Protein 9FKU (pdb70)

Structure (mmCIF, N/CA/C/O backbone):
data_9FKU
#
_entry.id   9FKU
#
_cell.length_a   69.765
_cell.length_b   203.582
_cell.length_c   143.069
_cell.angle_alpha   90
_cell.angle_beta   90
_cell.angle_gamma   90
#
_symmetry.space_group_name_H-M   'C 2 2 21'
#
loop_
_entity.id
_entity.type
_entity.pdbx_description
1 polymer 'Arbitrium receptor'
2 polymer GLY-VAL-VAL-ARG-GLY-ALA
3 non-polymer (4S)-2-METHYL-2,4-PENTANEDIOL
4 non-polymer 'ACETATE ION'
5 water water
#
loop_
_atom_site.group_PDB
_atom_site.id
_atom_site.type_symbol
_atom_site.label_atom_id
_atom_site.label_alt_id
_atom_site.label_comp_id
_atom_site.label_asym_id
_atom_site.label_entity_id
_atom_site.label_seq_id
_atom_site.pdbx_PDB_ins_code
_atom_site.Cartn_x
_atom_site.Cartn_y
_atom_site.Cartn_z
_atom_site.occupancy
_atom_site.B_iso_or_equiv
_atom_site.auth_seq_id
_atom_site.auth_comp_id
_atom_site.auth_asym_id
_atom_site.auth_atom_id
_atom_site.pdbx_PDB_model_num
ATOM 1 N N . MET A 1 1 ? 28.64 53.687 42.645 1 81.32 1 MET A N 1
ATOM 2 C CA . MET A 1 1 ? 27.925 54.874 42.101 1 78.05 1 MET A CA 1
ATOM 3 C C . MET A 1 1 ? 28.215 55.018 40.605 1 70.1 1 MET A C 1
ATOM 4 O O . MET A 1 1 ? 29.362 55.203 40.211 1 67.1 1 MET A O 1
ATOM 9 N N . GLU A 1 2 ? 27.17 55.052 39.771 1 61.84 2 GLU A N 1
ATOM 10 C CA . GLU A 1 2 ? 27.404 54.986 38.339 1 61.37 2 GLU A CA 1
ATOM 11 C C . GLU A 1 2 ? 27.712 56.39 37.805 1 57.87 2 GLU A C 1
ATOM 12 O O . GLU A 1 2 ? 27.222 57.404 38.328 1 60.05 2 GLU A O 1
ATOM 18 N N . LEU A 1 3 ? 28.518 56.41 36.739 1 55.2 3 LEU A N 1
ATOM 19 C CA . LEU A 1 3 ? 29 57.623 36.114 1 58.69 3 LEU A CA 1
ATOM 20 C C . LEU A 1 3 ? 27.838 58.488 35.614 1 62.42 3 LEU A C 1
ATOM 21 O O . LEU A 1 3 ? 27.931 59.719 35.691 1 58.28 3 LEU A O 1
ATOM 26 N N . ILE A 1 4 ? 26.786 57.853 35.056 1 59.62 4 ILE A N 1
ATOM 27 C CA . ILE A 1 4 ? 25.667 58.596 34.49 1 57.74 4 ILE A CA 1
ATOM 28 C C . ILE A 1 4 ? 25.004 59.463 35.566 1 58.92 4 ILE A C 1
ATOM 29 O O . ILE A 1 4 ? 24.749 60.651 35.298 1 57.44 4 ILE A O 1
ATOM 34 N N . ARG A 1 5 ? 24.783 58.896 36.779 1 56.03 5 ARG A N 1
ATOM 35 C CA . ARG A 1 5 ? 24.182 59.618 37.877 1 59.3 5 ARG A CA 1
ATOM 36 C C . ARG A 1 5 ? 25.034 60.84 38.27 1 59.41 5 ARG A C 1
ATOM 37 O O . ARG A 1 5 ? 24.478 61.914 38.504 1 53.17 5 ARG A O 1
ATOM 45 N N . ILE A 1 6 ? 26.367 60.679 38.282 1 60.21 6 ILE A N 1
ATOM 46 C CA . ILE A 1 6 ? 27.29 61.74 38.659 1 68.92 6 ILE A CA 1
ATOM 47 C C . ILE A 1 6 ? 27.246 62.871 37.623 1 66.64 6 ILE A C 1
ATOM 48 O O . ILE A 1 6 ? 27.198 64.038 38.001 1 61.15 6 ILE A O 1
ATOM 53 N N . ALA A 1 7 ? 27.295 62.538 36.331 1 63.77 7 ALA A N 1
ATOM 54 C CA . ALA A 1 7 ? 27.325 63.542 35.262 1 64.36 7 ALA A CA 1
ATOM 55 C C . ALA A 1 7 ? 26.07 64.423 35.261 1 63.36 7 ALA A C 1
ATOM 56 O O . ALA A 1 7 ? 26.15 65.659 35.116 1 60.63 7 ALA A O 1
ATOM 58 N N . MET A 1 8 ? 24.958 63.774 35.495 1 62.19 8 MET A N 1
ATOM 59 C CA . MET A 1 8 ? 23.714 64.443 35.524 1 63.36 8 MET A CA 1
ATOM 60 C C . MET A 1 8 ? 23.759 65.506 36.623 1 63.61 8 MET A C 1
ATOM 61 O O . MET A 1 8 ? 23.566 66.669 36.361 1 60.91 8 MET A O 1
ATOM 66 N N . LYS A 1 9 ? 24.03 65.094 37.857 1 67.96 9 LYS A N 1
ATOM 67 C CA . LYS A 1 9 ? 24.111 66.041 38.974 1 62.22 9 LYS A CA 1
ATOM 68 C C . LYS A 1 9 ? 25.025 67.236 38.677 1 60.65 9 LYS A C 1
ATOM 69 O O . LYS A 1 9 ? 24.636 68.366 38.928 1 61.3 9 LYS A O 1
ATOM 75 N N . LYS A 1 10 ? 26.215 66.999 38.151 1 63.21 10 LYS A N 1
ATOM 76 C CA . LYS A 1 10 ? 27.151 68.054 37.795 1 68.18 10 LYS A CA 1
ATOM 77 C C . LYS A 1 10 ? 26.545 69.028 36.803 1 69.58 10 LYS A C 1
ATOM 78 O O . LYS A 1 10 ? 26.716 70.211 36.946 1 71.96 10 LYS A O 1
ATOM 84 N N . ASP A 1 11 ? 25.845 68.516 35.793 1 66.38 11 ASP A N 1
ATOM 85 C CA . ASP A 1 11 ? 25.168 69.348 34.803 1 65.25 11 ASP A CA 1
ATOM 86 C C . ASP A 1 11 ? 23.957 70.068 35.406 1 67.37 11 ASP A C 1
ATOM 87 O O . ASP A 1 11 ? 23.779 71.261 35.152 1 69.55 11 ASP A O 1
ATOM 92 N N . LEU A 1 12 ? 23.147 69.369 36.154 1 68.69 12 LEU A N 1
ATOM 93 C CA . LEU A 1 12 ? 22.006 69.947 36.803 1 72.49 12 LEU A CA 1
ATOM 94 C C . LEU A 1 12 ? 22.449 71.067 37.786 1 78.27 12 LEU A C 1
ATOM 95 O O . LEU A 1 12 ? 21.707 71.986 38.101 1 73.65 12 LEU A O 1
ATOM 100 N N . GLU A 1 13 ? 23.708 71.008 38.209 1 80.69 13 GLU A N 1
ATOM 101 C CA . GLU A 1 13 ? 24.307 71.996 39.108 1 82.02 13 GLU A CA 1
ATOM 102 C C . GLU A 1 13 ? 24.137 73.374 38.478 1 84.52 13 GLU A C 1
ATOM 103 O O . GLU A 1 13 ? 23.672 74.303 39.115 1 82.25 13 GLU A O 1
ATOM 109 N N . ASN A 1 14 ? 24.472 73.492 37.209 1 83.09 14 ASN A N 1
ATOM 110 C CA . ASN A 1 14 ? 24.291 74.732 36.544 1 86.36 14 ASN A CA 1
ATOM 111 C C . ASN A 1 14 ? 22.972 74.964 35.735 1 80.16 14 ASN A C 1
ATOM 112 O O . ASN A 1 14 ? 22.911 75.979 35.086 1 79.27 14 ASN A O 1
ATOM 117 N N . ASP A 1 15 ? 21.925 74.123 35.821 1 75.68 15 ASP A N 1
ATOM 118 C CA . ASP A 1 15 ? 20.727 74.307 35 1 71.21 15 ASP A CA 1
ATOM 119 C C . ASP A 1 15 ? 19.605 73.358 35.458 1 69.09 15 ASP A C 1
ATOM 120 O O . ASP A 1 15 ? 19.532 72.214 35.01 1 65.02 15 ASP A O 1
ATOM 125 N N . ASN A 1 16 ? 18.661 73.865 36.267 1 71.72 16 ASN A N 1
ATOM 126 C CA . ASN A 1 16 ? 17.557 73.072 36.814 1 73.95 16 ASN A CA 1
ATOM 127 C C . ASN A 1 16 ? 16.435 72.827 35.787 1 73.46 16 ASN A C 1
ATOM 128 O O . ASN A 1 16 ? 15.541 71.999 36.024 1 69.98 16 ASN A O 1
ATOM 133 N N . SER A 1 17 ? 16.471 73.532 34.638 1 67.83 17 SER A N 1
ATOM 134 C CA . SER A 1 17 ? 15.571 73.257 33.526 1 64.26 17 SER A CA 1
ATOM 135 C C . SER A 1 17 ? 15.845 71.863 32.935 1 60.18 17 SER A C 1
ATOM 136 O O . SER A 1 17 ? 14.929 71.271 32.373 1 59.46 17 SER A O 1
ATOM 139 N N . LEU A 1 18 ? 17.091 71.352 33.049 1 59.61 18 LEU A N 1
ATOM 140 C CA . LEU A 1 18 ? 17.483 70.033 32.533 1 59.27 18 LEU A CA 1
ATOM 141 C C . LEU A 1 18 ? 16.585 68.909 33.061 1 58.6 18 LEU A C 1
ATOM 142 O O . LEU A 1 18 ? 16.311 67.941 32.356 1 61.12 18 LEU A O 1
ATOM 147 N N . MET A 1 19 ? 16.145 69.031 34.311 1 62.29 19 MET A N 1
ATOM 148 C CA . MET A 1 19 ? 15.295 68.05 34.961 1 65.86 19 MET A CA 1
ATOM 149 C C . MET A 1 19 ? 14.017 67.741 34.153 1 65.84 19 MET A C 1
ATOM 150 O O . MET A 1 19 ? 13.743 66.573 33.817 1 58.53 19 MET A O 1
ATOM 155 N N . ASN A 1 20 ? 13.25 68.786 33.806 1 66.07 20 ASN A N 1
ATOM 156 C CA . ASN A 1 20 ? 12.034 68.632 33.002 1 66.03 20 ASN A CA 1
ATOM 157 C C . ASN A 1 20 ? 12.281 68.07 31.596 1 57.38 20 ASN A C 1
ATOM 158 O O . ASN A 1 20 ? 11.459 67.307 31.091 1 53.15 20 ASN A O 1
ATOM 163 N N . LYS A 1 21 ? 13.394 68.467 30.97 1 56.38 21 LYS A N 1
ATOM 164 C CA . LYS A 1 21 ? 13.766 68.012 29.643 1 57.57 21 LYS A CA 1
ATOM 165 C C . LYS A 1 21 ? 13.973 66.493 29.683 1 54.54 21 LYS A C 1
ATOM 166 O O . LYS A 1 21 ? 13.452 65.782 28.826 1 47.62 21 LYS A O 1
ATOM 172 N N . TRP A 1 22 ? 14.662 66.014 30.742 1 54.23 22 TRP A N 1
ATOM 173 C CA . TRP A 1 22 ? 14.997 64.598 30.907 1 53.31 22 TRP A CA 1
ATOM 174 C C . TRP A 1 22 ? 13.739 63.751 31.138 1 50.59 22 TRP A C 1
ATOM 175 O O . TRP A 1 22 ? 13.622 62.675 30.539 1 47.83 22 TRP A O 1
ATOM 186 N N . ALA A 1 23 ? 12.823 64.24 31.997 1 51.03 23 ALA A N 1
ATOM 187 C CA . ALA A 1 23 ? 11.557 63.572 32.267 1 53.01 23 ALA A CA 1
ATOM 188 C C . ALA A 1 23 ? 10.76 63.357 30.979 1 56.95 23 ALA A C 1
ATOM 189 O O . ALA A 1 23 ? 10.327 62.232 30.705 1 60.18 23 ALA A O 1
ATOM 191 N N . THR A 1 24 ? 10.657 64.39 30.127 1 57.44 24 THR A N 1
ATOM 192 C CA . THR A 1 24 ? 9.905 64.253 28.88 1 58.32 24 THR A CA 1
ATOM 193 C C . THR A 1 24 ? 10.625 63.281 27.953 1 51.19 24 THR A C 1
ATOM 194 O O . THR A 1 24 ? 9.959 62.411 27.423 1 50.41 24 THR A O 1
ATOM 198 N N . VAL A 1 25 ? 11.943 63.476 27.739 1 50.99 25 VAL A N 1
ATOM 199 C CA . VAL A 1 25 ? 12.804 62.608 26.923 1 49.54 25 VAL A CA 1
ATOM 200 C C . VAL A 1 25 ? 12.676 61.139 27.331 1 45.37 25 VAL A C 1
ATOM 201 O O . VAL A 1 25 ? 12.673 60.244 26.476 1 39.58 25 VAL A O 1
ATOM 205 N N . ALA A 1 26 ? 12.622 60.89 28.653 1 48.65 26 ALA A N 1
ATOM 206 C CA . ALA A 1 26 ? 12.543 59.533 29.186 1 47.49 26 ALA A CA 1
ATOM 207 C C . ALA A 1 26 ? 11.135 58.946 29.142 1 50.86 26 ALA A C 1
ATOM 208 O O . ALA A 1 26 ? 10.944 57.815 29.577 1 52.17 26 ALA A O 1
ATOM 210 N N . GLY A 1 27 ? 10.133 59.732 28.716 1 55.59 27 GLY A N 1
ATOM 211 C CA . GLY A 1 27 ? 8.766 59.265 28.564 1 53.9 27 GLY A CA 1
ATOM 212 C C . GLY A 1 27 ? 8.078 59.116 29.914 1 54.55 27 GLY A C 1
ATOM 213 O O . GLY A 1 27 ? 7.176 58.318 30.043 1 54.55 27 GLY A O 1
ATOM 214 N N . LEU A 1 28 ? 8.507 59.892 30.912 1 58.35 28 LEU A N 1
ATOM 215 C CA . LEU A 1 28 ? 7.954 59.817 32.249 1 60.85 28 LEU A CA 1
ATOM 216 C C . LEU A 1 28 ? 6.729 60.73 32.327 1 65.51 28 LEU A C 1
ATOM 217 O O . LEU A 1 28 ? 6.678 61.755 31.655 1 64.35 28 LEU A O 1
ATOM 222 N N . LYS A 1 29 ? 5.765 60.352 33.177 1 69.17 29 LYS A N 1
ATOM 223 C CA . LYS A 1 29 ? 4.574 61.15 33.423 1 77.12 29 LYS A CA 1
ATOM 224 C C . LYS A 1 29 ? 4.956 62.378 34.255 1 82.86 29 LYS A C 1
ATOM 225 O O . LYS A 1 29 ? 4.528 63.488 33.952 1 87.69 29 LYS A O 1
ATOM 231 N N . ASN A 1 30 ? 5.748 62.147 35.315 1 81.58 30 ASN A N 1
ATOM 232 C CA . ASN A 1 30 ? 6.211 63.168 36.241 1 83.79 30 ASN A CA 1
ATOM 233 C C . ASN A 1 30 ? 7.715 62.978 36.461 1 80.31 30 ASN A C 1
ATOM 234 O O . ASN A 1 30 ? 8.286 61.965 36.043 1 76.05 30 ASN A O 1
ATOM 239 N N . PRO A 1 31 ? 8.427 63.955 37.073 1 79.4 31 PRO A N 1
ATOM 240 C CA . PRO A 1 31 ? 9.818 63.741 37.49 1 75.82 31 PRO A CA 1
ATOM 241 C C . PRO A 1 31 ? 10.209 62.736 38.584 1 71.21 31 PRO A C 1
ATOM 242 O O . PRO A 1 31 ? 11.406 62.541 38.762 1 68.49 31 PRO A O 1
ATOM 246 N N . ASN A 1 32 ? 9.258 62.084 39.279 1 70.9 32 ASN A N 1
ATOM 247 C CA . ASN A 1 32 ? 9.564 61.324 40.499 1 72.81 32 ASN A CA 1
ATOM 248 C C . ASN A 1 32 ? 10.504 60.139 40.26 1 69.26 32 ASN A C 1
ATOM 249 O O . ASN A 1 32 ? 11.465 60.008 41.014 1 64.81 32 ASN A O 1
ATOM 254 N N . PRO A 1 33 ? 10.285 59.25 39.251 1 68.37 33 PRO A N 1
ATOM 255 C CA . PRO A 1 33 ? 11.269 58.21 38.906 1 69.49 33 PRO A CA 1
ATOM 256 C C . PRO A 1 33 ? 12.705 58.703 38.711 1 66.03 33 PRO A C 1
ATOM 257 O O . PRO A 1 33 ? 13.637 58.009 39.064 1 63.09 33 PRO A O 1
ATOM 261 N N . LEU A 1 34 ? 12.864 59.915 38.161 1 65.66 34 LEU A N 1
ATOM 262 C CA . LEU A 1 34 ? 14.157 60.516 37.874 1 63.39 34 LEU A CA 1
ATOM 263 C C . LEU A 1 34 ? 14.841 61.018 39.154 1 63.14 34 LEU A C 1
ATOM 264 O O . LEU A 1 34 ? 16.052 60.89 39.282 1 59.87 34 LEU A O 1
ATOM 269 N N . TYR A 1 35 ? 14.082 61.616 40.08 1 64.96 35 TYR A N 1
ATOM 270 C CA . TYR A 1 35 ? 14.581 61.958 41.411 1 69.84 35 TYR A CA 1
ATOM 271 C C . TYR A 1 35 ? 15.078 60.699 42.134 1 73.12 35 TYR A C 1
ATOM 272 O O . TYR A 1 35 ? 16.21 60.686 42.645 1 69.57 35 TYR A O 1
ATOM 281 N N . ASP A 1 36 ? 14.246 59.643 42.099 1 69.13 36 ASP A N 1
ATOM 282 C CA . ASP A 1 36 ? 14.558 58.351 42.692 1 69.33 36 ASP A CA 1
ATOM 283 C C . ASP A 1 36 ? 15.826 57.759 42.061 1 60.76 36 ASP A C 1
ATOM 284 O O . ASP A 1 36 ? 16.724 57.252 42.731 1 55.58 36 ASP A O 1
ATOM 289 N N . PHE A 1 37 ? 15.899 57.814 40.73 1 60.53 37 PHE A N 1
ATOM 290 C CA . PHE A 1 37 ? 17.034 57.279 39.996 1 56.02 37 PHE A CA 1
ATOM 291 C C . PHE A 1 37 ? 18.333 57.989 40.394 1 56.88 37 PHE A C 1
ATOM 292 O O . PHE A 1 37 ? 19.372 57.34 40.472 1 62.15 37 PHE A O 1
ATOM 300 N N . LEU A 1 38 ? 18.3 59.324 40.534 1 56.04 38 LEU A N 1
ATOM 301 C CA . LEU A 1 38 ? 19.504 60.106 40.79 1 57.08 38 LEU A CA 1
ATOM 302 C C . LEU A 1 38 ? 20.018 59.869 42.207 1 58.27 38 LEU A C 1
ATOM 303 O O . LEU A 1 38 ? 21.233 59.809 42.402 1 58.71 38 LEU A O 1
ATOM 308 N N . ASN A 1 39 ? 19.1 59.711 43.158 1 59.6 39 ASN A N 1
ATOM 309 C CA . ASN A 1 39 ? 19.421 59.838 44.569 1 65.52 39 ASN A CA 1
ATOM 310 C C . ASN A 1 39 ? 19.574 58.484 45.282 1 69.47 39 ASN A C 1
ATOM 311 O O . ASN A 1 39 ? 20.125 58.478 46.392 1 72.03 39 ASN A O 1
ATOM 316 N N . HIS A 1 40 ? 19.032 57.377 44.739 1 63.09 40 HIS A N 1
ATOM 317 C CA . HIS A 1 40 ? 18.964 56.109 45.46 1 68.09 40 HIS A CA 1
ATOM 318 C C . HIS A 1 40 ? 19.531 54.99 44.594 1 66.63 40 HIS A C 1
ATOM 319 O O . HIS A 1 40 ? 19.048 54.784 43.471 1 59.48 40 HIS A O 1
ATOM 326 N N . ASP A 1 41 ? 20.521 54.267 45.155 1 69.58 41 ASP A N 1
ATOM 327 C CA . ASP A 1 41 ? 21.21 53.155 44.5 1 71.83 41 ASP A CA 1
ATOM 328 C C . ASP A 1 41 ? 20.227 52.062 44.101 1 66.78 41 ASP A C 1
ATOM 329 O O . ASP A 1 41 ? 19.281 51.774 44.831 1 63.88 41 ASP A O 1
ATOM 334 N N . GLY A 1 42 ? 20.43 51.517 42.899 1 69.1 42 GLY A N 1
ATOM 335 C CA . GLY A 1 42 ? 19.652 50.389 42.422 1 70.92 42 GLY A CA 1
ATOM 336 C C . GLY A 1 42 ? 18.252 50.769 41.943 1 68.01 42 GLY A C 1
ATOM 337 O O . GLY A 1 42 ? 17.477 49.883 41.613 1 63.15 42 GLY A O 1
ATOM 338 N N . LYS A 1 43 ? 17.901 52.062 41.891 1 66.17 43 LYS A N 1
ATOM 339 C CA . LYS A 1 43 ? 16.59 52.415 41.391 1 68.25 43 LYS A CA 1
ATOM 340 C C . LYS A 1 43 ? 16.704 52.431 39.867 1 64.16 43 LYS A C 1
ATOM 341 O O . LYS A 1 43 ? 17.489 53.197 39.307 1 61.15 43 LYS A O 1
ATOM 347 N N . THR A 1 44 ? 15.987 51.515 39.213 1 59.06 44 THR A N 1
ATOM 348 C CA . THR A 1 44 ? 15.948 51.436 37.757 1 54.37 44 THR A CA 1
ATOM 349 C C . THR A 1 44 ? 14.622 52.049 37.309 1 51.82 44 THR A C 1
ATOM 350 O O . THR A 1 44 ? 13.634 51.996 38.051 1 51.43 44 THR A O 1
ATOM 354 N N . PHE A 1 45 ? 14.624 52.638 36.1 1 47.51 45 PHE A N 1
ATOM 355 C CA . PHE A 1 45 ? 13.376 52.987 35.438 1 47.78 45 PHE A CA 1
ATOM 356 C C . PHE A 1 45 ? 12.617 51.708 35.077 1 45.28 45 PHE A C 1
ATOM 357 O O . PHE A 1 45 ? 13.224 50.677 34.851 1 46.78 45 PHE A O 1
ATOM 365 N N . ASN A 1 46 ? 11.29 51.806 34.947 1 48.21 46 ASN A N 1
ATOM 366 C CA . ASN A 1 46 ? 10.413 50.709 34.552 1 52.33 46 ASN A CA 1
ATOM 367 C C . ASN A 1 46 ? 10.776 50.205 33.157 1 47.1 46 ASN A C 1
ATOM 368 O O . ASN A 1 46 ? 10.686 48.998 32.917 1 50.17 46 ASN A O 1
ATOM 373 N N . GLU A 1 47 ? 11.187 51.127 32.271 1 45.9 47 GLU A N 1
ATOM 374 C CA . GLU A 1 47 ? 11.594 50.774 30.915 1 48.08 47 GLU A CA 1
ATOM 375 C C . GLU A 1 47 ? 12.984 51.364 30.651 1 43.68 47 GLU A C 1
ATOM 376 O O . GLU A 1 47 ? 13.274 52.544 30.917 1 40.16 47 GLU A O 1
ATOM 382 N N . PHE A 1 48 ? 13.826 50.533 30.037 1 40.56 48 PHE A N 1
ATOM 383 C CA . PHE A 1 48 ? 15.217 50.851 29.805 1 38.93 48 PHE A CA 1
ATOM 384 C C . PHE A 1 48 ? 15.407 51.989 28.801 1 40.6 48 PHE A C 1
ATOM 385 O O . PHE A 1 48 ? 16.438 52.661 28.853 1 42.68 48 PHE A O 1
ATOM 393 N N . SER A 1 49 ? 14.403 52.199 27.93 1 37.31 49 SER A N 1
ATOM 394 C CA . SER A 1 49 ? 14.284 53.349 27.03 1 40.09 49 SER A CA 1
ATOM 395 C C . SER A 1 49 ? 14.548 54.685 27.757 1 40.68 49 SER A C 1
ATOM 396 O O . SER A 1 49 ? 15.121 55.602 27.169 1 43.65 49 SER A O 1
ATOM 399 N N . SER A 1 50 ? 14.159 54.776 29.023 1 39.86 50 SER A N 1
ATOM 400 C CA . SER A 1 50 ? 14.316 55.999 29.822 1 44.63 50 SER A CA 1
ATOM 401 C C . SER A 1 50 ? 15.782 56.425 29.928 1 45.44 50 SER A C 1
ATOM 402 O O . SER A 1 50 ? 16.111 57.571 29.631 1 46.27 50 SER A O 1
ATOM 405 N N . ILE A 1 51 ? 16.666 55.508 30.344 1 44.22 51 ILE A N 1
ATOM 406 C CA . ILE A 1 51 ? 18.072 55.841 30.494 1 42.71 51 ILE A CA 1
ATOM 407 C C . ILE A 1 51 ? 18.73 55.995 29.123 1 41.83 51 ILE A C 1
ATOM 408 O O . ILE A 1 51 ? 19.549 56.891 28.966 1 39.9 51 ILE A O 1
ATOM 413 N N . VAL A 1 52 ? 18.372 55.163 28.131 1 38.36 52 VAL A N 1
ATOM 414 C CA . VAL A 1 52 ? 18.971 55.275 26.803 1 38.62 52 VAL A CA 1
ATOM 415 C C . VAL A 1 52 ? 18.651 56.641 26.189 1 38.28 52 VAL A C 1
ATOM 416 O O . VAL A 1 52 ? 19.533 57.273 25.614 1 41.21 52 VAL A O 1
ATOM 420 N N . ASN A 1 53 ? 17.386 57.074 26.302 1 39.88 53 ASN A N 1
ATOM 421 C CA . ASN A 1 53 ? 16.951 58.324 25.691 1 38.87 53 ASN A CA 1
ATOM 422 C C . ASN A 1 53 ? 17.648 59.503 26.345 1 39.19 53 ASN A C 1
ATOM 423 O O . ASN A 1 53 ? 17.985 60.46 25.642 1 41.27 53 ASN A O 1
ATOM 428 N N . ILE A 1 54 ? 17.872 59.432 27.67 1 35.08 54 ILE A N 1
ATOM 429 C CA . ILE A 1 54 ? 18.589 60.5 28.361 1 39.14 54 ILE A CA 1
ATOM 430 C C . ILE A 1 54 ? 20.028 60.599 27.858 1 38.4 54 ILE A C 1
ATOM 431 O O . ILE A 1 54 ? 20.527 61.728 27.675 1 40.43 54 ILE A O 1
ATOM 436 N N . VAL A 1 55 ? 20.708 59.431 27.759 1 37.98 55 VAL A N 1
ATOM 437 C CA . VAL A 1 55 ? 22.121 59.39 27.476 1 39.08 55 VAL A CA 1
ATOM 438 C C . VAL A 1 55 ? 22.311 59.922 26.057 1 42.22 55 VAL A C 1
ATOM 439 O O . VAL A 1 55 ? 23.193 60.75 25.833 1 42.85 55 VAL A O 1
ATOM 443 N N . LYS A 1 56 ? 21.452 59.472 25.131 1 39.71 56 LYS A N 1
ATOM 444 C CA . LYS A 1 56 ? 21.525 59.895 23.733 1 43.27 56 LYS A CA 1
ATOM 445 C C . LYS A 1 56 ? 21.227 61.382 23.55 1 43.11 56 LYS A C 1
ATOM 446 O O . LYS A 1 56 ? 21.823 61.992 22.672 1 47.12 56 LYS A O 1
ATOM 452 N N . SER A 1 57 ? 20.31 61.935 24.348 1 41.04 57 SER A N 1
ATOM 453 C CA . SER A 1 57 ? 19.902 63.321 24.25 1 45.17 57 SER A CA 1
ATOM 454 C C . SER A 1 57 ? 20.974 64.23 24.862 1 50.13 57 SER A C 1
ATOM 455 O O . SER A 1 57 ? 21.368 65.244 24.27 1 47.86 57 SER A O 1
ATOM 458 N N . GLN A 1 58 ? 21.346 63.923 26.116 1 50.85 58 GLN A N 1
ATOM 459 C CA . GLN A 1 58 ? 22.233 64.776 26.89 1 48.92 58 GLN A CA 1
ATOM 460 C C . GLN A 1 58 ? 23.72 64.504 26.609 1 48.78 58 GLN A C 1
ATOM 461 O O . GLN A 1 58 ? 24.537 65.434 26.717 1 47.96 58 GLN A O 1
ATOM 467 N N . TYR A 1 59 ? 24.091 63.237 26.355 1 47.78 59 TYR A N 1
ATOM 468 C CA . TYR A 1 59 ? 25.493 62.841 26.341 1 48.71 59 TYR A CA 1
ATOM 469 C C . TYR A 1 59 ? 25.803 62.017 25.105 1 47.69 59 TYR A C 1
ATOM 470 O O . TYR A 1 59 ? 26.459 61 25.223 1 47.42 59 TYR A O 1
ATOM 479 N N . PRO A 1 60 ? 25.423 62.443 23.88 1 49.62 60 PRO A N 1
ATOM 480 C CA . PRO A 1 60 ? 25.572 61.565 22.713 1 52.04 60 PRO A CA 1
ATOM 481 C C . PRO A 1 60 ? 27.022 61.106 22.498 1 54.57 60 PRO A C 1
ATOM 482 O O . PRO A 1 60 ? 27.277 59.971 22.134 1 48.5 60 PRO A O 1
ATOM 486 N N . ASP A 1 61 ? 27.978 61.991 22.799 1 56.42 61 ASP A N 1
ATOM 487 C CA . ASP A 1 61 ? 29.4 61.714 22.678 1 56.37 61 ASP A CA 1
ATOM 488 C C . ASP A 1 61 ? 29.92 60.736 23.754 1 49.05 61 ASP A C 1
ATOM 489 O O . ASP A 1 61 ? 30.953 60.154 23.509 1 52.39 61 ASP A O 1
ATOM 494 N N . ARG A 1 62 ? 29.26 60.546 24.909 1 47.07 62 ARG A N 1
ATOM 495 C CA . ARG A 1 62 ? 29.727 59.68 25.996 1 51.69 62 ARG A CA 1
ATOM 496 C C . ARG A 1 62 ? 28.907 58.364 26.097 1 50.05 62 ARG A C 1
ATOM 497 O O . ARG A 1 62 ? 28.954 57.694 27.131 1 51.63 62 ARG A O 1
ATOM 505 N N . GLU A 1 63 ? 28.167 57.947 25.042 1 44.52 63 GLU A N 1
ATOM 506 C CA . GLU A 1 63 ? 27.167 56.88 25.191 1 44.63 63 GLU A CA 1
ATOM 507 C C . GLU A 1 63 ? 27.811 55.583 25.719 1 39.79 63 GLU A C 1
ATOM 508 O O . GLU A 1 63 ? 27.416 55.082 26.769 1 40.57 63 GLU A O 1
ATOM 514 N N . TYR A 1 64 ? 28.84 55.098 25.021 1 45.9 64 TYR A N 1
ATOM 515 C CA . TYR A 1 64 ? 29.463 53.815 25.354 1 46.33 64 TYR A CA 1
ATOM 516 C C . TYR A 1 64 ? 29.972 53.81 26.785 1 50.87 64 TYR A C 1
ATOM 517 O O . TYR A 1 64 ? 29.576 52.935 27.574 1 45.96 64 TYR A O 1
ATOM 526 N N . GLU A 1 65 ? 30.789 54.837 27.135 1 53.05 65 GLU A N 1
ATOM 527 C CA . GLU A 1 65 ? 31.389 54.974 28.443 1 48.88 65 GLU A CA 1
ATOM 528 C C . GLU A 1 65 ? 30.315 54.868 29.512 1 50.84 65 GLU A C 1
ATOM 529 O O . GLU A 1 65 ? 30.467 54.121 30.48 1 47.61 65 GLU A O 1
ATOM 535 N N . LEU A 1 66 ? 29.252 55.685 29.377 1 47.58 66 LEU A N 1
ATOM 536 C CA . LEU A 1 66 ? 28.279 55.778 30.444 1 47.45 66 LEU A CA 1
ATOM 537 C C . LEU A 1 66 ? 27.48 54.485 30.542 1 42.89 66 LEU A C 1
ATOM 538 O O . LEU A 1 66 ? 27.199 54.046 31.657 1 44.74 66 LEU A O 1
ATOM 543 N N . MET A 1 67 ? 27.084 53.93 29.381 1 45.1 67 MET A N 1
ATOM 544 C CA . MET A 1 67 ? 26.249 52.736 29.359 1 43.87 67 MET A CA 1
ATOM 545 C C . MET A 1 67 ? 27.026 51.494 29.812 1 44.77 67 MET A C 1
ATOM 546 O O . MET A 1 67 ? 26.467 50.66 30.523 1 41.44 67 MET A O 1
ATOM 551 N N . LYS A 1 68 ? 28.306 51.37 29.427 1 48.3 68 LYS A N 1
ATOM 552 C CA . LYS A 1 68 ? 29.207 50.341 29.964 1 45.12 68 LYS A CA 1
ATOM 553 C C . LYS A 1 68 ? 29.199 50.312 31.48 1 46.66 68 LYS A C 1
ATOM 554 O O . LYS A 1 68 ? 28.942 49.276 32.092 1 44.44 68 LYS A O 1
ATOM 560 N N . ASP A 1 69 ? 29.473 51.472 32.09 1 46.25 69 ASP A N 1
ATOM 561 C CA . ASP A 1 69 ? 29.509 51.563 33.528 1 47.86 69 ASP A CA 1
ATOM 562 C C . ASP A 1 69 ? 28.124 51.295 34.114 1 48.55 69 ASP A C 1
ATOM 563 O O . ASP A 1 69 ? 28.013 50.63 35.135 1 47.79 69 ASP A O 1
ATOM 568 N N . TYR A 1 70 ? 27.067 51.848 33.495 1 47.41 70 TYR A N 1
ATOM 569 C CA . TYR A 1 70 ? 25.717 51.66 34.006 1 47.95 70 TYR A CA 1
ATOM 570 C C . TYR A 1 70 ? 25.345 50.177 33.96 1 44.46 70 TYR A C 1
ATOM 571 O O . TYR A 1 70 ? 24.897 49.638 34.955 1 44.8 70 TYR A O 1
ATOM 580 N N . CYS A 1 71 ? 25.525 49.543 32.792 1 48.23 71 CYS A N 1
ATOM 581 C CA .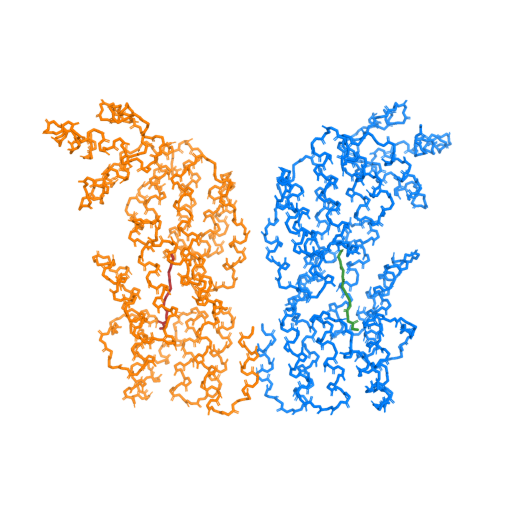 CYS A 1 71 ? 25.073 48.167 32.553 1 50.21 71 CYS A CA 1
ATOM 582 C C . CYS A 1 71 ? 25.816 47.168 33.436 1 49.91 71 CYS A C 1
ATOM 583 O O . CYS A 1 71 ? 25.171 46.288 33.996 1 53.04 71 CYS A O 1
ATOM 586 N N . LEU A 1 72 ? 27.138 47.362 33.615 1 55.22 72 LEU A N 1
ATOM 587 C CA . LEU A 1 72 ? 27.991 46.501 34.434 1 59.7 72 LEU A CA 1
ATOM 588 C C . LEU A 1 72 ? 27.681 46.626 35.927 1 58.85 72 LEU A C 1
ATOM 589 O O . LEU A 1 72 ? 28.067 45.738 36.682 1 58.54 72 LEU A O 1
ATOM 594 N N . ASN A 1 73 ? 27.018 47.716 36.351 1 54.53 73 ASN A N 1
ATOM 595 C CA . ASN A 1 73 ? 26.562 47.88 37.727 1 53.8 73 ASN A CA 1
ATOM 596 C C . ASN A 1 73 ? 25.121 47.429 37.975 1 53.25 73 ASN A C 1
ATOM 597 O O . ASN A 1 73 ? 24.683 47.461 39.125 1 48.76 73 ASN A O 1
ATOM 602 N N . LEU A 1 74 ? 24.42 46.93 36.941 1 49.18 74 LEU A N 1
ATOM 603 C CA . LEU A 1 74 ? 23.058 46.447 37.134 1 50.95 74 LEU A CA 1
ATOM 604 C C . LEU A 1 74 ? 23.088 45.127 37.9 1 51.62 74 LEU A C 1
ATOM 605 O O . LEU A 1 74 ? 24.012 44.339 37.721 1 52.12 74 LEU A O 1
ATOM 610 N N . ASP A 1 75 ? 22.088 44.932 38.779 1 54.51 75 ASP A N 1
ATOM 611 C CA . ASP A 1 75 ? 21.742 43.633 39.329 1 56.03 75 ASP A CA 1
ATOM 612 C C . ASP A 1 75 ? 21.257 42.762 38.17 1 56.71 75 ASP A C 1
ATOM 613 O O . ASP A 1 75 ? 20.236 43.068 37.555 1 50.56 75 ASP A O 1
ATOM 618 N N . VAL A 1 76 ? 21.973 41.658 37.902 1 56.44 76 VAL A N 1
ATOM 619 C CA . VAL A 1 76 ? 21.784 40.898 36.667 1 55.98 76 VAL A CA 1
ATOM 620 C C . VAL A 1 76 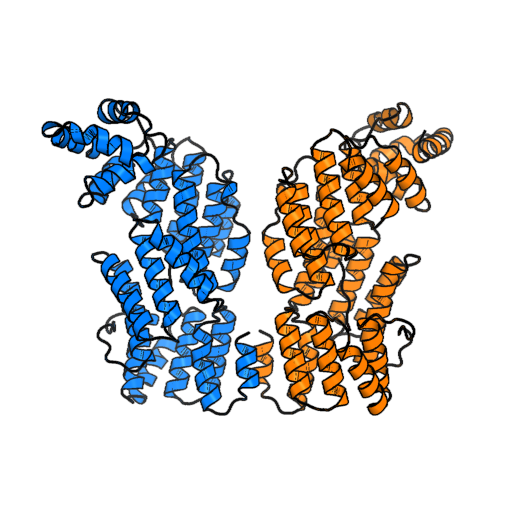? 20.488 40.084 36.702 1 55.99 76 VAL A C 1
ATOM 621 O O . VAL A 1 76 ? 20.059 39.591 35.67 1 59.95 76 VAL A O 1
ATOM 625 N N . LYS A 1 77 ? 19.819 40.022 37.861 1 57.19 77 LYS A N 1
ATOM 626 C CA . LYS A 1 77 ? 18.544 39.339 38.017 1 57.68 77 LYS A CA 1
ATOM 627 C C . LYS A 1 77 ? 17.373 40.214 37.589 1 51.5 77 LYS A C 1
ATOM 628 O O . LYS A 1 77 ? 16.265 39.698 37.567 1 54.98 77 LYS A O 1
ATOM 634 N N . THR A 1 78 ? 17.599 41.491 37.218 1 49.18 78 THR A N 1
ATOM 635 C CA . THR A 1 78 ? 16.527 42.442 36.957 1 47.25 78 THR A CA 1
ATOM 636 C C . THR A 1 78 ? 16.15 42.513 35.465 1 44.96 78 THR A C 1
ATOM 637 O O . THR A 1 78 ? 16.938 42.219 34.56 1 43.98 78 THR A O 1
ATOM 641 N N . LYS A 1 79 ? 14.932 43.006 35.239 1 43.29 79 LYS A N 1
ATOM 642 C CA . LYS A 1 79 ? 14.447 43.444 33.943 1 44.66 79 LYS A CA 1
ATOM 643 C C . LYS A 1 79 ? 15.41 44.441 33.292 1 44.24 79 LYS A C 1
ATOM 644 O O . LYS A 1 79 ? 15.644 44.402 32.061 1 41.14 79 LYS A O 1
ATOM 650 N N . ALA A 1 80 ? 15.956 45.354 34.11 1 41.08 80 ALA A N 1
ATOM 651 C CA . ALA A 1 80 ? 16.909 46.323 33.601 1 40.7 80 ALA A CA 1
ATOM 652 C C . ALA A 1 80 ? 18.097 45.625 32.931 1 40.73 80 ALA A C 1
ATOM 653 O O . ALA A 1 80 ? 18.49 46.049 31.847 1 38.63 80 ALA A O 1
ATOM 655 N N . ALA A 1 81 ? 18.645 44.575 33.57 1 43.63 81 ALA A N 1
ATOM 656 C CA . ALA A 1 81 ? 19.806 43.85 33.062 1 41.53 81 ALA A CA 1
ATOM 657 C C . ALA A 1 81 ? 19.479 43.077 31.793 1 39.78 81 ALA A C 1
ATOM 658 O O . ALA A 1 81 ? 20.286 43.047 30.859 1 38.15 81 ALA A O 1
ATOM 660 N N . ARG A 1 82 ? 18.297 42.447 31.768 1 41.08 82 ARG A N 1
ATOM 661 C CA . ARG A 1 82 ? 17.817 41.79 30.545 1 39.11 82 ARG A CA 1
ATOM 662 C C . ARG A 1 82 ? 17.675 42.76 29.373 1 36.6 82 ARG A C 1
ATOM 663 O O . ARG A 1 82 ? 18.1 42.435 28.246 1 35.34 82 ARG A O 1
ATOM 671 N N . SER A 1 83 ? 17.129 43.953 29.642 1 37.33 83 SER A N 1
ATOM 672 C CA . SER A 1 83 ? 17.026 45.01 28.64 1 38.18 83 SER A CA 1
ATOM 673 C C . SER A 1 83 ? 18.41 45.486 28.178 1 35.18 83 SER A C 1
ATOM 674 O O . SER A 1 83 ? 18.613 45.734 26.994 1 33.77 83 SER A O 1
ATOM 677 N N . ALA A 1 84 ? 19.35 45.615 29.126 1 35.56 84 ALA A N 1
ATOM 678 C CA . ALA A 1 84 ? 20.729 46.012 28.87 1 34.91 84 ALA A CA 1
ATOM 679 C C . ALA A 1 84 ? 21.449 45.02 27.955 1 34.24 84 ALA A C 1
ATOM 680 O O . ALA A 1 84 ? 22.215 45.424 27.08 1 32.91 84 ALA A O 1
ATOM 682 N N . LEU A 1 85 ? 21.15 43.722 28.096 1 33.19 85 LEU A N 1
ATOM 683 C CA . LEU A 1 85 ? 21.737 42.711 27.231 1 33.96 85 LEU A CA 1
ATOM 684 C C . LEU A 1 85 ? 21.253 42.883 25.792 1 32.39 85 LEU A C 1
ATOM 685 O O . LEU A 1 85 ? 22.075 42.862 24.867 1 31.34 85 LEU A O 1
ATOM 690 N N . GLU A 1 86 ? 19.937 43.13 25.615 1 32.64 86 GLU A N 1
ATOM 691 C CA . GLU A 1 86 ? 19.409 43.44 24.301 1 30.97 86 GLU A CA 1
ATOM 692 C C . GLU A 1 86 ? 20.059 44.704 23.725 1 31.94 86 GLU A C 1
ATOM 693 O O . GLU A 1 86 ? 20.422 44.731 22.557 1 33.02 86 GLU A O 1
ATOM 699 N N . TYR A 1 87 ? 20.157 45.765 24.538 1 32.96 87 TYR A N 1
ATOM 700 C CA . TYR A 1 87 ? 20.816 46.998 24.129 1 32.33 87 TYR A CA 1
ATOM 701 C C . TYR A 1 87 ? 22.219 46.681 23.61 1 31.05 87 TYR A C 1
ATOM 702 O O . TYR A 1 87 ? 22.575 47.113 22.5 1 30.21 87 TYR A O 1
ATOM 711 N N . ALA A 1 88 ? 23.003 45.965 24.431 1 33.69 88 ALA A N 1
ATOM 712 C CA . ALA A 1 88 ? 24.39 45.682 24.119 1 33.31 88 ALA A CA 1
ATOM 713 C C . ALA A 1 88 ? 24.454 44.845 22.836 1 31.67 88 ALA A C 1
ATOM 714 O O . ALA A 1 88 ? 25.225 45.156 21.947 1 32.87 88 ALA A O 1
ATOM 716 N N . ASP A 1 89 ? 23.599 43.816 22.696 1 30.98 89 ASP A N 1
ATOM 717 C CA . ASP A 1 89 ? 23.653 42.992 21.484 1 30.63 89 ASP A CA 1
ATOM 718 C C . ASP A 1 89 ? 23.218 43.744 20.233 1 29.99 89 ASP A C 1
ATOM 719 O O . ASP A 1 89 ? 23.846 43.608 19.192 1 30.8 89 ASP A O 1
ATOM 724 N N . ALA A 1 90 ? 22.14 44.544 20.328 1 29.12 90 ALA A N 1
ATOM 725 C CA . ALA A 1 90 ? 21.628 45.316 19.21 1 27.48 90 ALA A CA 1
ATOM 726 C C . ALA A 1 90 ? 22.708 46.28 18.703 1 29.17 90 ALA A C 1
ATOM 727 O O . ALA A 1 90 ? 22.86 46.47 17.502 1 28.46 90 ALA A O 1
ATOM 729 N N . ASN A 1 91 ? 23.45 46.891 19.645 1 28.65 91 ASN A N 1
ATOM 730 C CA . ASN A 1 91 ? 24.502 47.842 19.289 1 32.91 91 ASN A CA 1
ATOM 731 C C . ASN A 1 91 ? 25.831 47.158 18.935 1 34.22 91 ASN A C 1
ATOM 732 O O . ASN A 1 91 ? 26.775 47.861 18.574 1 38.68 91 ASN A O 1
ATOM 737 N N . MET A 1 92 ? 25.938 45.833 19.104 1 33.73 92 MET A N 1
ATOM 738 C CA . MET A 1 92 ? 27.172 45.075 18.957 1 34.4 92 MET A CA 1
ATOM 739 C C . MET A 1 92 ? 28.258 45.616 19.878 1 37.97 92 MET A C 1
ATOM 740 O O . MET A 1 92 ? 29.416 45.68 19.493 1 39.89 92 MET A O 1
ATOM 745 N N . PHE A 1 93 ? 27.881 45.945 21.129 1 35.49 93 PHE A N 1
ATOM 746 C CA . PHE A 1 93 ? 28.821 46.26 22.183 1 38.57 93 PHE A CA 1
ATOM 747 C C . PHE A 1 93 ? 29.2 44.952 22.861 1 36.52 93 PHE A C 1
ATOM 748 O O . PHE A 1 93 ? 28.73 44.654 23.958 1 40.94 93 PHE A O 1
ATOM 756 N N . PHE A 1 94 ? 30.061 44.18 22.191 1 39 94 PHE A N 1
ATOM 757 C CA . PHE A 1 94 ? 30.389 42.814 22.583 1 39.56 94 PHE A CA 1
ATOM 758 C C . PHE A 1 94 ? 31.012 42.709 23.975 1 41.96 94 PHE A C 1
ATOM 759 O O . PHE A 1 94 ? 30.709 41.754 24.693 1 42.73 94 PHE A O 1
ATOM 767 N N . GLU A 1 95 ? 31.838 43.682 24.399 1 45.52 95 GLU A N 1
ATOM 768 C CA . GLU A 1 95 ? 32.411 43.638 25.743 1 49.87 95 GLU A CA 1
ATOM 769 C C . GLU A 1 95 ? 31.333 43.775 26.816 1 46.99 95 GLU A C 1
ATOM 770 O O . GLU A 1 95 ? 31.403 43.096 27.819 1 44.32 95 GLU A O 1
ATOM 776 N N . ILE A 1 96 ? 30.331 44.643 26.6 1 44.29 96 ILE A N 1
ATOM 777 C CA . ILE A 1 96 ? 29.244 44.782 27.557 1 42.08 96 ILE A CA 1
ATOM 778 C C . ILE A 1 96 ? 28.432 43.49 27.56 1 39.89 96 ILE A C 1
ATOM 779 O O . ILE A 1 96 ? 28.109 42.955 28.633 1 42.32 96 ILE A O 1
ATOM 784 N N . GLU A 1 97 ? 28.048 43.045 26.361 1 37.8 97 GLU A N 1
ATOM 785 C CA . GLU A 1 97 ? 27.206 41.872 26.204 1 37.4 97 GLU A CA 1
ATOM 786 C C . GLU A 1 97 ? 27.806 40.623 26.838 1 36.36 97 GLU A C 1
ATOM 787 O O . GLU A 1 97 ? 27.14 39.926 27.593 1 38.74 97 GLU A O 1
ATOM 793 N N . ASP A 1 98 ? 29.056 40.32 26.515 1 40.26 98 ASP A N 1
ATOM 794 C CA . ASP A 1 98 ? 29.718 39.121 27.01 1 42.2 98 ASP A CA 1
ATOM 795 C C . ASP A 1 98 ? 29.878 39.13 28.531 1 44.61 98 ASP A C 1
ATOM 796 O O . ASP A 1 98 ? 29.754 38.069 29.149 1 44.78 98 ASP A O 1
ATOM 801 N N . ALA A 1 99 ? 30.086 40.312 29.144 1 48.12 99 ALA A N 1
ATOM 802 C CA . ALA A 1 99 ? 30.173 40.422 30.605 1 49.34 99 ALA A CA 1
ATOM 803 C C . ALA A 1 99 ? 28.807 40.167 31.242 1 48.29 99 ALA A C 1
ATOM 804 O O . ALA A 1 99 ? 28.703 39.474 32.243 1 46.38 99 ALA A O 1
ATOM 806 N N . LEU A 1 100 ? 27.744 40.724 30.65 1 46.68 100 LEU A N 1
ATOM 807 C CA . LEU A 1 100 ? 26.381 40.5 31.113 1 44.83 100 LEU A CA 1
ATOM 808 C C . LEU A 1 100 ? 26.023 39.025 30.936 1 43.04 100 LEU A C 1
ATOM 809 O O . LEU A 1 100 ? 25.497 38.422 31.861 1 47.59 100 LEU A O 1
ATOM 814 N N . ILE A 1 101 ? 26.302 38.449 29.755 1 43.52 101 ILE A N 1
ATOM 815 C CA . ILE A 1 101 ? 26.054 37.025 29.523 1 41.92 101 ILE A CA 1
ATOM 816 C C . ILE A 1 101 ? 26.698 36.161 30.615 1 44.73 101 ILE A C 1
ATOM 817 O O . ILE A 1 101 ? 26.046 35.322 31.23 1 46.72 101 ILE A O 1
ATOM 822 N N . ASP A 1 102 ? 27.992 36.374 30.848 1 50.42 102 ASP A N 1
ATOM 823 C CA . ASP A 1 102 ? 28.768 35.55 31.773 1 53.84 102 ASP A CA 1
ATOM 824 C C . ASP A 1 102 ? 28.202 35.654 33.194 1 52.51 102 ASP A C 1
ATOM 825 O O . ASP A 1 102 ? 28.068 34.646 33.881 1 54.36 102 ASP A O 1
ATOM 830 N N . SER A 1 103 ? 27.78 36.846 33.642 1 54.07 103 SER A N 1
ATOM 831 C CA . SER A 1 103 ? 27.202 36.946 34.984 1 56.45 103 SER A CA 1
ATOM 832 C C . SER A 1 103 ? 25.717 36.535 35.023 1 54.94 103 SER A C 1
ATOM 833 O O . SER A 1 103 ? 25.222 36.134 36.074 1 49.2 103 SER A O 1
ATOM 836 N N . MET A 1 104 ? 25.004 36.595 33.885 1 50.61 104 MET A N 1
ATOM 837 C CA . MET A 1 104 ? 23.603 36.183 33.85 1 52.95 104 MET A CA 1
ATOM 838 C C . MET A 1 104 ? 23.479 34.658 33.863 1 52.26 104 MET A C 1
ATOM 839 O O . MET A 1 104 ? 22.595 34.118 34.528 1 52.34 104 MET A O 1
ATOM 844 N N . ILE A 1 105 ? 24.378 33.965 33.154 1 54.8 105 ILE A N 1
ATOM 845 C CA . ILE A 1 105 ? 24.401 32.508 33.151 1 56.77 105 ILE A CA 1
ATOM 846 C C . ILE A 1 105 ? 24.558 31.953 34.572 1 64.72 105 ILE A C 1
ATOM 847 O O . ILE A 1 105 ? 23.928 30.947 34.877 1 71.63 105 ILE A O 1
ATOM 852 N N . SER A 1 106 ? 25.354 32.617 35.432 1 66.58 106 SER A N 1
ATOM 853 C CA . SER A 1 106 ? 25.635 32.167 36.794 1 70.71 106 SER A CA 1
ATOM 854 C C . SER A 1 106 ? 24.575 32.566 37.824 1 70.37 106 SER A C 1
ATOM 855 O O . SER A 1 106 ? 24.656 32.079 38.933 1 69.63 106 SER A O 1
ATOM 858 N N . CYS A 1 107 ? 23.642 33.486 37.53 1 67.55 107 CYS A N 1
ATOM 859 C CA . CYS A 1 107 ? 22.721 33.967 38.555 1 67.38 107 CYS A CA 1
ATOM 860 C C . CYS A 1 107 ? 21.57 32.976 38.736 1 70.75 107 CYS A C 1
ATOM 861 O O . CYS A 1 107 ? 21.372 32.084 37.907 1 64.95 107 CYS A O 1
ATOM 864 N N . SER A 1 108 ? 20.786 33.192 39.804 1 68.24 108 SER A N 1
ATOM 865 C CA . SER A 1 108 ? 19.694 32.316 40.199 1 71.49 108 SER A CA 1
ATOM 866 C C . SER A 1 108 ? 18.336 32.785 39.66 1 71.35 108 SER A C 1
ATOM 867 O O . SER A 1 108 ? 17.316 32.19 40.007 1 75.01 108 SER A O 1
ATOM 870 N N . ASN A 1 109 ? 18.286 33.823 38.807 1 65.03 109 ASN A N 1
ATOM 871 C CA . ASN A 1 109 ? 17.036 34.246 38.188 1 59.43 109 ASN A CA 1
ATOM 872 C C . ASN A 1 109 ? 16.886 33.485 36.876 1 58.85 109 ASN A C 1
ATOM 873 O O . ASN A 1 109 ? 17.762 33.607 36.015 1 54.87 109 ASN A O 1
ATOM 878 N N . MET A 1 110 ? 15.779 32.737 36.712 1 59.69 110 MET A N 1
ATOM 879 C CA . MET A 1 110 ? 15.632 31.812 35.587 1 61.77 110 MET A CA 1
ATOM 880 C C . MET A 1 110 ? 15.486 32.55 34.255 1 55.01 110 MET A C 1
ATOM 881 O O . MET A 1 110 ? 16.017 32.057 33.272 1 52.12 110 MET A O 1
ATOM 886 N N . LYS A 1 111 ? 14.807 33.709 34.244 1 53.77 111 LYS A N 1
ATOM 887 C CA . LYS A 1 111 ? 14.673 34.516 33.034 1 53.99 111 LYS A CA 1
ATOM 888 C C . LYS A 1 111 ? 16.012 35.098 32.603 1 50.93 111 LYS A C 1
ATOM 889 O O . LYS A 1 111 ? 16.371 34.999 31.425 1 47.13 111 LYS A O 1
ATOM 895 N N . SER A 1 112 ? 16.742 35.714 33.542 1 48.44 112 SER A N 1
ATOM 896 C CA . SER A 1 112 ? 18.064 36.243 33.247 1 47.17 112 SER A CA 1
ATOM 897 C C . SER A 1 112 ? 19.006 35.129 32.77 1 45.18 112 SER A C 1
ATOM 898 O O . SER A 1 112 ? 19.777 35.329 31.84 1 44 112 SER A O 1
ATOM 901 N N . LYS A 1 113 ? 18.927 33.955 33.392 1 46.6 113 LYS A N 1
ATOM 902 C CA . LYS A 1 113 ? 19.742 32.834 32.959 1 51.74 113 LYS A CA 1
ATOM 903 C C . LYS A 1 113 ? 19.402 32.448 31.516 1 47.86 113 LYS A C 1
ATOM 904 O O . LYS A 1 113 ? 20.313 32.237 30.699 1 46.8 113 LYS A O 1
ATOM 910 N N . GLU A 1 114 ? 18.097 32.334 31.215 1 47.83 114 GLU A N 1
ATOM 911 C CA . GLU A 1 114 ? 17.655 31.968 29.864 1 45.97 114 GLU A CA 1
ATOM 912 C C . GLU A 1 114 ? 18.178 32.976 28.844 1 41.09 114 GLU A C 1
ATOM 913 O O . GLU A 1 114 ? 18.692 32.589 27.789 1 41.2 114 GLU A O 1
ATOM 919 N N . TYR A 1 115 ? 18.014 34.285 29.135 1 40.45 115 TYR A N 1
ATOM 920 C CA . TYR A 1 115 ? 18.496 35.316 28.236 1 38.26 115 TYR A CA 1
ATOM 921 C C . TYR A 1 115 ? 20.001 35.148 28.018 1 37.61 115 TYR A C 1
ATOM 922 O O . TYR A 1 115 ? 20.481 35.198 26.902 1 33.88 115 TYR A O 1
ATOM 931 N N . GLY A 1 116 ? 20.761 34.949 29.098 1 40.37 116 GLY A N 1
ATOM 932 C CA . GLY A 1 116 ? 22.206 34.83 28.969 1 41.4 116 GLY A CA 1
ATOM 933 C C . GLY A 1 116 ? 22.625 33.657 28.081 1 39.97 116 GLY A C 1
ATOM 934 O O . GLY A 1 116 ? 23.477 33.825 27.24 1 40.58 116 GLY A O 1
ATOM 935 N N . LYS A 1 117 ? 21.986 32.507 28.246 1 42.14 117 LYS A N 1
ATOM 936 C CA . LYS A 1 117 ? 22.305 31.303 27.502 1 42.16 117 LYS A CA 1
ATOM 937 C C . LYS A 1 117 ? 21.969 31.445 26.014 1 38.67 117 LYS A C 1
ATOM 938 O O . LYS A 1 117 ? 22.748 31.044 25.156 1 36.98 117 LYS A O 1
ATOM 944 N N . VAL A 1 118 ? 20.83 32.074 25.704 1 40.01 118 VAL A N 1
ATOM 945 C CA . VAL A 1 118 ? 20.372 32.182 24.326 1 36.66 118 VAL A CA 1
ATOM 946 C C . VAL A 1 118 ? 21.203 33.217 23.57 1 35.24 118 VAL A C 1
ATOM 947 O O . VAL A 1 118 ? 21.561 32.962 22.434 1 33.94 118 VAL A O 1
ATOM 951 N N . TYR A 1 119 ? 21.5 34.374 24.174 1 33.89 119 TYR A N 1
ATOM 952 C CA . TYR A 1 119 ? 22.394 35.347 23.558 1 31.67 119 TYR A CA 1
ATOM 953 C C . TYR A 1 119 ? 23.793 34.743 23.374 1 33.2 119 TYR A C 1
ATOM 954 O O . TYR A 1 119 ? 24.436 35.016 22.356 1 32.58 119 TYR A O 1
ATOM 963 N N . LYS A 1 120 ? 24.21 33.868 24.297 1 35.33 120 LYS A N 1
ATOM 964 C CA . LYS A 1 120 ? 25.492 33.174 24.182 1 38.35 120 LYS A CA 1
ATOM 965 C C . LYS A 1 120 ? 25.53 32.257 22.959 1 35.63 120 LYS A C 1
ATOM 966 O O . LYS A 1 120 ? 26.556 32.213 22.28 1 38.25 120 LYS A O 1
ATOM 972 N N . ILE A 1 121 ? 24.425 31.572 22.66 1 37.05 121 ILE A N 1
ATOM 973 C CA . ILE A 1 121 ? 24.345 30.741 21.457 1 37.92 121 ILE A CA 1
ATOM 974 C C . ILE A 1 121 ? 24.576 31.623 20.242 1 34.34 121 ILE A C 1
ATOM 975 O O . ILE A 1 121 ? 25.392 31.294 19.371 1 35.23 121 ILE A O 1
ATOM 980 N N . HIS A 1 122 ? 23.9 32.784 20.224 1 35.47 122 HIS A N 1
ATOM 981 C CA . HIS A 1 122 ? 24.054 33.738 19.143 1 32.69 122 HIS A CA 1
ATOM 982 C C . HIS A 1 122 ? 25.516 34.176 18.995 1 33.22 122 HIS A C 1
ATOM 983 O O . HIS A 1 122 ? 26.017 34.316 17.867 1 33.09 122 HIS A O 1
ATOM 990 N N . ARG A 1 123 ? 26.148 34.532 20.118 1 31.69 123 ARG A N 1
ATOM 991 C CA . ARG A 1 123 ? 27.527 35.011 20.108 1 32.66 123 ARG A CA 1
ATOM 992 C C . ARG A 1 123 ? 28.484 33.917 19.616 1 32.28 123 ARG A C 1
ATOM 993 O O . ARG A 1 123 ? 29.327 34.196 18.756 1 33.18 123 ARG A O 1
ATOM 1001 N N . GLU A 1 124 ? 28.303 32.691 20.117 1 32.48 124 GLU A N 1
ATOM 1002 C CA . GLU A 1 124 ? 29.12 31.557 19.692 1 35.94 124 GLU A CA 1
ATOM 1003 C C . GLU A 1 124 ? 28.954 31.269 18.197 1 36.33 124 GLU A C 1
ATOM 1004 O O . GLU A 1 124 ? 29.965 31.076 17.513 1 36.2 124 GLU A O 1
ATOM 1010 N N . LEU A 1 125 ? 27.697 31.297 17.697 1 35.4 125 LEU A N 1
ATOM 1011 C CA . LEU A 1 125 ? 27.445 31.019 16.284 1 34.51 125 LEU A CA 1
ATOM 1012 C C . LEU A 1 125 ? 28.074 32.113 15.423 1 34.14 125 LEU A C 1
ATOM 1013 O O . LEU A 1 125 ? 28.725 31.832 14.427 1 36.38 125 LEU A O 1
ATOM 1018 N N . SER A 1 126 ? 27.867 33.372 15.783 1 33.85 126 SER A N 1
ATOM 1019 C CA . SER A 1 126 ? 28.358 34.459 14.973 1 35.62 126 SER A CA 1
ATOM 1020 C C . SER A 1 126 ? 29.891 34.486 14.938 1 35.48 126 SER A C 1
ATOM 1021 O O . SER A 1 126 ? 30.457 34.845 13.917 1 37.91 126 SER A O 1
ATOM 1024 N N . LYS A 1 127 ? 30.575 34.107 16.022 1 37.54 127 LYS A N 1
ATOM 1025 C CA . LYS A 1 127 ? 32.033 34.026 16.043 1 39.74 127 LYS A CA 1
ATOM 1026 C C . LYS A 1 127 ? 32.584 32.756 15.392 1 44.37 127 LYS A C 1
ATOM 1027 O O . LYS A 1 127 ? 33.789 32.656 15.242 1 47.48 127 LYS A O 1
ATOM 1033 N N . GLY A 1 128 ? 31.745 31.764 15.068 1 45.68 128 GLY A N 1
ATOM 1034 C CA . GLY A 1 128 ? 32.204 30.524 14.474 1 44.38 128 GLY A CA 1
ATOM 1035 C C . GLY A 1 128 ? 32.817 29.582 15.501 1 47.93 128 GLY A C 1
ATOM 1036 O O . GLY A 1 128 ? 33.527 28.68 15.106 1 52.43 128 GLY A O 1
ATOM 1037 N N . GLU A 1 129 ? 32.498 29.736 16.794 1 44.83 129 GLU A N 1
ATOM 1038 C CA . GLU A 1 129 ? 32.854 28.76 17.815 1 48.38 129 GLU A CA 1
ATOM 1039 C C . GLU A 1 129 ? 31.968 27.518 17.744 1 47.68 129 GLU A C 1
ATOM 1040 O O . GLU A 1 129 ? 32.38 26.453 18.21 1 48.87 129 GLU A O 1
ATOM 1046 N N . ILE A 1 130 ? 30.75 27.656 17.213 1 43.38 130 ILE A N 1
ATOM 1047 C CA . ILE A 1 130 ? 29.883 26.527 16.918 1 41.48 130 ILE A CA 1
ATOM 1048 C C . ILE A 1 130 ? 29.358 26.712 15.504 1 41 130 ILE A C 1
ATOM 1049 O O . ILE A 1 130 ? 29.412 27.823 14.972 1 40.17 130 ILE A O 1
ATOM 1054 N N . ASP A 1 131 ? 28.824 25.623 14.936 1 40.82 131 ASP A N 1
ATOM 1055 C CA . ASP A 1 131 ? 28.129 25.677 13.655 1 42.17 131 ASP A CA 1
ATOM 1056 C C . ASP A 1 131 ? 26.633 25.731 13.948 1 37.08 131 ASP A C 1
ATOM 1057 O O . ASP A 1 131 ? 26.195 25.589 15.089 1 37.78 131 ASP A O 1
ATOM 1062 N N . VAL A 1 132 ? 25.863 25.859 12.868 1 41.78 132 VAL A N 1
ATOM 1063 C CA . VAL A 1 132 ? 24.432 26.073 12.927 1 44.94 132 VAL A CA 1
ATOM 1064 C C . VAL A 1 132 ? 23.717 24.837 13.464 1 46 132 VAL A C 1
ATOM 1065 O O . VAL A 1 132 ? 22.746 24.983 14.203 1 44.03 132 VAL A O 1
ATOM 1069 N N . PHE A 1 133 ? 24.239 23.63 13.193 1 48.31 133 PHE A N 1
ATOM 1070 C CA . PHE A 1 133 ? 23.635 22.407 13.72 1 51.53 133 PHE A CA 1
ATOM 1071 C C . PHE A 1 133 ? 23.79 22.337 15.244 1 47.98 133 PHE A C 1
ATOM 1072 O O . PHE A 1 133 ? 22.858 21.958 15.945 1 49.33 133 PHE A O 1
ATOM 1080 N N . GLU A 1 134 ? 24.965 22.688 15.777 1 47.31 134 GLU A N 1
ATOM 1081 C CA . GLU A 1 134 ? 25.149 22.756 17.224 1 50.53 134 GLU A CA 1
ATOM 1082 C C . GLU A 1 134 ? 24.294 23.875 17.829 1 44.04 134 GLU A C 1
ATOM 1083 O O . GLU A 1 134 ? 23.74 23.679 18.904 1 46.11 134 GLU A O 1
ATOM 1089 N N . ALA A 1 135 ? 24.224 25.042 17.167 1 42.44 135 ALA A N 1
ATOM 1090 C CA . ALA A 1 135 ? 23.364 26.121 17.652 1 39.47 135 ALA A CA 1
ATOM 1091 C C . ALA A 1 135 ? 21.915 25.642 17.766 1 40.14 135 ALA A C 1
ATOM 1092 O O . ALA A 1 135 ? 21.299 25.822 18.808 1 37.44 135 ALA A O 1
ATOM 1094 N N . SER A 1 136 ? 21.393 24.975 16.721 1 45.78 136 SER A N 1
ATOM 1095 C CA . SER A 1 136 ? 20.047 24.405 16.764 1 47.89 136 SER A CA 1
ATOM 1096 C C . SER A 1 136 ? 19.868 23.413 17.9 1 44.38 136 SER A C 1
ATOM 1097 O O . SER A 1 136 ? 18.868 23.498 18.61 1 42.55 136 SER A O 1
ATOM 1100 N N . ALA A 1 137 ? 20.802 22.457 18.034 1 50.41 137 ALA A N 1
ATOM 1101 C CA . ALA A 1 137 ? 20.753 21.496 19.134 1 53.07 137 ALA A CA 1
ATOM 1102 C C . ALA A 1 137 ? 20.794 22.196 20.493 1 51.16 137 ALA A C 1
ATOM 1103 O O . ALA A 1 137 ? 20.077 21.809 21.414 1 51.1 137 ALA A O 1
ATOM 1105 N N . ASN A 1 138 ? 21.632 23.234 20.612 1 47.63 138 ASN A N 1
ATOM 1106 C CA . ASN A 1 138 ? 21.725 23.976 21.86 1 48.38 138 ASN A CA 1
ATOM 1107 C C . ASN A 1 138 ? 20.413 24.691 22.179 1 46.12 138 ASN A C 1
ATOM 1108 O O . ASN A 1 138 ? 20.052 24.769 23.348 1 46.71 138 ASN A O 1
ATOM 1113 N N . ILE A 1 139 ? 19.723 25.241 21.166 1 42.75 139 ILE A N 1
ATOM 1114 C CA . ILE A 1 139 ? 18.428 25.864 21.374 1 41.52 139 ILE A CA 1
ATOM 1115 C C . ILE A 1 139 ? 17.453 24.823 21.919 1 44.47 139 ILE A C 1
ATOM 1116 O O . ILE A 1 139 ? 16.825 25.089 22.939 1 45.52 139 ILE A O 1
ATOM 1121 N N . GLY A 1 140 ? 17.364 23.646 21.264 1 51.2 140 GLY A N 1
ATOM 1122 C CA . GLY A 1 140 ? 16.481 22.568 21.712 1 53.01 140 GLY A CA 1
ATOM 1123 C C . GLY A 1 140 ? 16.741 22.145 23.158 1 55.28 140 GLY A C 1
ATOM 1124 O O . GLY A 1 140 ? 15.815 22.038 23.97 1 58.32 140 GLY A O 1
ATOM 1125 N N . LYS A 1 141 ? 18.028 21.945 23.477 1 59.69 141 LYS A N 1
ATOM 1126 C CA . LYS A 1 141 ? 18.439 21.574 24.823 1 61.5 141 LYS A CA 1
ATOM 1127 C C . LYS A 1 141 ? 18.089 22.629 25.87 1 59.83 141 LYS A C 1
ATOM 1128 O O . LYS A 1 141 ? 17.932 22.277 27.023 1 59.88 141 LYS A O 1
ATOM 1134 N N . GLN A 1 142 ? 18.027 23.915 25.502 1 56.54 142 GLN A N 1
ATOM 1135 C CA . GLN A 1 142 ? 17.81 24.99 26.459 1 57.3 142 GLN A CA 1
ATOM 1136 C C . GLN A 1 142 ? 16.386 24.983 27.029 1 60.23 142 GLN A C 1
ATOM 1137 O O . GLN A 1 142 ? 16.202 25.478 28.154 1 55.45 142 GLN A O 1
ATOM 1143 N N . ARG A 1 143 ? 15.392 24.465 26.273 1 59.83 143 ARG A N 1
ATOM 1144 C CA . ARG A 1 143 ? 14.019 24.389 26.776 1 66.07 143 ARG A CA 1
ATOM 1145 C C . ARG A 1 143 ? 13.566 25.795 27.195 1 63.21 143 ARG A C 1
ATOM 1146 O O . ARG A 1 143 ? 13.329 26.104 28.358 1 57.72 143 ARG A O 1
ATOM 1154 N N . ILE A 1 144 ? 13.509 26.674 26.198 1 56.41 144 ILE A N 1
ATOM 1155 C CA . ILE A 1 144 ? 13.228 28.098 26.371 1 52.87 144 ILE A CA 1
ATOM 1156 C C . ILE A 1 144 ? 11.791 28.274 26.859 1 52.54 144 ILE A C 1
ATOM 1157 O O . ILE A 1 144 ? 10.905 27.652 26.291 1 55.69 144 ILE A O 1
ATOM 1162 N N . LYS A 1 145 ? 11.546 29.139 27.849 1 53.21 145 LYS A N 1
ATOM 1163 C CA . LYS A 1 145 ? 10.204 29.37 28.386 1 57.42 145 LYS A CA 1
ATOM 1164 C C . LYS A 1 145 ? 9.629 30.737 28.001 1 52.83 145 LYS A C 1
ATOM 1165 O O . LYS A 1 145 ? 8.409 30.874 28.058 1 52.28 145 LYS A O 1
ATOM 1171 N N . THR A 1 146 ? 10.458 31.755 27.705 1 46.95 146 THR A N 1
ATOM 1172 C CA . THR A 1 146 ? 9.944 33.082 27.395 1 47.81 146 THR A CA 1
ATOM 1173 C C . THR A 1 146 ? 9.626 33.212 25.904 1 43.69 146 THR A C 1
ATOM 1174 O O . THR A 1 146 ? 10.353 32.718 25.037 1 41.6 146 THR A O 1
ATOM 1178 N N . ALA A 1 147 ? 8.587 33.994 25.608 1 44.26 147 ALA A N 1
ATOM 1179 C CA . ALA A 1 147 ? 8.265 34.32 24.229 1 45.57 147 ALA A CA 1
ATOM 1180 C C . ALA A 1 147 ? 9.436 35.049 23.56 1 44.02 147 ALA A C 1
ATOM 1181 O O . ALA A 1 147 ? 9.71 34.808 22.402 1 42.54 147 ALA A O 1
ATOM 1183 N N . GLU A 1 148 ? 10.133 35.889 24.305 1 41.48 148 GLU A N 1
ATOM 1184 C CA . GLU A 1 148 ? 11.263 36.651 23.818 1 40.57 148 GLU A CA 1
ATOM 1185 C C . GLU A 1 148 ? 12.404 35.828 23.295 1 36.16 148 GLU A C 1
ATOM 1186 O O . GLU A 1 148 ? 12.892 36.065 22.229 1 31.58 148 GLU A O 1
ATOM 1192 N N . MET A 1 149 ? 12.856 34.892 24.099 1 34.89 149 MET A N 1
ATOM 1193 C CA . MET A 1 149 ? 14.001 34.081 23.718 1 35.16 149 MET A CA 1
ATOM 1194 C C . MET A 1 149 ? 13.609 33.019 22.682 1 34.45 149 MET A C 1
ATOM 1195 O O . MET A 1 149 ? 14.443 32.641 21.836 1 33.33 149 MET A O 1
ATOM 1200 N N . ASN A 1 150 ? 12.34 32.597 22.673 1 36.55 150 ASN A N 1
ATOM 1201 C CA . ASN A 1 150 ? 11.829 31.749 21.595 1 36.5 150 ASN A CA 1
ATOM 1202 C C . ASN A 1 150 ? 11.998 32.501 20.266 1 33.83 150 ASN A C 1
ATOM 1203 O O . ASN A 1 150 ? 12.535 31.945 19.301 1 34.3 150 ASN A O 1
ATOM 1208 N N . ILE A 1 151 ? 11.589 33.781 20.235 1 32.44 151 ILE A N 1
ATOM 1209 C CA . ILE A 1 151 ? 11.757 34.617 19.044 1 31 151 ILE A CA 1
ATOM 1210 C C . ILE A 1 151 ? 13.239 34.877 18.733 1 30.07 151 ILE A C 1
ATOM 1211 O O . ILE A 1 151 ? 13.644 34.779 17.573 1 26.98 151 ILE A O 1
ATOM 1216 N N . PHE A 1 152 ? 14.042 35.244 19.754 1 29.89 152 PHE A N 1
ATOM 1217 C CA . PHE A 1 152 ? 15.462 35.514 19.59 1 29.28 152 PHE A CA 1
ATOM 1218 C C . PHE A 1 152 ? 16.179 34.28 19.033 1 27.92 152 PHE A C 1
ATOM 1219 O O . PHE A 1 152 ? 17.071 34.413 18.201 1 29.48 152 PHE A O 1
ATOM 1227 N N . SER A 1 153 ? 15.76 33.081 19.45 1 30.35 153 SER A N 1
ATOM 1228 C CA . SER A 1 153 ? 16.363 31.857 18.951 1 30.65 153 SER A CA 1
ATOM 1229 C C . SER A 1 153 ? 16.126 31.701 17.434 1 32.29 153 SER A C 1
ATOM 1230 O O . SER A 1 153 ? 16.994 31.184 16.729 1 32.46 153 SER A O 1
ATOM 1233 N N . LYS A 1 154 ? 14.994 32.204 16.93 1 30.88 154 LYS A N 1
ATOM 1234 C CA . LYS A 1 154 ? 14.721 32.201 15.497 1 29.26 154 LYS A CA 1
ATOM 1235 C C . LYS A 1 154 ? 15.551 33.272 14.811 1 28.52 154 LYS A C 1
ATOM 1236 O O . LYS A 1 154 ? 16.162 33.018 13.766 1 26.39 154 LYS A O 1
ATOM 1242 N N . MET A 1 155 ? 15.647 34.443 15.44 1 26.22 155 MET A N 1
ATOM 1243 C CA . MET A 1 155 ? 16.427 35.518 14.863 1 27.99 155 MET A CA 1
ATOM 1244 C C . MET A 1 155 ? 17.903 35.125 14.72 1 26.03 155 MET A C 1
ATOM 1245 O O . MET A 1 155 ? 18.491 35.491 13.709 1 24.25 155 MET A O 1
ATOM 1250 N N . LEU A 1 156 ? 18.505 34.457 15.719 1 27.85 156 LEU A N 1
ATOM 1251 C CA . LEU A 1 156 ? 19.938 34.182 15.624 1 27.06 156 LEU A CA 1
ATOM 1252 C C . LEU A 1 156 ? 20.233 33.234 14.448 1 27.01 156 LEU A C 1
ATOM 1253 O O . LEU A 1 156 ? 21.28 33.357 13.804 1 26.27 156 LEU A O 1
ATOM 1258 N N . LEU A 1 157 ? 19.3 32.316 14.151 1 27.77 157 LEU A N 1
ATOM 1259 C CA . LEU A 1 157 ? 19.404 31.435 12.991 1 28.16 157 LEU A CA 1
ATOM 1260 C C . LEU A 1 157 ? 19.275 32.224 11.692 1 24.54 157 LEU A C 1
ATOM 1261 O O . LEU A 1 157 ? 20.001 31.955 10.73 1 27.15 157 LEU A O 1
ATOM 1266 N N . MET A 1 158 ? 18.378 33.211 11.674 1 27.36 158 MET A N 1
ATOM 1267 C CA . MET A 1 158 ? 18.166 34.073 10.516 1 26.76 158 MET A CA 1
ATOM 1268 C C . MET A 1 158 ? 19.409 34.914 10.231 1 23.51 158 MET A C 1
ATOM 1269 O O . MET A 1 158 ? 19.789 34.998 9.056 1 22.95 158 MET A O 1
ATOM 1274 N N . TYR A 1 159 ? 20.074 35.461 11.278 1 24.21 159 TYR A N 1
ATOM 1275 C CA . TYR A 1 159 ? 21.292 36.245 11.085 1 23.95 159 TYR A CA 1
ATOM 1276 C C . TYR A 1 159 ? 22.389 35.376 10.445 1 24.56 159 TYR A C 1
ATOM 1277 O O . TYR A 1 159 ? 23.067 35.827 9.531 1 24.85 159 TYR A O 1
ATOM 1286 N N . ASP A 1 160 ? 22.547 34.154 10.94 1 26.08 160 ASP A N 1
ATOM 1287 C CA . ASP A 1 160 ? 23.532 33.208 10.445 1 28.32 160 ASP A CA 1
ATOM 1288 C C . ASP A 1 160 ? 23.261 32.824 8.99 1 26.07 160 ASP A C 1
ATOM 1289 O O . ASP A 1 160 ? 24.2 32.844 8.179 1 26.01 160 ASP A O 1
ATOM 1294 N N . CYS A 1 161 ? 22.003 32.489 8.674 1 27.54 161 CYS A N 1
ATOM 1295 C CA . CYS A 1 161 ? 21.625 32.199 7.284 1 27.16 161 CYS A CA 1
ATOM 1296 C C . CYS A 1 161 ? 22.004 33.338 6.345 1 27.03 161 CYS A C 1
ATOM 1297 O O . CYS A 1 161 ? 22.582 33.102 5.289 1 24 161 CYS A O 1
ATOM 1300 N N . LEU A 1 162 ? 21.718 34.584 6.754 1 24.97 162 LEU A N 1
ATOM 1301 C CA . LEU A 1 162 ? 22.044 35.73 5.926 1 25 162 LEU A CA 1
ATOM 1302 C C . LEU A 1 162 ? 23.557 35.848 5.732 1 26.37 162 LEU A C 1
ATOM 1303 O O . LEU A 1 162 ? 24.02 36.079 4.617 1 24.9 162 LEU A O 1
ATOM 1308 N N . ASN A 1 163 ? 24.327 35.716 6.815 1 24.25 163 ASN A N 1
ATOM 1309 C CA . ASN A 1 163 ? 25.774 35.769 6.747 1 28.75 163 ASN A CA 1
ATOM 1310 C C . ASN A 1 163 ? 26.369 34.631 5.909 1 28.84 163 ASN A C 1
ATOM 1311 O O . ASN A 1 163 ? 27.412 34.845 5.347 1 27.61 163 ASN A O 1
ATOM 1316 N N . LYS A 1 164 ? 25.778 33.433 5.878 1 26.82 164 LYS A N 1
ATOM 1317 C CA . LYS A 1 164 ? 26.364 32.313 5.154 1 27.18 164 LYS A CA 1
ATOM 1318 C C . LYS A 1 164 ? 25.784 32.132 3.747 1 27.47 164 LYS A C 1
ATOM 1319 O O . LYS A 1 164 ? 26.032 31.109 3.094 1 27.06 164 LYS A O 1
ATOM 1325 N N . GLY A 1 165 ? 24.966 33.069 3.273 1 26.8 165 GLY A N 1
ATOM 1326 C CA . GLY A 1 165 ? 24.456 33.001 1.911 1 29.16 165 GLY A CA 1
ATOM 1327 C C . GLY A 1 165 ? 23.425 31.897 1.725 1 29.72 165 GLY A C 1
ATOM 1328 O O . GLY A 1 165 ? 23.366 31.302 0.654 1 32.06 165 GLY A O 1
ATOM 1329 N N . ASN A 1 166 ? 22.744 31.494 2.802 1 26.86 166 ASN A N 1
ATOM 1330 C CA . ASN A 1 166 ? 21.74 30.448 2.75 1 24.44 166 ASN A CA 1
ATOM 1331 C C . ASN A 1 166 ? 20.378 31.094 3.024 1 25.14 166 ASN A C 1
ATOM 1332 O O . ASN A 1 166 ? 19.897 31.081 4.171 1 25.13 166 ASN A O 1
ATOM 1337 N N . PHE A 1 167 ? 19.75 31.668 1.98 1 25.52 167 PHE A N 1
ATOM 1338 C CA . PHE A 1 167 ? 18.61 32.559 2.179 1 25.87 167 PHE A CA 1
ATOM 1339 C C . PHE A 1 167 ? 17.268 31.832 2.365 1 28.26 167 PHE A C 1
ATOM 1340 O O . PHE A 1 167 ? 16.378 32.371 3.023 1 27.32 167 PHE A O 1
ATOM 1348 N N . ALA A 1 168 ? 17.125 30.597 1.875 1 26.63 168 ALA A N 1
ATOM 1349 C CA . ALA A 1 168 ? 15.821 29.945 1.811 1 31.51 168 ALA A CA 1
ATOM 1350 C C . ALA A 1 168 ? 15.15 29.802 3.166 1 30.01 168 ALA A C 1
ATOM 1351 O O . ALA A 1 168 ? 13.965 30.053 3.261 1 29.04 168 ALA A O 1
ATOM 1353 N N . PRO A 1 169 ? 15.84 29.413 4.265 1 27.8 169 PRO A N 1
ATOM 1354 C CA . PRO A 1 169 ? 15.148 29.225 5.541 1 26.69 169 PRO A CA 1
ATOM 1355 C C . PRO A 1 169 ? 14.604 30.528 6.158 1 25.65 169 PRO A C 1
ATOM 1356 O O . PRO A 1 169 ? 13.764 30.46 7.056 1 25.49 169 PRO A O 1
ATOM 1360 N N . MET A 1 170 ? 15.117 31.695 5.721 1 25.87 170 MET A N 1
ATOM 1361 C CA . MET A 1 170 ? 14.892 32.928 6.466 1 25.27 170 MET A CA 1
ATOM 1362 C C . MET A 1 170 ? 13.41 33.278 6.539 1 24.1 170 MET A C 1
ATOM 1363 O O . MET A 1 170 ? 12.947 33.642 7.582 1 25.44 170 MET A O 1
ATOM 1368 N N . MET A 1 171 ? 12.684 33.243 5.416 1 23.79 171 MET A N 1
ATOM 1369 C CA . MET A 1 171 ? 11.26 33.564 5.372 1 25.39 171 MET A CA 1
ATOM 1370 C C . MET A 1 171 ? 10.438 32.583 6.215 1 25.9 171 MET A C 1
ATOM 1371 O O . MET A 1 171 ? 9.479 32.971 6.892 1 25.63 171 MET A O 1
ATOM 1376 N N . LEU A 1 172 ? 10.86 31.331 6.263 1 25.45 172 LEU A N 1
ATOM 1377 C CA . LEU A 1 172 ? 10.194 30.313 7.044 1 28.85 172 LEU A CA 1
ATOM 1378 C C . LEU A 1 172 ? 10.317 30.625 8.532 1 28.52 172 LEU A C 1
ATOM 1379 O O . LEU A 1 172 ? 9.305 30.595 9.245 1 28.54 172 LEU A O 1
ATOM 1384 N N . LEU A 1 173 ? 11.544 30.937 8.961 1 28.31 173 LEU A N 1
ATOM 1385 C CA . LEU A 1 173 ? 11.769 31.359 10.337 1 28.44 173 LEU A CA 1
ATOM 1386 C C . LEU A 1 173 ? 10.985 32.63 10.683 1 26.75 173 LEU A C 1
ATOM 1387 O O . LEU A 1 173 ? 10.417 32.71 11.769 1 25.81 173 LEU A O 1
ATOM 1392 N N . PHE A 1 174 ? 10.974 33.614 9.785 1 26.35 174 PHE A N 1
ATOM 1393 C CA . PHE A 1 174 ? 10.199 34.832 10.012 1 26.25 174 PHE A CA 1
ATOM 1394 C C . PHE A 1 174 ? 8.742 34.506 10.331 1 26.73 174 PHE A C 1
ATOM 1395 O O . PHE A 1 174 ? 8.147 35.114 11.216 1 25.36 174 PHE A O 1
ATOM 1403 N N . GLN A 1 175 ? 8.116 33.586 9.56 1 26.7 175 GLN A N 1
ATOM 1404 C CA . GLN A 1 175 ? 6.724 33.241 9.747 1 27.79 175 GLN A CA 1
ATOM 1405 C C . GLN A 1 175 ? 6.458 32.656 11.129 1 28.52 175 GLN A C 1
ATOM 1406 O O . GLN A 1 175 ? 5.343 32.667 11.55 1 29.72 175 GLN A O 1
ATOM 1412 N N . GLN A 1 176 ? 7.458 32.105 11.805 1 30.82 176 GLN A N 1
ATOM 1413 C CA . GLN A 1 176 ? 7.287 31.552 13.139 1 33.42 176 GLN A CA 1
ATOM 1414 C C . GLN A 1 176 ? 7.302 32.618 14.234 1 35.64 176 GLN A C 1
ATOM 1415 O O . GLN A 1 176 ? 7.013 32.29 15.375 1 37.56 176 GLN A O 1
ATOM 1421 N N . ILE A 1 177 ? 7.62 33.874 13.914 1 33.28 177 ILE A N 1
ATOM 1422 C CA . ILE A 1 177 ? 7.734 34.911 14.931 1 33.07 177 ILE A CA 1
ATOM 1423 C C . ILE A 1 177 ? 6.408 35.65 15.069 1 37.19 177 ILE A C 1
ATOM 1424 O O . ILE A 1 177 ? 5.882 36.125 14.07 1 34.63 177 ILE A O 1
ATOM 1429 N N . ASP A 1 178 ? 5.977 35.873 16.324 1 38.41 178 ASP A N 1
ATOM 1430 C CA . ASP A 1 178 ? 4.845 36.727 16.64 1 40.31 178 ASP A CA 1
ATOM 1431 C C . ASP A 1 178 ? 5.239 37.652 17.8 1 41.12 178 ASP A C 1
ATOM 1432 O O . ASP A 1 178 ? 5.162 37.265 18.984 1 36.61 178 ASP A O 1
ATOM 1437 N N . LEU A 1 179 ? 5.604 38.901 17.447 1 39.33 179 LEU A N 1
ATOM 1438 C CA . LEU A 1 179 ? 6.081 39.891 18.415 1 41.93 179 LEU A CA 1
ATOM 1439 C C . LEU A 1 179 ? 5.013 40.253 19.445 1 44.02 179 LEU A C 1
ATOM 1440 O O . LEU A 1 179 ? 5.358 40.607 20.581 1 43.95 179 LEU A O 1
ATOM 1445 N N . SER A 1 180 ? 3.733 40.07 19.095 1 41.31 180 SER A N 1
ATOM 1446 C CA . SER A 1 180 ? 2.64 40.332 20.019 1 44.08 180 SER A CA 1
ATOM 1447 C C . SER A 1 180 ? 2.689 39.428 21.245 1 46.27 180 SER A C 1
ATOM 1448 O O . SER A 1 180 ? 1.998 39.719 22.212 1 49.17 180 SER A O 1
ATOM 1451 N N . GLU A 1 181 ? 3.443 38.321 21.202 1 45.48 181 GLU A N 1
ATOM 1452 C CA . GLU A 1 181 ? 3.597 37.445 22.343 1 46.66 181 GLU A CA 1
ATOM 1453 C C . GLU A 1 181 ? 4.52 38.027 23.417 1 46.59 181 GLU A C 1
ATOM 1454 O O . GLU A 1 181 ? 4.509 37.499 24.514 1 44.6 181 GLU A O 1
ATOM 1460 N N . ILE A 1 182 ? 5.325 39.053 23.102 1 43.7 182 ILE A N 1
ATOM 1461 C CA . ILE A 1 182 ? 6.207 39.695 24.071 1 45.73 182 ILE A CA 1
ATOM 1462 C C . ILE A 1 182 ? 5.375 40.678 24.916 1 47.34 182 ILE A C 1
ATOM 1463 O O . ILE A 1 182 ? 4.943 41.695 24.401 1 49.57 182 ILE A O 1
ATOM 1468 N N . LYS A 1 183 ? 5.191 40.401 26.206 1 55.02 183 LYS A N 1
ATOM 1469 C CA . LYS A 1 183 ? 4.311 41.202 27.058 1 59.56 183 LYS A CA 1
ATOM 1470 C C . LYS A 1 183 ? 5.044 42.01 28.128 1 61.89 183 LYS A C 1
ATOM 1471 O O . LYS A 1 183 ? 4.526 43.031 28.576 1 60.85 183 LYS A O 1
ATOM 1477 N N . GLU A 1 184 ? 6.165 41.517 28.652 1 64.25 184 GLU A N 1
ATOM 1478 C CA . GLU A 1 184 ? 6.752 42.099 29.86 1 71.35 184 GLU A CA 1
ATOM 1479 C C . GLU A 1 184 ? 7.436 43.433 29.513 1 60.96 184 GLU A C 1
ATOM 1480 O O . GLU A 1 184 ? 7.274 44.429 30.217 1 63.96 184 GLU A O 1
ATOM 1486 N N . ASN A 1 185 ? 8.151 43.464 28.385 1 51.5 185 ASN A N 1
ATOM 1487 C CA . ASN A 1 185 ? 9.289 44.347 28.197 1 47.66 185 ASN A CA 1
ATOM 1488 C C . ASN A 1 185 ? 9.113 45.14 26.898 1 47.4 185 ASN A C 1
ATOM 1489 O O . ASN A 1 185 ? 9.526 44.698 25.827 1 45.73 185 ASN A O 1
ATOM 1494 N N . ARG A 1 186 ? 8.581 46.35 27.005 1 41.56 186 ARG A N 1
ATOM 1495 C CA . ARG A 1 186 ? 8.318 47.195 25.852 1 44.94 186 ARG A CA 1
ATOM 1496 C C . ARG A 1 186 ? 9.605 47.617 25.143 1 43.68 186 ARG A C 1
ATOM 1497 O O . ARG A 1 186 ? 9.594 47.729 23.903 1 36.46 186 ARG A O 1
ATOM 1505 N N . TYR A 1 187 ? 10.675 47.892 25.935 1 40.52 187 TYR A N 1
ATOM 1506 C CA . TYR A 1 187 ? 11.98 48.246 25.386 1 39.5 187 TYR A CA 1
ATOM 1507 C C . TYR A 1 187 ? 12.452 47.14 24.441 1 36.75 187 TYR A C 1
ATOM 1508 O O . TYR A 1 187 ? 12.869 47.409 23.31 1 32.67 187 TYR A O 1
ATOM 1517 N N . LEU A 1 188 ? 12.406 45.901 24.937 1 35.47 188 LEU A N 1
ATOM 1518 C CA . LEU A 1 188 ? 12.874 44.78 24.134 1 36.27 188 LEU A CA 1
ATOM 1519 C C . LEU A 1 188 ? 11.947 44.535 22.936 1 33.69 188 LEU A C 1
ATOM 1520 O O . LEU A 1 188 ? 12.431 44.31 21.823 1 33.63 188 LEU A O 1
ATOM 1525 N N . LYS A 1 189 ? 10.629 44.617 23.131 1 34.29 189 LYS A N 1
ATOM 1526 C CA . LYS A 1 189 ? 9.7 44.41 22.022 1 36 189 LYS A CA 1
ATOM 1527 C C . LYS A 1 189 ? 9.999 45.381 20.898 1 34.24 189 LYS A C 1
ATOM 1528 O O . LYS A 1 189 ? 10.051 45.003 19.726 1 34.28 189 LYS A O 1
ATOM 1534 N N . ASN A 1 190 ? 10.213 46.633 21.278 1 32.08 190 ASN A N 1
ATOM 1535 C CA . ASN A 1 190 ? 10.543 47.698 20.35 1 35.7 190 ASN A CA 1
ATOM 1536 C C . ASN A 1 190 ? 11.84 47.453 19.574 1 32.48 190 ASN A C 1
ATOM 1537 O O . ASN A 1 190 ? 11.913 47.7 18.365 1 29.11 190 ASN A O 1
ATOM 1542 N N . SER A 1 191 ? 12.888 47.057 20.302 1 30.77 191 SER A N 1
ATOM 1543 C CA . SER A 1 191 ? 14.166 46.72 19.696 1 27.93 191 SER A CA 1
ATOM 1544 C C . SER A 1 191 ? 14.017 45.565 18.705 1 28.68 191 SER A C 1
ATOM 1545 O O . SER A 1 191 ? 14.597 45.618 17.617 1 26.85 191 SER A O 1
ATOM 1548 N N . PHE A 1 192 ? 13.283 44.508 19.108 1 27.75 192 PHE A N 1
ATOM 1549 C CA . PHE A 1 192 ? 12.973 43.404 18.197 1 28.5 192 PHE A CA 1
ATOM 1550 C C . PHE A 1 192 ? 12.182 43.84 16.965 1 27.36 192 PHE A C 1
ATOM 1551 O O . PHE A 1 192 ? 12.416 43.279 15.876 1 28.58 192 PHE A O 1
ATOM 1559 N N . GLU A 1 193 ? 11.266 44.805 17.104 1 27.42 193 GLU A N 1
ATOM 1560 C CA . GLU A 1 193 ? 10.525 45.297 15.933 1 28.99 193 GLU A CA 1
ATOM 1561 C C . GLU A 1 193 ? 11.518 45.883 14.93 1 26.43 193 GLU A C 1
ATOM 1562 O O . GLU A 1 193 ? 11.431 45.605 13.721 1 25.2 193 GLU A O 1
ATOM 1568 N N . THR A 1 194 ? 12.495 46.691 15.416 1 25.52 194 THR A N 1
ATOM 1569 C CA . THR A 1 194 ? 13.517 47.21 14.503 1 24.29 194 THR A CA 1
ATOM 1570 C C . THR A 1 194 ? 14.338 46.064 13.89 1 26.2 194 THR A C 1
ATOM 1571 O O . THR A 1 194 ? 14.619 46.07 12.708 1 24.34 194 THR A O 1
ATOM 1575 N N . ARG A 1 195 ? 14.801 45.117 14.721 1 27.35 195 ARG A N 1
ATOM 1576 C CA . ARG A 1 195 ? 15.545 43.976 14.205 1 26.56 195 ARG A CA 1
ATOM 1577 C C . ARG A 1 195 ? 14.806 43.294 13.043 1 23.25 195 ARG A C 1
ATOM 1578 O O . ARG A 1 195 ? 15.417 42.921 12.014 1 23.59 195 ARG A O 1
ATOM 1586 N N . ILE A 1 196 ? 13.507 43.097 13.232 1 24.89 196 ILE A N 1
ATOM 1587 C CA . ILE A 1 196 ? 12.688 42.367 12.271 1 26.25 196 ILE A CA 1
ATOM 1588 C C . ILE A 1 196 ? 12.479 43.187 11.014 1 24.65 196 ILE A C 1
ATOM 1589 O O . ILE A 1 196 ? 12.507 42.615 9.922 1 23.16 196 ILE A O 1
ATOM 1594 N N . ASN A 1 197 ? 12.348 44.509 11.132 1 24.45 197 ASN A N 1
ATOM 1595 C CA . ASN A 1 197 ? 12.283 45.334 9.937 1 25.51 197 ASN A CA 1
ATOM 1596 C C . ASN A 1 197 ? 13.516 45.141 9.045 1 26.45 197 ASN A C 1
ATOM 1597 O O . ASN A 1 197 ? 13.384 45.015 7.817 1 24.5 197 ASN A O 1
ATOM 1602 N N . VAL A 1 198 ? 14.717 45.141 9.656 1 25.65 198 VAL A N 1
ATOM 1603 C CA . VAL A 1 198 ? 15.953 45.049 8.916 1 24.69 198 VAL A CA 1
ATOM 1604 C C . VAL A 1 198 ? 16.104 43.617 8.36 1 23.26 198 VAL A C 1
ATOM 1605 O O . VAL A 1 198 ? 16.482 43.442 7.175 1 21.36 198 VAL A O 1
ATOM 1609 N N . LEU A 1 199 ? 15.779 42.607 9.173 1 21.81 199 LEU A N 1
ATOM 1610 C CA . LEU A 1 199 ? 15.769 41.224 8.655 1 23.25 199 LEU A CA 1
ATOM 1611 C C . LEU A 1 199 ? 14.787 41.05 7.496 1 22.91 199 LEU A C 1
ATOM 1612 O O . LEU A 1 199 ? 15.126 40.449 6.467 1 24.17 199 LEU A O 1
ATOM 1617 N N . LEU A 1 200 ? 13.567 41.574 7.646 1 23.29 200 LEU A N 1
ATOM 1618 C CA . LEU A 1 200 ? 12.554 41.438 6.614 1 25.05 200 LEU A CA 1
ATOM 1619 C C . LEU A 1 200 ? 13.001 42.159 5.365 1 23.28 200 LEU A C 1
ATOM 1620 O O . LEU A 1 200 ? 12.75 41.7 4.252 1 23.29 200 LEU A O 1
ATOM 1625 N N . SER A 1 201 ? 13.641 43.328 5.523 1 22.95 201 SER A N 1
ATOM 1626 C CA . SER A 1 201 ? 14.177 44.034 4.36 1 22.13 201 SER A CA 1
ATOM 1627 C C . SER A 1 201 ? 15.123 43.142 3.548 1 21.87 201 SER A C 1
ATOM 1628 O O . SER A 1 201 ? 15.03 43.125 2.321 1 23.58 201 SER A O 1
ATOM 1631 N N . ASN A 1 202 ? 16.026 42.432 4.229 1 20.28 202 ASN A N 1
ATOM 1632 C CA . ASN A 1 202 ? 16.919 41.484 3.582 1 19.93 202 ASN A CA 1
ATOM 1633 C C . ASN A 1 202 ? 16.156 40.324 2.946 1 20.31 202 ASN A C 1
ATOM 1634 O O . ASN A 1 202 ? 16.548 39.891 1.852 1 20.81 202 ASN A O 1
ATOM 1639 N N . ILE A 1 203 ? 15.11 39.813 3.635 1 21.06 203 ILE A N 1
ATOM 1640 C CA . ILE A 1 203 ? 14.323 38.71 3.088 1 22.74 203 ILE A CA 1
ATOM 1641 C C . ILE A 1 203 ? 13.729 39.111 1.744 1 24.28 203 ILE A C 1
ATOM 1642 O O . ILE A 1 203 ? 13.833 38.359 0.764 1 21.58 203 ILE A O 1
ATOM 1647 N N . TYR A 1 204 ? 13.153 40.332 1.702 1 21.73 204 TYR A N 1
ATOM 1648 C CA . TYR A 1 204 ? 12.548 40.805 0.478 1 22.64 204 TYR A CA 1
ATOM 1649 C C . TYR A 1 204 ? 13.59 41.1 -0.586 1 22.02 204 TYR A C 1
ATOM 1650 O O . TYR A 1 204 ? 13.268 40.879 -1.752 1 22.76 204 TYR A O 1
ATOM 1659 N N . LEU A 1 205 ? 14.777 41.616 -0.191 1 21.67 205 LEU A N 1
ATOM 1660 C CA . LEU A 1 205 ? 15.867 41.885 -1.127 1 24.76 205 LEU A CA 1
ATOM 1661 C C . LEU A 1 205 ? 16.218 40.601 -1.876 1 21.91 205 LEU A C 1
ATOM 1662 O O . LEU A 1 205 ? 16.268 40.594 -3.101 1 22.82 205 LEU A O 1
ATOM 1667 N N . ASN A 1 206 ? 16.386 39.513 -1.121 1 20.98 206 ASN A N 1
ATOM 1668 C CA . ASN A 1 206 ? 16.819 38.251 -1.687 1 22.64 206 ASN A CA 1
ATOM 1669 C C . ASN A 1 206 ? 15.698 37.569 -2.469 1 24.87 206 ASN A C 1
ATOM 1670 O O . ASN A 1 206 ? 16.005 36.749 -3.361 1 25.55 206 ASN A O 1
ATOM 1675 N N . GLU A 1 207 ? 14.419 37.903 -2.186 1 24.8 207 GLU A N 1
ATOM 1676 C CA A GLU A 1 207 ? 13.278 37.448 -2.975 0.5 24.2 207 GLU A CA 1
ATOM 1677 C CA B GLU A 1 207 ? 13.279 37.45 -2.976 0.5 24.63 207 GLU A CA 1
ATOM 1678 C C . GLU A 1 207 ? 13.052 38.364 -4.177 1 23.39 207 GLU A C 1
ATOM 1679 O O . GLU A 1 207 ? 12.131 38.132 -4.917 1 24.79 207 GLU A O 1
ATOM 1690 N N . ASN A 1 208 ? 13.894 39.38 -4.403 1 23.95 208 ASN A N 1
ATOM 1691 C CA . ASN A 1 208 ? 13.681 40.293 -5.524 1 26.05 208 ASN A CA 1
ATOM 1692 C C . ASN A 1 208 ? 12.347 41.055 -5.432 1 27.3 208 ASN A C 1
ATOM 1693 O O . ASN A 1 208 ? 11.712 41.352 -6.456 1 24.6 208 ASN A O 1
ATOM 1698 N N . ASN A 1 209 ? 11.882 41.335 -4.196 1 25.18 209 ASN A N 1
ATOM 1699 C CA A ASN A 1 209 ? 10.743 42.224 -3.975 0.5 24.89 209 ASN A CA 1
ATOM 1700 C CA B ASN A 1 209 ? 10.734 42.178 -3.903 0.5 25.5 209 ASN A CA 1
ATOM 1701 C C . ASN A 1 209 ? 11.305 43.535 -3.462 1 25.36 209 ASN A C 1
ATOM 1702 O O . ASN A 1 209 ? 11.423 43.79 -2.252 1 24.94 209 ASN A O 1
ATOM 1711 N N . LEU A 1 210 ? 11.902 44.228 -4.387 1 24.01 210 LEU A N 1
ATOM 1712 C CA . LEU A 1 210 ? 12.569 45.473 -4.128 1 27.13 210 LEU A CA 1
ATOM 1713 C C . LEU A 1 210 ? 11.808 46.581 -3.411 1 28.07 210 LEU A C 1
ATOM 1714 O O . LEU A 1 210 ? 12.355 47.233 -2.584 1 26.54 210 LEU A O 1
ATOM 1719 N N . GLU A 1 211 ? 10.547 46.752 -3.73 1 28.36 211 GLU A N 1
ATOM 1720 C CA . GLU A 1 211 ? 9.734 47.753 -3.105 1 30.41 211 GLU A CA 1
ATOM 1721 C C . GLU A 1 211 ? 9.526 47.48 -1.631 1 28.91 211 GLU A C 1
ATOM 1722 O O . GLU A 1 211 ? 9.622 48.357 -0.855 1 25.51 211 GLU A O 1
ATOM 1728 N N . LEU A 1 212 ? 9.271 46.237 -1.278 1 25.67 212 LEU A N 1
ATOM 1729 C CA . LEU A 1 212 ? 9.079 45.869 0.098 1 27.57 212 LEU A CA 1
ATOM 1730 C C . LEU A 1 212 ? 10.402 45.879 0.846 1 23.62 212 LEU A C 1
ATOM 1731 O O . LEU A 1 212 ? 10.446 46.163 1.992 1 23.19 212 LEU A O 1
ATOM 1736 N N . CYS A 1 213 ? 11.472 45.532 0.159 1 23.93 213 CYS A N 1
ATOM 1737 C CA . CYS A 1 213 ? 12.803 45.602 0.743 1 26.16 213 CYS A CA 1
ATOM 1738 C C . CYS A 1 213 ? 13.034 47.041 1.223 1 26.27 213 CYS A C 1
ATOM 1739 O O . CYS A 1 213 ? 13.35 47.272 2.34 1 24.59 213 CYS A O 1
ATOM 1742 N N . ARG A 1 214 ? 12.837 47.982 0.331 1 23.4 214 ARG A N 1
ATOM 1743 C CA . ARG A 1 214 ? 13.017 49.376 0.634 1 25.71 214 ARG A CA 1
ATOM 1744 C C . ARG A 1 214 ? 12.069 49.839 1.723 1 25.38 214 ARG A C 1
ATOM 1745 O O . ARG A 1 214 ? 12.449 50.561 2.591 1 25.86 214 ARG A O 1
ATOM 1753 N N . GLU A 1 215 ? 10.833 49.4 1.66 1 25.19 215 GLU A N 1
ATOM 1754 C CA . GLU A 1 215 ? 9.849 49.764 2.639 1 23.49 215 GLU A CA 1
ATOM 1755 C C . GLU A 1 215 ? 10.272 49.492 4.066 1 24.5 215 GLU A C 1
ATOM 1756 O O . GLU A 1 215 ? 10.119 50.312 4.886 1 24.26 215 GLU A O 1
ATOM 1762 N N . TYR A 1 216 ? 10.806 48.319 4.321 1 23.41 216 TYR A N 1
ATOM 1763 C CA . TYR A 1 216 ? 11.137 47.9 5.67 1 24.05 216 TYR A CA 1
ATOM 1764 C C . TYR A 1 216 ? 12.454 48.517 6.151 1 22.83 216 TYR A C 1
ATOM 1765 O O . TYR A 1 216 ? 12.549 48.877 7.32 1 22.66 216 TYR A O 1
ATOM 1774 N N . ALA A 1 217 ? 13.413 48.741 5.261 1 21.42 217 ALA A N 1
ATOM 1775 C CA . ALA A 1 217 ? 14.649 49.434 5.632 1 23.15 217 ALA A CA 1
ATOM 1776 C C . ALA A 1 217 ? 14.369 50.902 5.955 1 25.04 217 ALA A C 1
ATOM 1777 O O . ALA A 1 217 ? 14.86 51.438 6.964 1 22.59 217 ALA A O 1
ATOM 1779 N N . GLN A 1 218 ? 13.573 51.55 5.1 1 21.88 218 GLN A N 1
ATOM 1780 C CA . GLN A 1 218 ? 13.193 52.947 5.321 1 23.54 218 GLN A CA 1
ATOM 1781 C C . GLN A 1 218 ? 12.373 53.105 6.591 1 25.74 218 GLN A C 1
ATOM 1782 O O . GLN A 1 218 ? 12.522 54.099 7.303 1 27.74 218 GLN A O 1
ATOM 1788 N N . LYS A 1 219 ? 11.52 52.133 6.899 1 23.51 219 LYS A N 1
ATOM 1789 C CA . LYS A 1 219 ? 10.785 52.101 8.141 1 24.19 219 LYS A CA 1
ATOM 1790 C C . LYS A 1 219 ? 11.722 52.067 9.352 1 26.71 219 LYS A C 1
ATOM 1791 O O . LYS A 1 219 ? 11.487 52.818 10.306 1 29.12 219 LYS A O 1
ATOM 1797 N N . ALA A 1 220 ? 12.721 51.178 9.348 1 25.37 220 ALA A N 1
ATOM 1798 C CA . ALA A 1 220 ? 13.704 51.089 10.426 1 25.92 220 ALA A CA 1
ATOM 1799 C C . ALA A 1 220 ? 14.438 52.415 10.584 1 26.71 220 ALA A C 1
ATOM 1800 O O . ALA A 1 220 ? 14.496 52.96 11.681 1 28.15 220 ALA A O 1
ATOM 1802 N N . ILE A 1 221 ? 14.837 53.024 9.453 1 26.63 221 ILE A N 1
ATOM 1803 C CA . ILE A 1 221 ? 15.605 54.262 9.466 1 27.37 221 ILE A CA 1
ATOM 1804 C C . ILE A 1 221 ? 14.746 55.388 10.059 1 33.76 221 ILE A C 1
ATOM 1805 O O . ILE A 1 221 ? 15.267 56.191 10.821 1 30.93 221 ILE A O 1
ATOM 1810 N N . SER A 1 222 ? 13.453 55.473 9.678 1 29.15 222 SER A N 1
ATOM 1811 C CA . SER A 1 222 ? 12.557 56.54 10.081 1 28.49 222 SER A CA 1
ATOM 1812 C C . SER A 1 222 ? 12.553 56.707 11.607 1 32.33 222 SER A C 1
ATOM 1813 O O . SER A 1 222 ? 12.52 57.854 12.064 1 35.11 222 SER A O 1
ATOM 1816 N N . SER A 1 223 ? 12.52 55.617 12.383 1 30.73 223 SER A N 1
ATOM 1817 C CA . SER A 1 223 ? 12.336 55.765 13.82 1 35.03 223 SER A CA 1
ATOM 1818 C C . SER A 1 223 ? 13.508 55.297 14.7 1 38.65 223 SER A C 1
ATOM 1819 O O . SER A 1 223 ? 13.323 55.357 15.911 1 40.18 223 SER A O 1
ATOM 1822 N N . THR A 1 224 ? 14.638 54.822 14.162 1 29.88 224 THR A N 1
ATOM 1823 C CA . THR A 1 224 ? 15.731 54.353 15.017 1 30.88 224 THR A CA 1
ATOM 1824 C C . THR A 1 224 ? 16.757 55.476 15.179 1 35.12 224 THR A C 1
ATOM 1825 O O . THR A 1 224 ? 16.95 56.336 14.294 1 33.35 224 THR A O 1
ATOM 1829 N N . ASP A 1 225 ? 17.489 55.403 16.291 1 39.22 225 ASP A N 1
ATOM 1830 C CA . ASP A 1 225 ? 18.702 56.192 16.504 1 42.47 225 ASP A CA 1
ATOM 1831 C C . ASP A 1 225 ? 19.909 55.284 16.752 1 39.7 225 ASP A C 1
ATOM 1832 O O . ASP A 1 225 ? 20.887 55.759 17.318 1 39.18 225 ASP A O 1
ATOM 1837 N N . THR A 1 226 ? 19.802 53.982 16.434 1 30.91 226 THR A N 1
ATOM 1838 C CA . THR A 1 226 ? 20.846 53.015 16.751 1 33.94 226 THR A CA 1
ATOM 1839 C C . THR A 1 226 ? 21.7 52.875 15.497 1 31.31 226 THR A C 1
ATOM 1840 O O . THR A 1 226 ? 21.168 52.456 14.473 1 28.59 226 THR A O 1
ATOM 1844 N N . GLN A 1 227 ? 23.004 53.146 15.612 1 29.8 227 GLN A N 1
ATOM 1845 C CA . GLN A 1 227 ? 23.93 53.079 14.481 1 30.1 227 GLN A CA 1
ATOM 1846 C C . GLN A 1 227 ? 23.777 51.758 13.716 1 26.82 227 GLN A C 1
ATOM 1847 O O . GLN A 1 227 ? 23.755 51.765 12.487 1 25.51 227 GLN A O 1
ATOM 1853 N N . ARG A 1 228 ? 23.794 50.635 14.433 1 24.11 228 ARG A N 1
ATOM 1854 C CA . ARG A 1 228 ? 23.75 49.319 13.788 1 25.3 228 ARG A CA 1
ATOM 1855 C C . ARG A 1 228 ? 22.568 49.2 12.807 1 24.71 228 ARG A C 1
ATOM 1856 O O . ARG A 1 228 ? 22.727 48.663 11.714 1 23.71 228 ARG A O 1
ATOM 1864 N N . PHE A 1 229 ? 21.369 49.652 13.197 1 27.21 229 PHE A N 1
ATOM 1865 C CA . PHE A 1 229 ? 20.165 49.515 12.393 1 26.59 229 PHE A CA 1
ATOM 1866 C C . PHE A 1 229 ? 20.191 50.521 11.257 1 26.03 229 PHE A C 1
ATOM 1867 O O . PHE A 1 229 ? 19.766 50.191 10.171 1 24.76 229 PHE A O 1
ATOM 1875 N N . LEU A 1 230 ? 20.699 51.731 11.499 1 26.15 230 LEU A N 1
ATOM 1876 C CA . LEU A 1 230 ? 20.908 52.708 10.418 1 27.48 230 LEU A CA 1
ATOM 1877 C C . LEU A 1 230 ? 21.85 52.123 9.371 1 25.22 230 LEU A C 1
ATOM 1878 O O . LEU A 1 230 ? 21.521 52.162 8.186 1 25.32 230 LEU A O 1
ATOM 1883 N N . VAL A 1 231 ? 22.967 51.561 9.818 1 23.41 231 VAL A N 1
ATOM 1884 C CA . VAL A 1 231 ? 23.985 51.021 8.9 1 26.75 231 VAL A CA 1
ATOM 1885 C C . VAL A 1 231 ? 23.361 49.937 8.022 1 24.88 231 VAL A C 1
ATOM 1886 O O . VAL A 1 231 ? 23.485 49.991 6.803 1 22.34 231 VAL A O 1
ATOM 1890 N N . PHE A 1 232 ? 22.75 48.925 8.627 1 22.89 232 PHE A N 1
ATOM 1891 C CA . PHE A 1 232 ? 22.297 47.809 7.793 1 22.92 232 PHE A CA 1
ATOM 1892 C C . PHE A 1 232 ? 21.077 48.175 6.952 1 22.68 232 PHE A C 1
ATOM 1893 O O . PHE A 1 232 ? 20.902 47.581 5.897 1 23.78 232 PHE A O 1
ATOM 1901 N N . SER A 1 233 ? 20.25 49.142 7.393 1 21.09 233 SER A N 1
ATOM 1902 C CA . SER A 1 233 ? 19.151 49.589 6.57 1 23.05 233 SER A CA 1
ATOM 1903 C C . SER A 1 233 ? 19.679 50.318 5.325 1 23.27 233 SER A C 1
ATOM 1904 O O . SER A 1 233 ? 19.251 50.017 4.225 1 24.63 233 SER A O 1
ATOM 1907 N N . TYR A 1 234 ? 20.604 51.266 5.462 1 23.3 234 TYR A N 1
ATOM 1908 C CA . TYR A 1 234 ? 21.141 51.935 4.275 1 22.07 234 TYR A CA 1
ATOM 1909 C C . TYR A 1 234 ? 21.903 50.97 3.361 1 23.76 234 TYR A C 1
ATOM 1910 O O . TYR A 1 234 ? 21.849 51.095 2.124 1 22.65 234 TYR A O 1
ATOM 1919 N N . LEU A 1 235 ? 22.611 50.009 3.957 1 23.26 235 LEU A N 1
ATOM 1920 C CA . LEU A 1 235 ? 23.321 49.012 3.157 1 22.31 235 LEU A CA 1
ATOM 1921 C C . LEU A 1 235 ? 22.324 48.244 2.285 1 21.54 235 LEU A C 1
ATOM 1922 O O . LEU A 1 235 ? 22.593 48.007 1.091 1 21.06 235 LEU A O 1
ATOM 1927 N N . THR A 1 236 ? 21.212 47.79 2.883 1 21.35 236 THR A N 1
ATOM 1928 C CA . THR A 1 236 ? 20.26 46.933 2.187 1 21.37 236 THR A CA 1
ATOM 1929 C C . THR A 1 236 ? 19.542 47.74 1.098 1 22.79 236 THR A C 1
ATOM 1930 O O . THR A 1 236 ? 19.314 47.262 -0.022 1 21.97 236 THR A O 1
ATOM 1934 N N . ILE A 1 237 ? 19.265 49.021 1.373 1 23.55 237 ILE A N 1
ATOM 1935 C CA . ILE A 1 237 ? 18.67 49.864 0.364 1 21.3 237 ILE A CA 1
ATOM 1936 C C . ILE A 1 237 ? 19.631 50.025 -0.839 1 20.54 237 ILE A C 1
ATOM 1937 O O . ILE A 1 237 ? 19.241 49.998 -2.008 1 24.62 237 ILE A O 1
ATOM 1942 N N . GLY A 1 238 ? 20.906 50.252 -0.564 1 23 238 GLY A N 1
ATOM 1943 C CA . GLY A 1 238 ? 21.89 50.459 -1.61 1 24.01 238 GLY A CA 1
ATOM 1944 C C . GLY A 1 238 ? 22.015 49.182 -2.446 1 22.51 238 GLY A C 1
ATOM 1945 O O . GLY A 1 238 ? 22.075 49.265 -3.661 1 23.53 238 GLY A O 1
ATOM 1946 N N . THR A 1 239 ? 21.97 48.013 -1.803 1 21.62 239 THR A N 1
ATOM 1947 C CA . THR A 1 239 ? 21.998 46.758 -2.558 1 23.66 239 THR A CA 1
ATOM 1948 C C . THR A 1 239 ? 20.777 46.595 -3.452 1 24.46 239 THR A C 1
ATOM 1949 O O . THR A 1 239 ? 20.932 46.071 -4.563 1 23.79 239 THR A O 1
ATOM 1953 N N . SER A 1 240 ? 19.606 47.052 -2.975 1 24.26 240 SER A N 1
ATOM 1954 C CA . SER A 1 240 ? 18.357 46.987 -3.722 1 23.24 240 SER A CA 1
ATOM 1955 C C . SER A 1 240 ? 18.439 47.738 -5.052 1 24.08 240 SER A C 1
ATOM 1956 O O . SER A 1 240 ? 17.684 47.414 -5.946 1 24.5 240 SER A O 1
ATOM 1959 N N . TYR A 1 241 ? 19.378 48.657 -5.204 1 24.08 241 TYR A N 1
ATOM 1960 C CA . TYR A 1 241 ? 19.556 49.438 -6.419 1 23.42 241 TYR A CA 1
ATOM 1961 C C . TYR A 1 241 ? 20.766 49.032 -7.248 1 23.82 241 TYR A C 1
ATOM 1962 O O . TYR A 1 241 ? 20.984 49.614 -8.309 1 25.5 241 TYR A O 1
ATOM 1971 N N . ILE A 1 242 ? 21.528 48.049 -6.796 1 22.57 242 ILE A N 1
ATOM 1972 C CA . ILE A 1 242 ? 22.863 47.791 -7.328 1 27.92 242 ILE A CA 1
ATOM 1973 C C . ILE A 1 242 ? 22.795 47.401 -8.812 1 34.15 242 ILE A C 1
ATOM 1974 O O . ILE A 1 242 ? 23.694 47.78 -9.573 1 37.5 242 ILE A O 1
ATOM 1979 N N . PHE A 1 243 ? 21.698 46.748 -9.256 1 28.91 243 PHE A N 1
ATOM 1980 C CA . PHE A 1 243 ? 21.575 46.257 -10.63 1 37.46 243 PHE A CA 1
ATOM 1981 C C . PHE A 1 243 ? 20.688 47.177 -11.444 1 38.21 243 PHE A C 1
ATOM 1982 O O . PHE A 1 243 ? 20.644 47.004 -12.648 1 54.06 243 PHE A O 1
ATOM 1990 N N . SER A 1 244 ? 20.018 48.161 -10.828 1 34.89 244 SER A N 1
ATOM 1991 C CA . SER A 1 244 ? 19.02 48.966 -11.495 1 33.68 244 SER A CA 1
ATOM 1992 C C . SER A 1 244 ? 19.352 50.463 -11.537 1 37.34 244 SER A C 1
ATOM 1993 O O . SER A 1 244 ? 18.901 51.144 -12.45 1 37.82 244 SER A O 1
ATOM 1996 N N . ASP A 1 245 ? 20.094 51.003 -10.559 1 31.22 245 ASP A N 1
ATOM 1997 C CA . ASP A 1 245 ? 20.286 52.452 -10.507 1 31.37 245 ASP A CA 1
ATOM 1998 C C . ASP A 1 245 ? 21.575 52.772 -9.762 1 29.95 245 ASP A C 1
ATOM 1999 O O . ASP A 1 245 ? 21.587 52.831 -8.536 1 27.52 245 ASP A O 1
ATOM 2004 N N . PHE A 1 246 ? 22.631 52.974 -10.536 1 28.92 246 PHE A N 1
ATOM 2005 C CA . PHE A 1 246 ? 23.951 53.247 -10.027 1 25.74 246 PHE A CA 1
ATOM 2006 C C . PHE A 1 246 ? 23.928 54.393 -9.035 1 25 246 PHE A C 1
ATOM 2007 O O . PHE A 1 246 ? 24.496 54.261 -7.964 1 25.84 246 PHE A O 1
ATOM 2015 N N . ASN A 1 247 ? 23.339 55.527 -9.424 1 25 247 ASN A N 1
ATOM 2016 C CA . ASN A 1 247 ? 23.399 56.739 -8.613 1 26.38 247 ASN A CA 1
ATOM 2017 C C . ASN A 1 247 ? 22.662 56.565 -7.275 1 26.4 247 ASN A C 1
ATOM 2018 O O . ASN A 1 247 ? 23.17 56.999 -6.228 1 24.26 247 ASN A O 1
ATOM 2023 N N . LEU A 1 248 ? 21.507 55.891 -7.265 1 27.5 248 LEU A N 1
ATOM 2024 C CA . LEU A 1 248 ? 20.763 55.68 -6.021 1 25.36 248 LEU A CA 1
ATOM 2025 C C . LEU A 1 248 ? 21.446 54.636 -5.14 1 24.02 248 LEU A C 1
ATOM 2026 O O . LEU A 1 248 ? 21.405 54.747 -3.936 1 24.63 248 LEU A O 1
ATOM 2031 N N . SER A 1 249 ? 22.067 53.621 -5.748 1 25.21 249 SER A N 1
ATOM 2032 C CA . SER A 1 249 ? 22.84 52.636 -5.008 1 23.2 249 SER A CA 1
ATOM 2033 C C . SER A 1 249 ? 23.977 53.326 -4.267 1 24.01 249 SER A C 1
ATOM 2034 O O . SER A 1 249 ? 24.125 53.216 -3.036 1 22.24 249 SER A O 1
ATOM 2037 N N . LYS A 1 250 ? 24.749 54.116 -5.001 1 22.38 250 LYS A N 1
ATOM 2038 C CA . LYS A 1 250 ? 25.894 54.797 -4.429 1 23.92 250 LYS A CA 1
ATOM 2039 C C . LYS A 1 250 ? 25.436 55.771 -3.357 1 22.48 250 LYS A C 1
ATOM 2040 O O . LYS A 1 250 ? 26.061 55.85 -2.319 1 24.41 250 LYS A O 1
ATOM 2046 N N . GLN A 1 251 ? 24.378 56.53 -3.63 1 24.44 251 GLN A N 1
ATOM 2047 C CA . GLN A 1 251 ? 23.844 57.472 -2.651 1 26.72 251 GLN A CA 1
ATOM 2048 C C . GLN A 1 251 ? 23.603 56.822 -1.287 1 25.32 251 GLN A C 1
ATOM 2049 O O . GLN A 1 251 ? 24.035 57.354 -0.252 1 26.69 251 GLN A O 1
ATOM 2055 N N . ASN A 1 252 ? 22.858 55.72 -1.303 1 22.74 252 ASN A N 1
ATOM 2056 C CA . ASN A 1 252 ? 22.496 54.999 -0.087 1 23.76 252 ASN A CA 1
ATOM 2057 C C . ASN A 1 252 ? 23.704 54.379 0.594 1 22.95 252 ASN A C 1
ATOM 2058 O O . ASN A 1 252 ? 23.807 54.434 1.806 1 23.4 252 ASN A O 1
ATOM 2063 N N . TYR A 1 253 ? 24.685 53.848 -0.183 1 22.72 253 TYR A N 1
ATOM 2064 C CA . TYR A 1 253 ? 25.891 53.33 0.439 1 23.64 253 TYR A CA 1
ATOM 2065 C C . TYR A 1 253 ? 26.702 54.474 1.079 1 24.78 253 TYR A C 1
ATOM 2066 O O . TYR A 1 253 ? 27.283 54.285 2.136 1 22.75 253 TYR A O 1
ATOM 2075 N N . LEU A 1 254 ? 26.727 55.678 0.474 1 25.7 254 LEU A N 1
ATOM 2076 C CA . LEU A 1 254 ? 27.547 56.76 0.982 1 24.2 254 LEU A CA 1
ATOM 2077 C C . LEU A 1 254 ? 26.928 57.357 2.234 1 27.82 254 LEU A C 1
ATOM 2078 O O . LEU A 1 254 ? 27.685 57.751 3.138 1 27.15 254 LEU A O 1
ATOM 2083 N N . ILE A 1 255 ? 25.59 57.478 2.26 1 26.27 255 ILE A N 1
ATOM 2084 C CA . ILE A 1 255 ? 24.885 57.862 3.479 1 29.1 255 ILE A CA 1
ATOM 2085 C C . ILE A 1 255 ? 25.198 56.852 4.583 1 26.99 255 ILE A C 1
ATOM 2086 O O . ILE A 1 255 ? 25.562 57.235 5.702 1 24.82 255 ILE A O 1
ATOM 2091 N N . GLY A 1 256 ? 25.015 55.581 4.299 1 29.05 256 GLY A N 1
ATOM 2092 C CA . GLY A 1 256 ? 25.316 54.537 5.278 1 26.32 256 GLY A CA 1
ATOM 2093 C C . GLY A 1 256 ? 26.749 54.582 5.83 1 26.52 256 GLY A C 1
ATOM 2094 O O . GLY A 1 256 ? 26.96 54.424 7.049 1 27.24 256 GLY A O 1
ATOM 2095 N N . LEU A 1 257 ? 27.738 54.756 4.926 1 25.96 257 LEU A N 1
ATOM 2096 C CA . LEU A 1 257 ? 29.145 54.847 5.278 1 27.46 257 LEU A CA 1
ATOM 2097 C C . LEU A 1 257 ? 29.363 56.012 6.236 1 29.04 257 LEU A C 1
ATOM 2098 O O . LEU A 1 257 ? 30.117 55.883 7.206 1 29.62 257 LEU A O 1
ATOM 2103 N N . LYS A 1 258 ? 28.676 57.133 5.986 1 28.9 258 LYS A N 1
ATOM 2104 C CA . LYS A 1 258 ? 28.727 58.273 6.885 1 31.87 258 LYS A CA 1
ATOM 2105 C C . LYS A 1 258 ? 28.175 57.892 8.264 1 30.2 258 LYS A C 1
ATOM 2106 O O . LYS A 1 258 ? 28.795 58.232 9.245 1 29.59 258 LYS A O 1
ATOM 2112 N N . PHE A 1 259 ? 27.059 57.156 8.354 1 27.32 259 PHE A N 1
ATOM 2113 C CA . PHE A 1 259 ? 26.577 56.661 9.648 1 26.97 259 PHE A CA 1
ATOM 2114 C C . PHE A 1 259 ? 27.502 55.604 10.26 1 28.22 259 PHE A C 1
ATOM 2115 O O . PHE A 1 259 ? 27.551 55.443 11.494 1 28.3 259 PHE A O 1
ATOM 2123 N N . ALA A 1 260 ? 28.238 54.847 9.433 1 25.43 260 ALA A N 1
ATOM 2124 C CA . ALA A 1 260 ? 29.194 53.871 9.953 1 28.02 260 ALA A CA 1
ATOM 2125 C C . ALA A 1 260 ? 30.478 54.462 10.564 1 30.25 260 ALA A C 1
ATOM 2126 O O . ALA A 1 260 ? 31.289 53.71 11.108 1 30.11 260 ALA A O 1
ATOM 2128 N N . LYS A 1 261 ? 30.759 55.732 10.324 1 33.86 261 LYS A N 1
ATOM 2129 C CA . LYS A 1 261 ? 32.026 56.392 10.643 1 41.87 261 LYS A CA 1
ATOM 2130 C C . LYS A 1 261 ? 32.579 56.003 11.999 1 38.46 261 LYS A C 1
ATOM 2131 O O . LYS A 1 261 ? 31.852 56.085 12.973 1 38.51 261 LYS A O 1
ATOM 2137 N N . GLY A 1 262 ? 33.838 55.545 12.03 1 42.87 262 GLY A N 1
ATOM 2138 C CA . GLY A 1 262 ? 34.494 55.201 13.289 1 48.89 262 GLY A CA 1
ATOM 2139 C C . GLY A 1 262 ? 34.307 53.742 13.724 1 48.15 262 GLY A C 1
ATOM 2140 O O . GLY A 1 262 ? 34.883 53.319 14.728 1 42.89 262 GLY A O 1
ATOM 2141 N N . ASN A 1 263 ? 33.552 52.936 12.963 1 37.11 263 ASN A N 1
ATOM 2142 C CA . ASN A 1 263 ? 33.372 51.532 13.268 1 34.59 263 ASN A CA 1
ATOM 2143 C C . ASN A 1 263 ? 33.867 50.772 12.035 1 35.9 263 ASN A C 1
ATOM 2144 O O . ASN A 1 263 ? 33.127 50.694 11.043 1 29.63 263 ASN A O 1
ATOM 2149 N N . PRO A 1 264 ? 35.103 50.227 12.06 1 37.1 264 PRO A N 1
ATOM 2150 C CA . PRO A 1 264 ? 35.662 49.592 10.87 1 35.04 264 PRO A CA 1
ATOM 2151 C C . PRO A 1 264 ? 34.85 48.441 10.313 1 34.36 264 PRO A C 1
ATOM 2152 O O . PRO A 1 264 ? 34.836 48.279 9.092 1 29.55 264 PRO A O 1
ATOM 2156 N N . GLY A 1 265 ? 34.224 47.64 11.198 1 32.49 265 GLY A N 1
ATOM 2157 C CA . GLY A 1 265 ? 33.388 46.529 10.774 1 31.92 265 GLY A CA 1
ATOM 2158 C C . GLY A 1 265 ? 32.201 46.99 9.932 1 29.6 265 GLY A C 1
ATOM 2159 O O . GLY A 1 265 ? 31.888 46.403 8.895 1 30.88 265 GLY A O 1
ATOM 2160 N N . PHE A 1 266 ? 31.525 48.048 10.381 1 25.58 266 PHE A N 1
ATOM 2161 C CA . PHE A 1 266 ? 30.408 48.582 9.655 1 26.44 266 PHE A CA 1
ATOM 2162 C C . PHE A 1 266 ? 30.884 49.249 8.382 1 25.04 266 PHE A C 1
ATOM 2163 O O . PHE A 1 266 ? 30.247 49.074 7.348 1 26.91 266 PHE A O 1
ATOM 2171 N N . GLU A 1 267 ? 31.979 50.002 8.449 1 25.22 267 GLU A N 1
ATOM 2172 C CA . GLU A 1 267 ? 32.485 50.649 7.241 1 27.69 267 GLU A CA 1
ATOM 2173 C C . GLU A 1 267 ? 32.808 49.624 6.158 1 26.1 267 GLU A C 1
ATOM 2174 O O . GLU A 1 267 ? 32.563 49.898 4.993 1 26.19 267 GLU A O 1
ATOM 2180 N N . GLU A 1 268 ? 33.331 48.457 6.557 1 24.99 268 GLU A N 1
ATOM 2181 C CA . GLU A 1 268 ? 33.746 47.44 5.61 1 26.94 268 GLU A CA 1
ATOM 2182 C C . GLU A 1 268 ? 32.593 46.912 4.737 1 26.91 268 GLU A C 1
ATOM 2183 O O . GLU A 1 268 ? 32.841 46.561 3.586 1 25.94 268 GLU A O 1
ATOM 2189 N N . PHE A 1 269 ? 31.366 46.756 5.278 1 25.24 269 PHE A N 1
ATOM 2190 C CA . PHE A 1 269 ? 30.202 46.405 4.487 1 23.7 269 PHE A CA 1
ATOM 2191 C C . PHE A 1 269 ? 30.046 47.356 3.306 1 25.49 269 PHE A C 1
ATOM 2192 O O . PHE A 1 269 ? 29.808 46.907 2.21 1 21.46 269 PHE A O 1
ATOM 2200 N N . PHE A 1 270 ? 30.16 48.66 3.55 1 23.26 270 PHE A N 1
ATOM 2201 C CA . PHE A 1 270 ? 29.928 49.658 2.512 1 23.86 270 PHE A CA 1
ATOM 2202 C C . PHE A 1 270 ? 31.078 49.648 1.504 1 22.87 270 PHE A C 1
ATOM 2203 O O . PHE A 1 270 ? 30.805 49.685 0.307 1 23.4 270 PHE A O 1
ATOM 2211 N N . LYS A 1 271 ? 32.316 49.545 1.968 1 24.43 271 LYS A N 1
ATOM 2212 C CA . LYS A 1 271 ? 33.49 49.437 1.082 1 27.06 271 LYS A CA 1
ATOM 2213 C C . LYS A 1 271 ? 33.364 48.257 0.131 1 25.34 271 LYS A C 1
ATOM 2214 O O . LYS A 1 271 ? 33.667 48.362 -1.059 1 22.35 271 LYS A O 1
ATOM 2220 N N . ARG A 1 272 ? 32.931 47.122 0.682 1 23.59 272 ARG A N 1
ATOM 2221 C CA . ARG A 1 272 ? 32.753 45.914 -0.101 1 23.02 272 ARG A CA 1
ATOM 2222 C C . ARG A 1 272 ? 31.667 46.102 -1.17 1 22.17 272 ARG A C 1
ATOM 2223 O O . ARG A 1 272 ? 31.888 45.759 -2.32 1 23.07 272 ARG A O 1
ATOM 2231 N N . ASN A 1 273 ? 30.513 46.671 -0.791 1 22.22 273 ASN A N 1
ATOM 2232 C CA . ASN A 1 273 ? 29.43 46.822 -1.752 1 23.25 273 ASN A CA 1
ATOM 2233 C C . ASN A 1 273 ? 29.704 47.959 -2.744 1 24.35 273 ASN A C 1
ATOM 2234 O O . ASN A 1 273 ? 29.315 47.821 -3.91 1 21.79 273 ASN A O 1
ATOM 2239 N N . LEU A 1 274 ? 30.38 49.03 -2.296 1 21.04 274 LEU A N 1
ATOM 2240 C CA . LEU A 1 274 ? 30.83 50.075 -3.202 1 24.49 274 LEU A CA 1
ATOM 2241 C C . LEU A 1 274 ? 31.843 49.53 -4.219 1 23.75 274 LEU A C 1
ATOM 2242 O O . LEU A 1 274 ? 31.78 49.931 -5.37 1 25.63 274 LEU A O 1
ATOM 2247 N N . SER A 1 275 ? 32.737 48.617 -3.814 1 21.61 275 SER A N 1
ATOM 2248 C CA . SER A 1 275 ? 33.641 47.961 -4.738 1 23.3 275 SER A CA 1
ATOM 2249 C C . SER A 1 275 ? 32.853 47.204 -5.797 1 22.27 275 SER A C 1
ATOM 2250 O O . SER A 1 275 ? 33.181 47.301 -6.993 1 24.19 275 SER A O 1
ATOM 2253 N N . PHE A 1 276 ? 31.9 46.398 -5.339 1 21.57 276 PHE A N 1
ATOM 2254 C CA . PHE A 1 276 ? 31.085 45.614 -6.261 1 22.27 276 PHE A CA 1
ATOM 2255 C C . PHE A 1 276 ? 30.31 46.53 -7.207 1 23.99 276 PHE A C 1
ATOM 2256 O O . PHE A 1 276 ? 30.346 46.327 -8.411 1 22.51 276 PHE A O 1
ATOM 2264 N N . LEU A 1 277 ? 29.648 47.542 -6.66 1 23.54 277 LEU A N 1
ATOM 2265 C CA . LEU A 1 277 ? 28.867 48.458 -7.474 1 24.72 277 LEU A CA 1
ATOM 2266 C C . LEU A 1 277 ? 29.705 49.079 -8.595 1 23.46 277 LEU A C 1
ATOM 2267 O O . LEU A 1 277 ? 29.309 49.055 -9.778 1 24.46 277 LEU A O 1
ATOM 2272 N N . ASN A 1 278 ? 30.853 49.655 -8.235 1 23.81 278 ASN A N 1
ATOM 2273 C CA . ASN A 1 278 ? 31.725 50.333 -9.188 1 24.21 278 ASN A CA 1
ATOM 2274 C C . ASN A 1 278 ? 32.296 49.343 -10.209 1 26.56 278 ASN A C 1
ATOM 2275 O O . ASN A 1 278 ? 32.352 49.657 -11.41 1 27.75 278 ASN A O 1
ATOM 2280 N N . ASN A 1 279 ? 32.603 48.109 -9.801 1 25.16 279 ASN A N 1
ATOM 2281 C CA . ASN A 1 279 ? 33.038 47.105 -10.749 1 26.5 279 ASN A CA 1
ATOM 2282 C C . ASN A 1 279 ? 31.912 46.754 -11.719 1 27.93 279 ASN A C 1
ATOM 2283 O O . ASN A 1 279 ? 32.139 46.698 -12.93 1 26.73 279 ASN A O 1
ATOM 2288 N N . PHE A 1 280 ? 30.72 46.492 -11.191 1 26.78 280 PHE A N 1
ATOM 2289 C CA . PHE A 1 280 ? 29.595 46.05 -11.993 1 25.89 280 PHE A CA 1
ATOM 2290 C C . PHE A 1 280 ? 29.227 47.118 -13.043 1 28.54 280 PHE A C 1
ATOM 2291 O O . PHE A 1 280 ? 28.911 46.748 -14.162 1 28.07 280 PHE A O 1
ATOM 2299 N N . TRP A 1 281 ? 29.361 48.401 -12.722 1 25.42 281 TRP A N 1
ATOM 2300 C CA . TRP A 1 281 ? 29.007 49.462 -13.653 1 29.77 281 TRP A CA 1
ATOM 2301 C C . TRP A 1 281 ? 30.214 49.994 -14.429 1 29.18 281 TRP A C 1
ATOM 2302 O O . TRP A 1 281 ? 30.079 50.967 -15.168 1 31.96 281 TRP A O 1
ATOM 2313 N N . ASN A 1 282 ? 31.394 49.391 -14.249 1 29.27 282 ASN A N 1
ATOM 2314 C CA . ASN A 1 282 ? 32.636 49.744 -14.92 1 31.61 282 ASN A CA 1
ATOM 2315 C C . ASN A 1 282 ? 33.015 51.201 -14.67 1 35.84 282 ASN A C 1
ATOM 2316 O O . ASN A 1 282 ? 33.248 51.952 -15.596 1 32.38 282 ASN A O 1
ATOM 2321 N N . LYS A 1 283 ? 33.083 51.583 -13.405 1 33.74 283 LYS A N 1
ATOM 2322 C CA . LYS A 1 283 ? 33.447 52.921 -13.004 1 36.66 283 LYS A CA 1
ATOM 2323 C C . LYS A 1 283 ? 34.739 52.839 -12.21 1 40.95 283 LYS A C 1
ATOM 2324 O O . LYS A 1 283 ? 35.11 51.77 -11.721 1 36.42 283 LYS A O 1
ATOM 2330 N N . GLU A 1 284 ? 35.344 54.008 -12.009 1 41.91 284 GLU A N 1
ATOM 2331 C CA . GLU A 1 284 ? 36.551 54.142 -11.212 1 48.1 284 GLU A CA 1
ATOM 2332 C C . GLU A 1 284 ? 36.2 53.755 -9.771 1 39.42 284 GLU A C 1
ATOM 2333 O O . GLU A 1 284 ? 35.133 54.094 -9.226 1 34.85 284 GLU A O 1
ATOM 2339 N N . ASN A 1 285 ? 37.098 52.943 -9.19 1 34.45 285 ASN A N 1
ATOM 2340 C CA . ASN A 1 285 ? 36.788 52.179 -7.985 1 30.6 285 ASN A CA 1
ATOM 2341 C C . ASN A 1 285 ? 37.88 52.392 -6.935 1 30.3 285 ASN A C 1
ATOM 2342 O O . ASN A 1 285 ? 38.847 51.644 -6.919 1 29.48 285 ASN A O 1
ATOM 2347 N N . GLU A 1 286 ? 37.644 53.292 -5.973 1 28.35 286 GLU A N 1
ATOM 2348 C CA . GLU A 1 286 ? 38.615 53.557 -4.931 1 31.48 286 GLU A CA 1
ATOM 2349 C C . GLU A 1 286 ? 38.448 52.6 -3.738 1 26.31 286 GLU A C 1
ATOM 2350 O O . GLU A 1 286 ? 39.151 52.798 -2.754 1 26.97 286 GLU A O 1
ATOM 2356 N N . TRP A 1 287 ? 37.611 51.552 -3.834 1 26.11 287 TRP A N 1
ATOM 2357 C CA . TRP A 1 287 ? 37.161 50.854 -2.635 1 26.86 287 TRP A CA 1
ATOM 2358 C C . TRP A 1 287 ? 37.808 49.485 -2.414 1 26.43 287 TRP A C 1
ATOM 2359 O O . TRP A 1 287 ? 37.484 48.777 -1.453 1 27.45 287 TRP A O 1
ATOM 2370 N N . ILE A 1 288 ? 38.617 49.055 -3.359 1 24.24 288 ILE A N 1
ATOM 2371 C CA . ILE A 1 288 ? 39.064 47.664 -3.452 1 24.54 288 ILE A CA 1
ATOM 2372 C C . ILE A 1 288 ? 40.03 47.371 -2.303 1 25.06 288 ILE A C 1
ATOM 2373 O O . ILE A 1 288 ? 40.892 48.18 -2.019 1 24.38 288 ILE A O 1
ATOM 2378 N N . ASN A 1 289 ? 39.933 46.173 -1.72 1 24.18 289 ASN A N 1
ATOM 2379 C CA . ASN A 1 289 ? 40.88 45.721 -0.699 1 25.62 289 ASN A CA 1
ATOM 2380 C C . ASN A 1 289 ? 41.825 44.689 -1.305 1 25.97 289 ASN A C 1
ATOM 2381 O O . ASN A 1 289 ? 41.469 43.499 -1.383 1 27.39 289 ASN A O 1
ATOM 2386 N N . TYR A 1 290 ? 43.031 45.155 -1.718 1 24.62 290 TYR A N 1
ATOM 2387 C CA . TYR A 1 290 ? 44.017 44.323 -2.402 1 27.34 290 TYR A CA 1
ATOM 2388 C C . TYR A 1 290 ? 44.777 43.426 -1.429 1 30.76 290 TYR A C 1
ATOM 2389 O O . TYR A 1 290 ? 45.356 42.449 -1.87 1 33.42 290 TYR A O 1
ATOM 2398 N N . ASP A 1 291 ? 44.794 43.762 -0.129 1 33.91 291 ASP A N 1
ATOM 2399 C CA . ASP A 1 291 ? 45.519 42.984 0.871 1 38.56 291 ASP A CA 1
ATOM 2400 C C . ASP A 1 291 ? 44.738 41.794 1.444 1 36.68 291 ASP A C 1
ATOM 2401 O O . ASP A 1 291 ? 45.374 40.844 1.903 1 40.13 291 ASP A O 1
ATOM 2406 N N . SER A 1 292 ? 43.42 41.885 1.468 1 33.7 292 SER A N 1
ATOM 2407 C CA . SER A 1 292 ? 42.54 40.938 2.146 1 34.36 292 SER A CA 1
ATOM 2408 C C . SER A 1 292 ? 42.63 39.543 1.526 1 35.95 292 SER A C 1
ATOM 2409 O O . SER A 1 292 ? 42.692 39.413 0.309 1 30.87 292 SER A O 1
ATOM 2412 N N . ASP A 1 293 ? 42.559 38.512 2.369 1 32.85 293 ASP A N 1
ATOM 2413 C CA . ASP A 1 293 ? 42.407 37.148 1.89 1 35.11 293 ASP A CA 1
ATOM 2414 C C . ASP A 1 293 ? 40.973 36.657 2.038 1 30.19 293 ASP A C 1
ATOM 2415 O O . ASP A 1 293 ? 40.748 35.45 1.969 1 34.33 293 ASP A O 1
ATOM 2420 N N . ALA A 1 294 ? 39.997 37.548 2.256 1 27.98 294 ALA A N 1
ATOM 2421 C CA . ALA A 1 294 ? 38.601 37.163 2.199 1 28.72 294 ALA A CA 1
ATOM 2422 C C . ALA A 1 294 ? 38.202 36.955 0.721 1 28.86 294 ALA A C 1
ATOM 2423 O O . ALA A 1 294 ? 38.57 37.742 -0.155 1 24.49 294 ALA A O 1
ATOM 2425 N N . VAL A 1 295 ? 37.509 35.853 0.431 1 27.18 295 VAL A N 1
ATOM 2426 C CA . VAL A 1 295 ? 37.064 35.572 -0.943 1 27.26 295 VAL A CA 1
ATOM 2427 C C . VAL A 1 295 ? 36.31 36.742 -1.576 1 25.08 295 VAL A C 1
ATOM 2428 O O . VAL A 1 295 ? 36.603 37.084 -2.73 1 22.8 295 VAL A O 1
ATOM 2432 N N . THR A 1 296 ? 35.409 37.389 -0.831 1 22.86 296 THR A N 1
ATOM 2433 C CA . THR A 1 296 ? 34.633 38.477 -1.433 1 23.52 296 THR A CA 1
ATOM 2434 C C . THR A 1 296 ? 35.531 39.639 -1.884 1 25.4 296 THR A C 1
ATOM 2435 O O . THR A 1 296 ? 35.248 40.27 -2.891 1 23.98 296 THR A O 1
ATOM 2439 N N . ASP A 1 297 ? 36.603 39.925 -1.13 1 23.32 297 ASP A N 1
ATOM 2440 C CA . ASP A 1 297 ? 37.519 40.987 -1.457 1 24.76 297 ASP A CA 1
ATOM 2441 C C . ASP A 1 297 ? 38.364 40.621 -2.672 1 23.45 297 ASP A C 1
ATOM 2442 O O . ASP A 1 297 ? 38.64 41.462 -3.534 1 23.77 297 ASP A O 1
ATOM 2447 N N . MET A 1 298 ? 38.791 39.374 -2.721 1 24.1 298 MET A N 1
ATOM 2448 C CA . MET A 1 298 ? 39.651 38.884 -3.801 1 24.19 298 MET A CA 1
ATOM 2449 C C . MET A 1 298 ? 38.873 38.887 -5.128 1 23.79 298 MET A C 1
ATOM 2450 O O . MET A 1 298 ? 39.467 39.176 -6.188 1 26.45 298 MET A O 1
ATOM 2455 N N . GLN A 1 299 ? 37.577 38.613 -5.039 1 25.87 299 GLN A N 1
ATOM 2456 C CA . GLN A 1 299 ? 36.638 38.723 -6.153 1 25.8 299 GLN A CA 1
ATOM 2457 C C . GLN A 1 299 ? 36.628 40.114 -6.776 1 27.52 299 GLN A C 1
ATOM 2458 O O . GLN A 1 299 ? 36.638 40.214 -7.996 1 23.43 299 GLN A O 1
ATOM 2464 N N . GLU A 1 300 ? 36.698 41.177 -5.965 1 25.2 300 GLU A N 1
ATOM 2465 C CA . GLU A 1 300 ? 36.67 42.524 -6.509 1 25.56 300 GLU A CA 1
ATOM 2466 C C . GLU A 1 300 ? 37.955 42.92 -7.207 1 26.87 300 GLU A C 1
ATOM 2467 O O . GLU A 1 300 ? 37.878 43.676 -8.198 1 26.11 300 GLU A O 1
ATOM 2473 N N . VAL A 1 301 ? 39.12 42.414 -6.749 1 25.27 301 VAL A N 1
ATOM 2474 C CA . VAL A 1 301 ? 40.385 42.592 -7.431 1 26.26 301 VAL A CA 1
ATOM 2475 C C . VAL A 1 301 ? 40.261 41.996 -8.838 1 25.92 301 VAL A C 1
ATOM 2476 O O . VAL A 1 301 ? 40.692 42.617 -9.813 1 25.68 301 VAL A O 1
ATOM 2480 N N . ILE A 1 302 ? 39.691 40.789 -8.908 1 24.83 302 ILE A N 1
ATOM 2481 C CA . ILE A 1 302 ? 39.504 40.078 -10.177 1 25.82 302 ILE A CA 1
ATOM 2482 C C . ILE A 1 302 ? 38.565 40.871 -11.102 1 22.89 302 ILE A C 1
ATOM 2483 O O . ILE A 1 302 ? 38.881 41.075 -12.28 1 25.52 302 ILE A O 1
ATOM 2488 N N . PHE A 1 303 ? 37.463 41.354 -10.58 1 23.44 303 PHE A N 1
ATOM 2489 C CA . PHE A 1 303 ? 36.478 42.063 -11.384 1 25.2 303 PHE A CA 1
ATOM 2490 C C . PHE A 1 303 ? 37.083 43.341 -11.948 1 27.71 303 PHE A C 1
ATOM 2491 O O . PHE A 1 303 ? 36.877 43.645 -13.133 1 25.91 303 PHE A O 1
ATOM 2499 N N . GLU A 1 304 ? 37.889 44.06 -11.138 1 27.63 304 GLU A N 1
ATOM 2500 C CA . GLU A 1 304 ? 38.625 45.204 -11.674 1 27.37 304 GLU A CA 1
ATOM 2501 C C . GLU A 1 304 ? 39.519 44.832 -12.855 1 28.32 304 GLU A C 1
ATOM 2502 O O . GLU A 1 304 ? 39.573 45.558 -13.848 1 27.87 304 GLU A O 1
ATOM 2508 N N . LEU A 1 305 ? 40.275 43.741 -12.739 1 26.38 305 LEU A N 1
ATOM 2509 C CA . LEU A 1 305 ? 41.133 43.283 -13.815 1 30.08 305 LEU A CA 1
ATOM 2510 C C . LEU A 1 305 ? 40.323 42.973 -15.1 1 29.79 305 LEU A C 1
ATOM 2511 O O . LEU A 1 305 ? 40.767 43.281 -16.219 1 29.99 305 LEU A O 1
ATOM 2516 N N . ILE A 1 306 ? 39.151 42.378 -14.927 1 28.96 306 ILE A N 1
ATOM 2517 C CA . ILE A 1 306 ? 38.253 42.082 -16.035 1 31.29 306 ILE A CA 1
ATOM 2518 C C . ILE A 1 306 ? 37.854 43.371 -16.743 1 33.59 306 ILE A C 1
ATOM 2519 O O . ILE A 1 306 ? 38.008 43.423 -17.952 1 33.86 306 ILE A O 1
ATOM 2524 N N . ASN A 1 307 ? 37.497 44.417 -16 1 31.15 307 ASN A N 1
ATOM 2525 C CA . ASN A 1 307 ? 37.206 45.707 -16.596 1 34.17 307 ASN A CA 1
ATOM 2526 C C . ASN A 1 307 ? 38.424 46.333 -17.285 1 35.82 307 ASN A C 1
ATOM 2527 O O . ASN A 1 307 ? 38.233 47.076 -18.239 1 35.36 307 ASN A O 1
ATOM 2532 N N . HIS A 1 308 ? 39.655 46.026 -16.852 1 33.27 308 HIS A N 1
ATOM 2533 C CA . HIS A 1 308 ? 40.866 46.508 -17.492 1 38.71 308 HIS A CA 1
ATOM 2534 C C . HIS A 1 308 ? 41.3 45.612 -18.666 1 39.25 308 HIS A C 1
ATOM 2535 O O . HIS A 1 308 ? 42.341 45.844 -19.222 1 38.45 308 HIS A O 1
ATOM 2542 N N . LYS A 1 309 ? 40.539 44.564 -18.996 1 38.29 309 LYS A N 1
ATOM 2543 C CA . LYS A 1 309 ? 40.804 43.62 -20.073 1 45.23 309 LYS A CA 1
ATOM 2544 C C . LYS A 1 309 ? 42.072 42.811 -19.811 1 44.89 309 LYS A C 1
ATOM 2545 O O . LYS A 1 309 ? 42.714 42.353 -20.758 1 44.78 309 LYS A O 1
ATOM 2551 N N . GLU A 1 310 ? 42.379 42.58 -18.526 1 37.89 310 GLU A N 1
ATOM 2552 C CA . GLU A 1 310 ? 43.565 41.837 -18.102 1 37.19 310 GLU A CA 1
ATOM 2553 C C . GLU A 1 310 ? 43.093 40.42 -17.75 1 37.29 310 GLU A C 1
ATOM 2554 O O . GLU A 1 310 ? 43.092 39.992 -16.576 1 33.85 310 GLU A O 1
ATOM 2560 N N . LEU A 1 311 ? 42.617 39.711 -18.776 1 35.16 311 LEU A N 1
ATOM 2561 C CA . LEU A 1 311 ? 41.901 38.461 -18.571 1 35.61 311 LEU A CA 1
ATOM 2562 C C . LEU A 1 311 ? 42.835 37.358 -18.06 1 36.68 311 LEU A C 1
ATOM 2563 O O . LEU A 1 311 ? 42.424 36.533 -17.24 1 37.17 311 LEU A O 1
ATOM 2568 N N . SER A 1 312 ? 44.072 37.34 -18.546 1 38.6 312 SER A N 1
ATOM 2569 C CA . SER A 1 312 ? 45.051 36.343 -18.152 1 42.02 312 SER A CA 1
ATOM 2570 C C . SER A 1 312 ? 45.392 36.477 -16.656 1 40.35 312 SER A C 1
ATOM 2571 O O . SER A 1 312 ? 45.336 35.507 -15.914 1 38.48 312 SER A O 1
ATOM 2574 N N . LYS A 1 313 ? 45.681 37.692 -16.19 1 39.02 313 LYS A N 1
ATOM 2575 C CA . LYS A 1 313 ? 45.85 37.956 -14.763 1 40.99 313 LYS A CA 1
ATOM 2576 C C . LYS A 1 313 ? 44.603 37.615 -13.934 1 34.87 313 LYS A C 1
ATOM 2577 O O . LYS A 1 313 ? 44.74 37.076 -12.838 1 36.61 313 LYS A O 1
ATOM 2583 N N . ALA A 1 314 ? 43.405 38.003 -14.409 1 32.79 314 ALA A N 1
ATOM 2584 C CA . ALA A 1 314 ? 42.163 37.694 -13.727 1 32.75 314 ALA A CA 1
ATOM 2585 C C . ALA A 1 314 ? 42.008 36.193 -13.551 1 33.28 314 ALA A C 1
ATOM 2586 O O . ALA A 1 314 ? 41.656 35.741 -12.473 1 29.94 314 ALA A O 1
ATOM 2588 N N . LEU A 1 315 ? 42.304 35.435 -14.604 1 33.49 315 LEU A N 1
ATOM 2589 C CA . LEU A 1 315 ? 42.179 33.979 -14.564 1 36.17 315 LEU A CA 1
ATOM 2590 C C . LEU A 1 315 ? 43.136 33.383 -13.531 1 36.45 315 LEU A C 1
ATOM 2591 O O . LEU A 1 315 ? 42.724 32.51 -12.778 1 37.77 315 LEU A O 1
ATOM 2596 N N . GLN A 1 316 ? 44.383 33.854 -13.479 1 38.77 316 GLN A N 1
ATOM 2597 C CA . GLN A 1 316 ? 45.341 33.332 -12.504 1 43.35 316 GLN A CA 1
ATOM 2598 C C . GLN A 1 316 ? 44.836 33.55 -11.073 1 37.05 316 GLN A C 1
ATOM 2599 O O . GLN A 1 316 ? 44.884 32.623 -10.263 1 35.75 316 GLN A O 1
ATOM 2605 N N . LEU A 1 317 ? 44.269 34.729 -10.771 1 33.87 317 LEU A N 1
ATOM 2606 C CA . LEU A 1 317 ? 43.733 34.979 -9.432 1 34.01 317 LEU A CA 1
ATOM 2607 C C . LEU A 1 317 ? 42.466 34.17 -9.158 1 32.78 317 LEU A C 1
ATOM 2608 O O . LEU A 1 317 ? 42.244 33.759 -8.014 1 34.88 317 LEU A O 1
ATOM 2613 N N . LEU A 1 318 ? 41.604 33.995 -10.178 1 33.46 318 LEU A N 1
ATOM 2614 C CA . LEU A 1 318 ? 40.366 33.254 -10.026 1 33.35 318 LEU A CA 1
ATOM 2615 C C . LEU A 1 318 ? 40.686 31.804 -9.667 1 32.87 318 LEU A C 1
ATOM 2616 O O . LEU A 1 318 ? 40.006 31.224 -8.809 1 31.08 318 LEU A O 1
ATOM 2621 N N . ASN A 1 319 ? 41.69 31.219 -10.338 1 35.81 319 ASN A N 1
ATOM 2622 C CA . ASN A 1 319 ? 42.129 29.86 -10.06 1 38.22 319 ASN A CA 1
ATOM 2623 C C . ASN A 1 319 ? 42.575 29.66 -8.619 1 39.38 319 ASN A C 1
ATOM 2624 O O . ASN A 1 319 ? 42.287 28.623 -8.06 1 38.85 319 ASN A O 1
ATOM 2629 N N . LYS A 1 320 ? 43.26 30.631 -8.019 1 39.01 320 LYS A N 1
ATOM 2630 C CA . LYS A 1 320 ? 43.565 30.574 -6.605 1 41.31 320 LYS A CA 1
ATOM 2631 C C . LYS A 1 320 ? 42.315 30.465 -5.726 1 38.76 320 LYS A C 1
ATOM 2632 O O . LYS A 1 320 ? 42.393 29.854 -4.656 1 41.45 320 LYS A O 1
ATOM 2638 N N . LEU A 1 321 ? 41.195 31.111 -6.116 1 34.73 321 LEU A N 1
ATOM 2639 C CA . LEU A 1 321 ? 39.944 31.038 -5.351 1 35.51 321 LEU A CA 1
ATOM 2640 C C . LEU A 1 321 ? 39.264 29.672 -5.443 1 35.82 321 LEU A C 1
ATOM 2641 O O . LEU A 1 321 ? 38.498 29.33 -4.558 1 32.28 321 LEU A O 1
ATOM 2646 N N . GLU A 1 322 ? 39.567 28.871 -6.463 1 36.77 322 GLU A N 1
ATOM 2647 C CA . GLU A 1 322 ? 39.008 27.525 -6.552 1 42.74 322 GLU A CA 1
ATOM 2648 C C . GLU A 1 322 ? 39.515 26.608 -5.437 1 45.55 322 GLU A C 1
ATOM 2649 O O . GLU A 1 322 ? 38.915 25.579 -5.221 1 49.28 322 GLU A O 1
ATOM 2655 N N . GLU A 1 323 ? 40.645 26.926 -4.802 1 45.65 323 GLU A N 1
ATOM 2656 C CA . GLU A 1 323 ? 41.104 26.181 -3.641 1 51.29 323 GLU A CA 1
ATOM 2657 C C . GLU A 1 323 ? 40.437 26.64 -2.338 1 44.83 323 GLU A C 1
ATOM 2658 O O . GLU A 1 323 ? 40.701 26.03 -1.315 1 45.28 323 GLU A O 1
ATOM 2664 N N . ARG A 1 324 ? 39.637 27.715 -2.341 1 37.39 324 ARG A N 1
ATOM 2665 C CA . ARG A 1 324 ? 39.16 28.316 -1.101 1 36.49 324 ARG A CA 1
ATOM 2666 C C . ARG A 1 324 ? 37.738 27.86 -0.792 1 36.59 324 ARG A C 1
ATOM 2667 O O . ARG A 1 324 ? 36.942 27.7 -1.701 1 32.4 324 ARG A O 1
ATOM 2675 N N . ASP A 1 325 ? 37.421 27.769 0.514 1 36.09 325 ASP A N 1
ATOM 2676 C CA . ASP A 1 325 ? 36.093 27.446 0.978 1 35.34 325 ASP A CA 1
ATOM 2677 C C . ASP A 1 325 ? 35.226 28.667 0.718 1 31.99 325 ASP A C 1
ATOM 2678 O O . ASP A 1 325 ? 35.638 29.782 1.015 1 29.94 325 ASP A O 1
ATOM 2683 N N . GLN A 1 326 ? 34.067 28.422 0.108 1 30.22 326 GLN A N 1
ATOM 2684 C CA . GLN A 1 326 ? 33.148 29.468 -0.286 1 28.26 326 GLN A CA 1
ATOM 2685 C C . GLN A 1 326 ? 31.734 28.995 -0.03 1 27.04 326 GLN A C 1
ATOM 2686 O O . GLN A 1 326 ? 31.477 27.826 -0.272 1 29.14 326 GLN A O 1
ATOM 2692 N N . ASN A 1 327 ? 30.852 29.925 0.381 1 24.07 327 ASN A N 1
ATOM 2693 C CA . ASN A 1 327 ? 29.435 29.613 0.49 1 28.6 327 ASN A CA 1
ATOM 2694 C C . ASN A 1 327 ? 28.786 29.648 -0.909 1 28.24 327 ASN A C 1
ATOM 2695 O O . ASN A 1 327 ? 29.411 30.033 -1.907 1 26.58 327 ASN A O 1
ATOM 2700 N N . GLU A 1 328 ? 27.529 29.168 -0.988 1 28.95 328 GLU A N 1
ATOM 2701 C CA . GLU A 1 328 ? 26.895 28.972 -2.28 1 29.12 328 GLU A CA 1
ATOM 2702 C C . GLU A 1 328 ? 26.664 30.324 -2.964 1 26.61 328 GLU A C 1
ATOM 2703 O O . GLU A 1 328 ? 26.711 30.383 -4.191 1 26.76 328 GLU A O 1
ATOM 2709 N N . ASN A 1 329 ? 26.31 31.371 -2.199 1 24.78 329 ASN A N 1
ATOM 2710 C CA . ASN A 1 329 ? 26.138 32.689 -2.788 1 23.98 329 ASN A CA 1
ATOM 2711 C C . ASN A 1 329 ? 27.472 33.225 -3.342 1 25.14 329 ASN A C 1
ATOM 2712 O O . ASN A 1 329 ? 27.571 33.72 -4.48 1 22.18 329 ASN A O 1
ATOM 2717 N N . GLU A 1 330 ? 28.565 33.002 -2.594 1 23.83 330 GLU A N 1
ATOM 2718 C CA . GLU A 1 330 ? 29.886 33.431 -3.066 1 26.46 330 GLU A CA 1
ATOM 2719 C C . GLU A 1 330 ? 30.248 32.686 -4.365 1 24.76 330 GLU A C 1
ATOM 2720 O O . GLU A 1 330 ? 30.876 33.238 -5.23 1 22.39 330 GLU A O 1
ATOM 2726 N N . LEU A 1 331 ? 29.902 31.411 -4.45 1 22.88 331 LEU A N 1
ATOM 2727 C CA . LEU A 1 331 ? 30.1 30.614 -5.657 1 24.89 331 LEU A CA 1
ATOM 2728 C C . LEU A 1 331 ? 29.325 31.138 -6.864 1 25.01 331 LEU A C 1
ATOM 2729 O O . LEU A 1 331 ? 29.852 31.075 -7.987 1 24.99 331 LEU A O 1
ATOM 2734 N N . GLY A 1 332 ? 28.108 31.663 -6.643 1 23.99 332 GLY A N 1
ATOM 2735 C CA . GLY A 1 332 ? 27.421 32.351 -7.721 1 27.12 332 GLY A CA 1
ATOM 2736 C C . GLY A 1 332 ? 28.268 33.484 -8.33 1 26.34 332 GLY A C 1
ATOM 2737 O O . GLY A 1 332 ? 28.314 33.659 -9.547 1 23.97 332 GLY A O 1
ATOM 2738 N N . PHE A 1 333 ? 28.875 34.315 -7.458 1 24.56 333 PHE A N 1
ATOM 2739 C CA . PHE A 1 333 ? 29.763 35.371 -7.908 1 22.81 333 PHE A CA 1
ATOM 2740 C C . PHE A 1 333 ? 30.996 34.773 -8.575 1 22.16 333 PHE A C 1
ATOM 2741 O O . PHE A 1 333 ? 31.417 35.302 -9.597 1 25.5 333 PHE A O 1
ATOM 2749 N N . HIS A 1 334 ? 31.594 33.708 -7.999 1 22.34 334 HIS A N 1
ATOM 2750 C CA . HIS A 1 334 ? 32.791 33.08 -8.538 1 24.28 334 HIS A CA 1
ATOM 2751 C C . HIS A 1 334 ? 32.601 32.712 -10.024 1 26.41 334 HIS A C 1
ATOM 2752 O O . HIS A 1 334 ? 33.426 33.042 -10.887 1 24.52 334 HIS A O 1
ATOM 2759 N N . TYR A 1 335 ? 31.538 31.964 -10.286 1 24.82 335 TYR A N 1
ATOM 2760 C CA . TYR A 1 335 ? 31.249 31.457 -11.618 1 25.48 335 TYR A CA 1
ATOM 2761 C C . TYR A 1 335 ? 30.785 32.57 -12.566 1 25.46 335 TYR A C 1
ATOM 2762 O O . TYR A 1 335 ? 31.063 32.49 -13.752 1 26.69 335 TYR A O 1
ATOM 2771 N N . TYR A 1 336 ? 30.178 33.625 -12.054 1 24.65 336 TYR A N 1
ATOM 2772 C CA . TYR A 1 336 ? 29.903 34.787 -12.879 1 24.6 336 TYR A CA 1
ATOM 2773 C C . TYR A 1 336 ? 31.201 35.392 -13.413 1 29.35 336 TYR A C 1
ATOM 2774 O O . TYR A 1 336 ? 31.322 35.641 -14.628 1 27.66 336 TYR A O 1
ATOM 2783 N N . LEU A 1 337 ? 32.188 35.584 -12.509 1 28.64 337 LEU A N 1
ATOM 2784 C CA . LEU A 1 337 ? 33.487 36.101 -12.903 1 27.95 337 LEU A CA 1
ATOM 2785 C C . LEU A 1 337 ? 34.139 35.169 -13.911 1 27.57 337 LEU A C 1
ATOM 2786 O O . LEU A 1 337 ? 34.701 35.609 -14.91 1 27.85 337 LEU A O 1
ATOM 2791 N N . LYS A 1 338 ? 34.072 33.87 -13.626 1 25.74 338 LYS A N 1
ATOM 2792 C CA . LYS A 1 338 ? 34.672 32.882 -14.497 1 28.5 338 LYS A CA 1
ATOM 2793 C C . LYS A 1 338 ? 34.112 32.976 -15.93 1 28.67 338 LYS A C 1
ATOM 2794 O O . LYS A 1 338 ? 34.861 32.857 -16.91 1 33.12 338 LYS A O 1
ATOM 2800 N N . GLY A 1 339 ? 32.796 33.112 -16.017 1 29.7 339 GLY A N 1
ATOM 2801 C CA . GLY A 1 339 ? 32.102 33.356 -17.282 1 31.05 339 GLY A CA 1
ATOM 2802 C C . GLY A 1 339 ? 32.586 34.58 -18.048 1 31.37 339 GLY A C 1
ATOM 2803 O O . GLY A 1 339 ? 32.793 34.518 -19.267 1 30.2 339 GLY A O 1
ATOM 2804 N N . LEU A 1 340 ? 32.728 35.697 -17.334 1 30.19 340 LEU A N 1
ATOM 2805 C CA . LEU A 1 340 ? 33.24 36.918 -17.927 1 30.43 340 LEU A CA 1
ATOM 2806 C C . LEU A 1 340 ? 34.652 36.73 -18.455 1 32.69 340 LEU A C 1
ATOM 2807 O O . LEU A 1 340 ? 34.98 37.344 -19.463 1 35.26 340 LEU A O 1
ATOM 2812 N N . ILE A 1 341 ? 35.493 35.919 -17.794 1 32.08 341 ILE A N 1
ATOM 2813 C CA . ILE A 1 341 ? 36.876 35.702 -18.179 1 31.81 341 ILE A CA 1
ATOM 2814 C C . ILE A 1 341 ? 36.936 34.764 -19.392 1 35.22 341 ILE A C 1
ATOM 2815 O O . ILE A 1 341 ? 37.651 35.062 -20.333 1 34.06 341 ILE A O 1
ATOM 2820 N N . THR A 1 342 ? 36.241 33.63 -19.319 1 33.34 342 THR A N 1
ATOM 2821 C CA . THR A 1 342 ? 36.381 32.522 -20.244 1 34.83 342 THR A CA 1
ATOM 2822 C C . THR A 1 342 ? 35.371 32.583 -21.397 1 34.71 342 THR A C 1
ATOM 2823 O O . THR A 1 342 ? 35.548 31.874 -22.371 1 39.97 342 THR A O 1
ATOM 2827 N N . ASN A 1 343 ? 34.304 33.354 -21.29 1 34.15 343 ASN A N 1
ATOM 2828 C CA . ASN A 1 343 ? 33.205 33.354 -22.245 1 41.03 343 ASN A CA 1
ATOM 2829 C C . ASN A 1 343 ? 32.528 31.98 -22.437 1 43.57 343 ASN A C 1
ATOM 2830 O O . ASN A 1 343 ? 31.943 31.734 -23.496 1 45.11 343 ASN A O 1
ATOM 2835 N N . GLU A 1 344 ? 32.592 31.1 -21.425 1 41.24 344 GLU A N 1
ATOM 2836 C CA . GLU A 1 344 ? 31.997 29.77 -21.476 1 40.74 344 GLU A CA 1
ATOM 2837 C C . GLU A 1 344 ? 30.589 29.871 -20.893 1 39.07 344 GLU A C 1
ATOM 2838 O O . GLU A 1 344 ? 30.418 30.305 -19.737 1 32.87 344 GLU A O 1
ATOM 2844 N N . LYS A 1 345 ? 29.587 29.454 -21.684 1 35.91 345 LYS A N 1
ATOM 2845 C CA . LYS A 1 345 ? 28.214 29.372 -21.201 1 37.17 345 LYS A CA 1
ATOM 2846 C C . LYS A 1 345 ? 28.129 28.541 -19.924 1 31.5 345 LYS A C 1
ATOM 2847 O O . LYS A 1 345 ? 27.363 28.883 -19.027 1 30.32 345 LYS A O 1
ATOM 2853 N N . GLU A 1 346 ? 28.91 27.463 -19.845 1 30.64 346 GLU A N 1
ATOM 2854 C CA . GLU A 1 346 ? 28.871 26.58 -18.683 1 32.73 346 GLU A CA 1
ATOM 2855 C C . GLU A 1 346 ? 29.056 27.354 -17.366 1 31.16 346 GLU A C 1
ATOM 2856 O O . GLU A 1 346 ? 28.376 27.099 -16.342 1 28.13 346 GLU A O 1
ATOM 2862 N N . ALA A 1 347 ? 30.025 28.265 -17.335 1 30.31 347 ALA A N 1
ATOM 2863 C CA . ALA A 1 347 ? 30.273 28.972 -16.071 1 30.56 347 ALA A CA 1
ATOM 2864 C C . ALA A 1 347 ? 29.052 29.808 -15.676 1 27.22 347 ALA A C 1
ATOM 2865 O O . ALA A 1 347 ? 28.696 29.89 -14.491 1 26.44 347 ALA A O 1
ATOM 2867 N N . PHE A 1 348 ? 28.374 30.423 -16.659 1 26.83 348 PHE A N 1
ATOM 2868 C CA . PHE A 1 348 ? 27.184 31.199 -16.368 1 26.18 348 PHE A CA 1
ATOM 2869 C C . PHE A 1 348 ? 26.034 30.303 -15.898 1 26.76 348 PHE A C 1
ATOM 2870 O O . PHE A 1 348 ? 25.312 30.688 -14.961 1 24.04 348 PHE A O 1
ATOM 2878 N N . PHE A 1 349 ? 25.899 29.112 -16.495 1 26.36 349 PHE A N 1
ATOM 2879 C CA . PHE A 1 349 ? 24.899 28.159 -16.008 1 29.23 349 PHE A CA 1
ATOM 2880 C C . PHE A 1 349 ? 25.133 27.776 -14.536 1 28.08 349 PHE A C 1
ATOM 2881 O O . PHE A 1 349 ? 24.173 27.757 -13.763 1 25.01 349 PHE A O 1
ATOM 2889 N N . LYS A 1 350 ? 26.391 27.463 -14.17 1 27.55 350 LYS A N 1
ATOM 2890 C CA . LYS A 1 350 ? 26.72 27.165 -12.776 1 27.09 350 LYS A CA 1
ATOM 2891 C C . LYS A 1 350 ? 26.425 28.364 -11.872 1 24.58 350 LYS A C 1
ATOM 2892 O O . LYS A 1 350 ? 25.923 28.148 -10.796 1 23.39 350 LYS A O 1
ATOM 2898 N N . SER A 1 351 ? 26.752 29.589 -12.312 1 24.37 351 SER A N 1
ATOM 2899 C CA . SER A 1 351 ? 26.448 30.798 -11.556 1 25.37 351 SER A CA 1
ATOM 2900 C C . SER A 1 351 ? 24.952 30.869 -11.203 1 25.26 351 SER A C 1
ATOM 2901 O O . SER A 1 351 ? 24.59 31.065 -10.026 1 21.95 351 SER A O 1
ATOM 2904 N N . VAL A 1 352 ? 24.101 30.614 -12.229 1 24.67 352 VAL A N 1
ATOM 2905 C CA . VAL A 1 352 ? 22.657 30.567 -12.114 1 23.93 352 VAL A CA 1
ATOM 2906 C C . VAL A 1 352 ? 22.267 29.529 -11.063 1 22.36 352 VAL A C 1
ATOM 2907 O O . VAL A 1 352 ? 21.475 29.849 -10.176 1 22.9 352 VAL A O 1
ATOM 2911 N N . GLU A 1 353 ? 22.86 28.341 -11.145 1 23 353 GLU A N 1
ATOM 2912 C CA . GLU A 1 353 ? 22.518 27.253 -10.236 1 23.3 353 GLU A CA 1
ATOM 2913 C C . GLU A 1 353 ? 22.858 27.602 -8.789 1 23.94 353 GLU A C 1
ATOM 2914 O O . GLU A 1 353 ? 22.081 27.276 -7.883 1 24.9 353 GLU A O 1
ATOM 2920 N N . TYR A 1 354 ? 24.036 28.18 -8.573 1 23.79 354 TYR A N 1
ATOM 2921 C CA . TYR A 1 354 ? 24.437 28.551 -7.211 1 23.87 354 TYR A CA 1
ATOM 2922 C C . TYR A 1 354 ? 23.516 29.635 -6.658 1 23.09 354 TYR A C 1
ATOM 2923 O O . TYR A 1 354 ? 23.195 29.588 -5.475 1 21.93 354 TYR A O 1
ATOM 2932 N N . PHE A 1 355 ? 23.103 30.604 -7.497 1 23.08 355 PHE A N 1
ATOM 2933 C CA . PHE A 1 355 ? 22.157 31.609 -7.039 1 24.88 355 PHE A CA 1
ATOM 2934 C C . PHE A 1 355 ? 20.789 31.003 -6.721 1 24.54 355 PHE A C 1
ATOM 2935 O O . PHE A 1 355 ? 20.162 31.381 -5.73 1 23.09 355 PHE A O 1
ATOM 2943 N N . LYS A 1 356 ? 20.349 30.01 -7.499 1 23.18 356 LYS A N 1
ATOM 2944 C CA . LYS A 1 356 ? 19.153 29.249 -7.156 1 22.83 356 LYS A CA 1
ATOM 2945 C C . LYS A 1 356 ? 19.308 28.526 -5.829 1 25.57 356 LYS A C 1
ATOM 2946 O O . LYS A 1 356 ? 18.397 28.559 -4.977 1 25.22 356 LYS A O 1
ATOM 2952 N N . ALA A 1 357 ? 20.456 27.875 -5.629 1 26.46 357 ALA A N 1
ATOM 2953 C CA . ALA A 1 357 ? 20.642 27.124 -4.393 1 26.8 357 ALA A CA 1
ATOM 2954 C C . ALA A 1 357 ? 20.658 28.057 -3.157 1 25.89 357 ALA A C 1
ATOM 2955 O O . ALA A 1 357 ? 20.104 27.711 -2.107 1 24.84 357 ALA A O 1
ATOM 2957 N N . SER A 1 358 ? 21.289 29.227 -3.261 1 23.49 358 SER A N 1
ATOM 2958 C CA . SER A 1 358 ? 21.283 30.179 -2.151 1 25.54 358 SER A CA 1
ATOM 2959 C C . SER A 1 358 ? 19.945 30.961 -2.007 1 24.83 358 SER A C 1
ATOM 2960 O O . SER A 1 358 ? 19.778 31.704 -1.059 1 24.59 358 SER A O 1
ATOM 2963 N N . GLN A 1 359 ? 19.006 30.804 -2.947 1 24.9 359 GLN A N 1
ATOM 2964 C CA . GLN A 1 359 ? 17.748 31.507 -3.065 1 25.04 359 GLN A CA 1
ATOM 2965 C C . GLN A 1 359 ? 18.014 33.001 -3.155 1 25.78 359 GLN A C 1
ATOM 2966 O O . GLN A 1 359 ? 17.357 33.805 -2.476 1 24.03 359 GLN A O 1
ATOM 2972 N N . ASP A 1 360 ? 18.951 33.354 -4.033 1 21.87 360 ASP A N 1
ATOM 2973 C CA . ASP A 1 360 ? 19.225 34.75 -4.328 1 23.63 360 ASP A CA 1
ATOM 2974 C C . ASP A 1 360 ? 18.527 35.065 -5.657 1 25.48 360 ASP A C 1
ATOM 2975 O O . ASP A 1 360 ? 19.066 34.783 -6.714 1 24.82 360 ASP A O 1
ATOM 2980 N N . LYS A 1 361 ? 17.362 35.703 -5.573 1 24.72 361 LYS A N 1
ATOM 2981 C CA . LYS A 1 361 ? 16.592 36.059 -6.757 1 26.23 361 LYS A CA 1
ATOM 2982 C C . LYS A 1 361 ? 17.001 37.426 -7.306 1 25.46 361 LYS A C 1
ATOM 2983 O O . LYS A 1 361 ? 16.466 37.826 -8.311 1 25.67 361 LYS A O 1
ATOM 2989 N N . LEU A 1 362 ? 17.91 38.136 -6.645 1 26.34 362 LEU A N 1
ATOM 2990 C CA . LEU A 1 362 ? 18.442 39.411 -7.116 1 24.79 362 LEU A CA 1
ATOM 2991 C C . LEU A 1 362 ? 19.673 39.192 -7.989 1 24.09 362 LEU A C 1
ATOM 2992 O O . LEU A 1 362 ? 19.714 39.587 -9.146 1 23.97 362 LEU A O 1
ATOM 2997 N N . SER A 1 363 ? 20.726 38.58 -7.426 1 23.26 363 SER A N 1
ATOM 2998 C CA . SER A 1 363 ? 22.039 38.48 -8.066 1 23.44 363 SER A CA 1
ATOM 2999 C C . SER A 1 363 ? 21.997 37.621 -9.335 1 23.92 363 SER A C 1
ATOM 3000 O O . SER A 1 363 ? 22.842 37.781 -10.207 1 23.66 363 SER A O 1
ATOM 3003 N N . ILE A 1 364 ? 21.023 36.716 -9.406 1 24.53 364 ILE A N 1
ATOM 3004 C CA . ILE A 1 364 ? 20.861 35.771 -10.521 1 24.27 364 ILE A CA 1
ATOM 3005 C C . ILE A 1 364 ? 20.707 36.5 -11.854 1 28.2 364 ILE A C 1
ATOM 3006 O O . ILE A 1 364 ? 21.016 35.921 -12.888 1 25.03 364 ILE A O 1
ATOM 3011 N N . LYS A 1 365 ? 20.249 37.759 -11.825 1 28.13 365 LYS A N 1
ATOM 3012 C CA . LYS A 1 365 ? 20.1 38.585 -13.013 1 31.3 365 LYS A CA 1
ATOM 3013 C C . LYS A 1 365 ? 21.425 38.728 -13.742 1 29.83 365 LYS A C 1
ATOM 3014 O O . LYS A 1 365 ? 21.406 38.791 -14.952 1 30.93 365 LYS A O 1
ATOM 3020 N N . MET A 1 366 ? 22.563 38.767 -13.037 1 27.39 366 MET A N 1
ATOM 3021 C CA . MET A 1 366 ? 23.838 39.009 -13.673 1 30.61 366 MET A CA 1
ATOM 3022 C C . MET A 1 366 ? 24.164 37.916 -14.684 1 29.2 366 MET A C 1
ATOM 3023 O O . MET A 1 366 ? 24.358 38.249 -15.863 1 27.79 366 MET A O 1
ATOM 3028 N N . PRO A 1 367 ? 24.269 36.613 -14.322 1 24.22 367 PRO A N 1
ATOM 3029 C CA . PRO A 1 367 ? 24.547 35.581 -15.315 1 26.26 367 PRO A CA 1
ATOM 3030 C C . PRO A 1 367 ? 23.439 35.435 -16.347 1 26.88 367 PRO A C 1
ATOM 3031 O O . PRO A 1 367 ? 23.751 35.081 -17.476 1 28.19 367 PRO A O 1
ATOM 3035 N N . LEU A 1 368 ? 22.185 35.722 -15.982 1 26.94 368 LEU A N 1
ATOM 3036 C CA . LEU A 1 368 ? 21.089 35.599 -16.956 1 28.84 368 LEU A CA 1
ATOM 3037 C C . LEU A 1 368 ? 21.234 36.64 -18.071 1 30.94 368 LEU A C 1
ATOM 3038 O O . LEU A 1 368 ? 21.018 36.33 -19.222 1 29.44 368 LEU A O 1
ATOM 3043 N N . ILE A 1 369 ? 21.578 37.872 -17.74 1 28.91 369 ILE A N 1
ATOM 3044 C CA . ILE A 1 369 ? 21.908 38.885 -18.74 1 31.43 369 ILE A CA 1
ATOM 3045 C C . ILE A 1 369 ? 22.975 38.401 -19.715 1 32.01 369 ILE A C 1
ATOM 3046 O O . ILE A 1 369 ? 22.831 38.604 -20.921 1 31.44 369 ILE A O 1
ATOM 3051 N N . GLN A 1 370 ? 24.051 37.765 -19.215 1 28.91 370 GLN A N 1
ATOM 3052 C CA . GLN A 1 370 ? 25.124 37.316 -20.08 1 29.47 370 GLN A CA 1
ATOM 3053 C C . GLN A 1 370 ? 24.645 36.163 -20.961 1 31.22 370 GLN A C 1
ATOM 3054 O O . GLN A 1 370 ? 24.991 36.063 -22.153 1 31.69 370 GLN A O 1
ATOM 3060 N N . LEU A 1 371 ? 23.826 35.267 -20.403 1 28.57 371 LEU A N 1
ATOM 3061 C CA . LEU A 1 371 ? 23.275 34.201 -21.251 1 28.77 371 LEU A CA 1
ATOM 3062 C C . LEU A 1 371 ? 22.348 34.756 -22.344 1 28.45 371 LEU A C 1
ATOM 3063 O O . LEU A 1 371 ? 22.372 34.25 -23.466 1 32.28 371 LEU A O 1
ATOM 3068 N N . GLU A 1 372 ? 21.569 35.807 -22.046 1 32.86 372 GLU A N 1
ATOM 3069 C CA . GLU A 1 372 ? 20.745 36.44 -23.081 1 39.58 372 GLU A CA 1
ATOM 3070 C C . GLU A 1 372 ? 21.609 37.031 -24.205 1 42.09 372 GLU A C 1
ATOM 3071 O O . GLU A 1 372 ? 21.28 36.913 -25.387 1 36.11 372 GLU A O 1
ATOM 3077 N N . LYS A 1 373 ? 22.733 37.651 -23.843 1 40.13 373 LYS A N 1
ATOM 3078 C CA . LYS A 1 373 ? 23.694 38.171 -24.817 1 45.28 373 LYS A CA 1
ATOM 3079 C C . LYS A 1 373 ? 24.352 37.069 -25.632 1 39.02 373 LYS A C 1
ATOM 3080 O O . LYS A 1 373 ? 24.745 37.318 -26.747 1 44.65 373 LYS A O 1
ATOM 3086 N N . MET A 1 374 ? 24.484 35.861 -25.077 1 36.43 374 MET A N 1
ATOM 3087 C CA . MET A 1 374 ? 25.06 34.728 -25.779 1 39.02 374 MET A CA 1
ATOM 3088 C C . MET A 1 374 ? 24.005 33.925 -26.558 1 40 374 MET A C 1
ATOM 3089 O O . MET A 1 374 ? 24.31 32.824 -27.017 1 39.6 374 MET A O 1
ATOM 3094 N N . GLY A 1 375 ? 22.783 34.47 -26.735 1 37.66 375 GLY A N 1
ATOM 3095 C CA . GLY A 1 375 ? 21.781 33.851 -27.602 1 37.49 375 GLY A CA 1
ATOM 3096 C C . GLY A 1 375 ? 20.878 32.809 -26.925 1 37.63 375 GLY A C 1
ATOM 3097 O O . GLY A 1 375 ? 20.131 32.132 -27.629 1 35.9 375 GLY A O 1
ATOM 3098 N N . GLU A 1 376 ? 20.894 32.664 -25.579 1 31.96 376 GLU A N 1
ATOM 3099 C CA . GLU A 1 376 ? 19.942 31.747 -24.95 1 33.74 376 GLU A CA 1
ATOM 3100 C C . GLU A 1 376 ? 18.542 32.375 -24.975 1 35.93 376 GLU A C 1
ATOM 3101 O O . GLU A 1 376 ? 18.402 33.612 -24.967 1 31.48 376 GLU A O 1
ATOM 3107 N N . ASN A 1 377 ? 17.514 31.506 -25.01 1 38.7 377 ASN A N 1
ATOM 3108 C CA . ASN A 1 377 ? 16.132 31.9 -25.221 1 37.15 377 ASN A CA 1
ATOM 3109 C C . ASN A 1 377 ? 15.699 32.845 -24.099 1 33.93 377 ASN A C 1
ATOM 3110 O O . ASN A 1 377 ? 15.623 32.425 -22.94 1 34.99 377 ASN A O 1
ATOM 3115 N N . PRO A 1 378 ? 15.357 34.133 -24.383 1 33.17 378 PRO A N 1
ATOM 3116 C CA . PRO A 1 378 ? 14.96 35.071 -23.334 1 34.02 378 PRO A CA 1
ATOM 3117 C C . PRO A 1 378 ? 13.738 34.633 -22.523 1 31.04 378 PRO A C 1
ATOM 3118 O O . PRO A 1 378 ? 13.619 35.002 -21.358 1 33.01 378 PRO A O 1
ATOM 3122 N N . ARG A 1 379 ? 12.83 33.897 -23.154 1 31.8 379 ARG A N 1
ATOM 3123 C CA . ARG A 1 379 ? 11.639 33.423 -22.477 1 33 379 ARG A CA 1
ATOM 3124 C C . ARG A 1 379 ? 12.011 32.5 -21.311 1 31 379 ARG A C 1
ATOM 3125 O O . ARG A 1 379 ? 11.42 32.628 -20.241 1 31.36 379 ARG A O 1
ATOM 3133 N N . LEU A 1 380 ? 12.94 31.558 -21.559 1 33.17 380 LEU A N 1
ATOM 3134 C CA . LEU A 1 380 ? 13.408 30.652 -20.516 1 33.17 380 LEU A CA 1
ATOM 3135 C C . LEU A 1 380 ? 14.149 31.413 -19.436 1 32.36 380 LEU A C 1
ATOM 3136 O O . LEU A 1 380 ? 13.893 31.159 -18.253 1 29.87 380 LEU A O 1
ATOM 3141 N N . LEU A 1 381 ? 14.958 32.408 -19.817 1 27.46 381 LEU A N 1
ATOM 3142 C CA . LEU A 1 381 ? 15.65 33.243 -18.844 1 28.99 381 LEU A CA 1
ATOM 3143 C C . LEU A 1 381 ? 14.656 34.038 -17.982 1 30.21 381 LEU A C 1
ATOM 3144 O O . LEU A 1 381 ? 14.845 34.173 -16.771 1 30 381 LEU A O 1
ATOM 3149 N N . LYS A 1 382 ? 13.549 34.492 -18.563 1 29.05 382 LYS 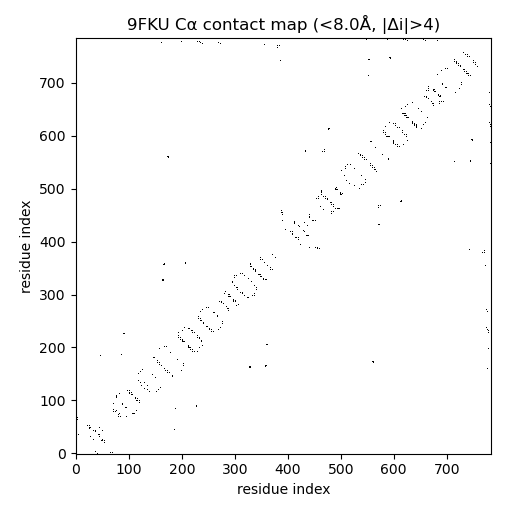A N 1
ATOM 3150 C CA . LYS A 1 382 ? 12.534 35.189 -17.795 1 30.52 382 LYS A CA 1
ATOM 3151 C C . LYS A 1 382 ? 11.833 34.252 -16.81 1 26.5 382 LYS A C 1
ATOM 3152 O O . LYS A 1 382 ? 11.677 34.601 -15.64 1 29.81 382 LYS A O 1
ATOM 3158 N N . ILE A 1 383 ? 11.543 33.035 -17.24 1 27.08 383 ILE A N 1
ATOM 3159 C CA . ILE A 1 383 ? 10.909 32.052 -16.369 1 27.91 383 ILE A CA 1
ATOM 3160 C C . ILE A 1 383 ? 11.814 31.751 -15.166 1 28.24 383 ILE A C 1
ATOM 3161 O O . ILE A 1 383 ? 11.3 31.61 -14.033 1 29.9 383 ILE A O 1
ATOM 3166 N N . ILE A 1 384 ? 13.138 31.701 -15.392 1 29.05 384 ILE A N 1
ATOM 3167 C CA . ILE A 1 384 ? 14.114 31.427 -14.344 1 28.73 384 ILE A CA 1
ATOM 3168 C C . ILE A 1 384 ? 14.105 32.518 -13.268 1 29.89 384 ILE A C 1
ATOM 3169 O O . ILE A 1 384 ? 14.395 32.214 -12.099 1 29.88 384 ILE A O 1
ATOM 3174 N N . THR A 1 385 ? 13.705 33.755 -13.612 1 30.28 385 THR A N 1
ATOM 3175 C CA . THR A 1 385 ? 13.619 34.828 -12.623 1 31.73 385 THR A CA 1
ATOM 3176 C C . THR A 1 385 ? 12.375 34.724 -11.738 1 34.73 385 THR A C 1
ATOM 3177 O O . THR A 1 385 ? 12.367 35.385 -10.716 1 37.97 385 THR A O 1
ATOM 3181 N N . MET A 1 386 ? 11.353 33.909 -12.049 1 36.03 386 MET A N 1
ATOM 3182 C CA . MET A 1 386 ? 10.06 33.963 -11.363 1 37.42 386 MET A CA 1
ATOM 3183 C C . MET A 1 386 ? 10.087 33.439 -9.893 1 39.72 386 MET A C 1
ATOM 3184 O O . MET A 1 386 ? 10.89 32.478 -9.67 1 46.51 386 MET A O 1
ATOM 3189 N N . MET B 1 1 ? -34.04 11.18 25.658 1 83.25 1 MET B N 1
ATOM 3190 C CA . MET B 1 1 ? -32.754 10.436 25.726 1 79.62 1 MET B CA 1
ATOM 3191 C C . MET B 1 1 ? -32.199 10.29 24.305 1 71.83 1 MET B C 1
ATOM 3192 O O . MET B 1 1 ? -32.935 10.058 23.35 1 71.11 1 MET B O 1
ATOM 3197 N N . GLU B 1 2 ? -30.879 10.393 24.165 1 69.65 2 GLU B N 1
ATOM 3198 C CA . GLU B 1 2 ? -30.242 10.269 22.853 1 66.94 2 GLU B CA 1
ATOM 3199 C C . GLU B 1 2 ? -30.155 8.774 22.5 1 63.19 2 GLU B C 1
ATOM 3200 O O . GLU B 1 2 ? -30.171 7.916 23.385 1 59.4 2 GLU B O 1
ATOM 3206 N N . LEU B 1 3 ? -30.145 8.476 21.199 1 58.55 3 LEU B N 1
ATOM 3207 C CA . LEU B 1 3 ? -30.26 7.117 20.675 1 60.61 3 LEU B CA 1
ATOM 3208 C C . LEU B 1 3 ? -29.096 6.238 21.141 1 60.53 3 LEU B C 1
ATOM 3209 O O . LEU B 1 3 ? -29.289 5.055 21.405 1 63.1 3 LEU B O 1
ATOM 3214 N N . ILE B 1 4 ? -27.893 6.811 21.223 1 56.28 4 ILE B N 1
ATOM 3215 C CA . ILE B 1 4 ? -26.697 6.101 21.664 1 55.53 4 ILE B CA 1
ATOM 3216 C C . ILE B 1 4 ? -26.902 5.55 23.077 1 57.07 4 ILE B C 1
ATOM 3217 O O . ILE B 1 4 ? -26.588 4.388 23.302 1 58.92 4 ILE B O 1
ATOM 3222 N N . ARG B 1 5 ? -27.461 6.354 23.993 1 57.2 5 ARG B N 1
ATOM 3223 C CA . ARG B 1 5 ? -27.708 5.94 25.369 1 62.7 5 ARG B CA 1
ATOM 3224 C C . ARG B 1 5 ? -28.722 4.801 25.431 1 62.5 5 ARG B C 1
ATOM 3225 O O . ARG B 1 5 ? -28.512 3.889 26.222 1 59.62 5 ARG B O 1
ATOM 3233 N N . ILE B 1 6 ? -29.764 4.841 24.579 1 64.73 6 ILE B N 1
ATOM 3234 C CA . ILE B 1 6 ? -30.793 3.811 24.523 1 66.52 6 ILE B CA 1
ATOM 3235 C C . ILE B 1 6 ? -30.15 2.492 24.088 1 66.31 6 ILE B C 1
ATOM 3236 O O . ILE B 1 6 ? -30.388 1.461 24.736 1 65.09 6 ILE B O 1
ATOM 3241 N N . ALA B 1 7 ? -29.375 2.527 22.988 1 61.31 7 ALA B N 1
ATOM 3242 C CA . ALA B 1 7 ? -28.759 1.326 22.439 1 60.21 7 ALA B CA 1
ATOM 3243 C C . ALA B 1 7 ? -27.789 0.676 23.433 1 60.65 7 ALA B C 1
ATOM 3244 O O . ALA B 1 7 ? -27.81 -0.544 23.611 1 58.53 7 ALA B O 1
ATOM 3246 N N . MET B 1 8 ? -26.967 1.501 24.1 1 59.34 8 MET B N 1
ATOM 3247 C CA . MET B 1 8 ? -25.966 1.014 25.042 1 59.36 8 MET B CA 1
ATOM 3248 C C . MET B 1 8 ? -26.61 0.314 26.236 1 61.81 8 MET B C 1
ATOM 3249 O O . MET B 1 8 ? -26.137 -0.74 26.635 1 58.64 8 MET B O 1
ATOM 3254 N N . LYS B 1 9 ? -27.701 0.868 26.766 1 64.19 9 LYS B N 1
ATOM 3255 C CA . LYS B 1 9 ? -28.451 0.226 27.843 1 67.88 9 LYS B CA 1
ATOM 3256 C C . LYS B 1 9 ? -29.039 -1.12 27.425 1 66.72 9 LYS B C 1
ATOM 3257 O O . LYS B 1 9 ? -28.864 -2.092 28.153 1 76.98 9 LYS B O 1
ATOM 3263 N N . LYS B 1 10 ? -29.769 -1.154 26.295 1 68.91 10 LYS B N 1
ATOM 3264 C CA . LYS B 1 10 ? -30.273 -2.367 25.644 1 75.32 10 LYS B CA 1
ATOM 3265 C C . LYS B 1 10 ? -29.195 -3.453 25.602 1 74.51 10 LYS B C 1
ATOM 3266 O O . LYS B 1 10 ? -29.43 -4.562 26.087 1 77.82 10 LYS B O 1
ATOM 3272 N N . ASP B 1 11 ? -28.025 -3.102 25.036 1 70.58 11 ASP B N 1
ATOM 3273 C CA . ASP B 1 11 ? -26.927 -4.034 24.808 1 70.13 11 ASP B CA 1
ATOM 3274 C C . ASP B 1 11 ? -26.274 -4.431 26.132 1 71.11 11 ASP B C 1
ATOM 3275 O O . ASP B 1 11 ? -25.931 -5.603 26.288 1 69.71 11 ASP B O 1
ATOM 3280 N N . LEU B 1 12 ? -26.138 -3.478 27.075 1 69.26 12 LEU B N 1
ATOM 3281 C CA . LEU B 1 12 ? -25.517 -3.722 28.37 1 72.47 12 LEU B CA 1
ATOM 3282 C C . LEU B 1 12 ? -26.372 -4.641 29.264 1 79.56 12 LEU B C 1
ATOM 3283 O O . LEU B 1 12 ? -25.796 -5.388 30.059 1 80.59 12 LEU B O 1
ATOM 3288 N N . GLU B 1 13 ? -27.715 -4.594 29.187 1 84.16 13 GLU B N 1
ATOM 3289 C CA . GLU B 1 13 ? -28.528 -5.471 30.037 1 91.26 13 GLU B CA 1
ATOM 3290 C C . GLU B 1 13 ? -28.357 -6.934 29.607 1 93.31 13 GLU B C 1
ATOM 3291 O O . GLU B 1 13 ? -28.548 -7.798 30.443 1 101.17 13 GLU B O 1
ATOM 3297 N N . ASN B 1 14 ? -27.985 -7.203 28.336 1 97.33 14 ASN B N 1
ATOM 3298 C CA . ASN B 1 14 ? -27.66 -8.533 27.823 1 95.82 14 ASN B CA 1
ATOM 3299 C C . ASN B 1 14 ? -26.234 -9.009 28.131 1 93.42 14 ASN B C 1
ATOM 3300 O O . ASN B 1 14 ? -25.984 -10.212 28.058 1 91.55 14 ASN B O 1
ATOM 3305 N N . ASP B 1 15 ? -25.296 -8.079 28.392 1 86.13 15 ASP B N 1
ATOM 3306 C CA . ASP B 1 15 ? -23.87 -8.384 28.424 1 80.22 15 ASP B CA 1
ATOM 3307 C C . ASP B 1 15 ? -23.138 -7.359 29.298 1 78.15 15 ASP B C 1
ATOM 3308 O O . ASP B 1 15 ? -22.744 -6.305 28.792 1 78.51 15 ASP B O 1
ATOM 3313 N N . ASN B 1 16 ? -22.904 -7.709 30.581 1 78.08 16 ASN B N 1
ATOM 3314 C CA . ASN B 1 16 ? -22.244 -6.829 31.545 1 80.12 16 ASN B CA 1
ATOM 3315 C C . ASN B 1 16 ? -20.73 -6.703 31.307 1 75.8 16 ASN B C 1
ATOM 3316 O O . ASN B 1 16 ? -20.122 -5.75 31.818 1 68.79 16 ASN B O 1
ATOM 3321 N N . SER B 1 17 ? -20.141 -7.639 30.527 1 73.63 17 SER B N 1
ATOM 3322 C CA . SER B 1 17 ? -18.77 -7.523 30.035 1 73.53 17 SER B CA 1
ATOM 3323 C C . SER B 1 17 ? -18.553 -6.239 29.221 1 67.92 17 SER B C 1
ATOM 3324 O O . SER B 1 17 ? -17.427 -5.753 29.205 1 70.17 17 SER B O 1
ATOM 3327 N N . LEU B 1 18 ? -19.594 -5.732 28.526 1 66.91 18 LEU B N 1
ATOM 3328 C CA . LEU B 1 18 ? -19.498 -4.537 27.68 1 66.51 18 LEU B CA 1
ATOM 3329 C C . LEU B 1 18 ? -19.012 -3.298 28.438 1 65.46 18 LEU B C 1
ATOM 3330 O O . LEU B 1 18 ? -18.334 -2.469 27.826 1 63.14 18 LEU B O 1
ATOM 3335 N N . MET B 1 19 ? -19.35 -3.179 29.73 1 67.42 19 MET B N 1
ATOM 3336 C CA . MET B 1 19 ? -18.868 -2.087 30.573 1 68.5 19 MET B CA 1
ATOM 3337 C C . MET B 1 19 ? -17.342 -1.965 30.553 1 65.1 19 MET B C 1
ATOM 3338 O O . MET B 1 19 ? -16.847 -0.885 30.284 1 60.9 19 MET B O 1
ATOM 3343 N N . ASN B 1 20 ? -16.595 -3.054 30.815 1 63.79 20 ASN B N 1
ATOM 3344 C CA . ASN B 1 20 ? -15.132 -3.004 30.798 1 64.41 20 ASN B CA 1
ATOM 3345 C C . ASN B 1 20 ? -14.559 -2.769 29.401 1 59.41 20 ASN B C 1
ATOM 3346 O O . ASN B 1 20 ? -13.542 -2.091 29.268 1 56.73 20 ASN B O 1
ATOM 3351 N N . LYS B 1 21 ? -15.199 -3.326 28.367 1 60.77 21 LYS B N 1
ATOM 3352 C CA . LYS B 1 21 ? -14.784 -3.115 26.986 1 59.37 21 LYS B CA 1
ATOM 3353 C C . LYS B 1 21 ? -14.916 -1.621 26.668 1 58.72 21 LYS B C 1
ATOM 3354 O O . LYS B 1 21 ? -13.991 -1.033 26.103 1 55.94 21 LYS B O 1
ATOM 3360 N N . TRP B 1 22 ? -16.034 -0.989 27.083 1 57.91 22 TRP B N 1
ATOM 3361 C CA . TRP B 1 22 ? -16.297 0.407 26.704 1 54.77 22 TRP B CA 1
ATOM 3362 C C . TRP B 1 22 ? -15.392 1.362 27.476 1 50.61 22 TRP B C 1
ATOM 3363 O O . TRP B 1 22 ? -14.856 2.283 26.87 1 47.54 22 TRP B O 1
ATOM 3374 N N . ALA B 1 23 ? -15.201 1.083 28.773 1 51.57 23 ALA B N 1
ATOM 3375 C CA . ALA B 1 23 ? -14.255 1.796 29.623 1 52.44 23 ALA B CA 1
ATOM 3376 C C . ALA B 1 23 ? -12.856 1.823 29.004 1 51.32 23 ALA B C 1
ATOM 3377 O O . ALA B 1 23 ? -12.268 2.889 28.841 1 49.23 23 ALA B O 1
ATOM 3379 N N . THR B 1 24 ? -12.354 0.654 28.584 1 52.12 24 THR B N 1
ATOM 3380 C CA . THR B 1 24 ? -11.03 0.554 27.989 1 50.91 24 THR B CA 1
ATOM 3381 C C . THR B 1 24 ? -10.997 1.324 26.674 1 50.1 24 THR B C 1
ATOM 3382 O O . THR B 1 24 ? -10.072 2.107 26.492 1 52.05 24 THR B O 1
ATOM 3386 N N . VAL B 1 25 ? -11.946 1.028 25.757 1 50.25 25 VAL B N 1
ATOM 3387 C CA . VAL B 1 25 ? -12.081 1.682 24.441 1 51.15 25 VAL B CA 1
ATOM 3388 C C . VAL B 1 25 ? -12.113 3.209 24.582 1 48.69 25 VAL B C 1
ATOM 3389 O O . VAL B 1 25 ? -11.537 3.935 23.78 1 45.13 25 VAL B O 1
ATOM 3393 N N . ALA B 1 26 ? -12.83 3.69 25.597 1 51.78 26 ALA B N 1
ATOM 3394 C CA . ALA B 1 26 ? -13.003 5.118 25.836 1 54.54 26 ALA B CA 1
ATOM 3395 C C . ALA B 1 26 ? -11.8 5.762 26.543 1 56.01 26 ALA B C 1
ATOM 3396 O O . ALA B 1 26 ? -11.82 6.965 26.76 1 57.72 26 ALA B O 1
ATOM 3398 N N . GLY B 1 27 ? -10.792 4.979 26.964 1 55.7 27 GLY B N 1
ATOM 3399 C CA . GLY B 1 27 ? -9.582 5.52 27.566 1 53.42 27 GLY B CA 1
ATOM 3400 C C . GLY B 1 27 ? -9.832 5.963 29.005 1 56.43 27 GLY B C 1
ATOM 3401 O O . GLY B 1 27 ? -9.12 6.809 29.506 1 62.48 27 GLY B O 1
ATOM 3402 N N . LEU B 1 28 ? -10.81 5.353 29.68 1 56.61 28 LEU B N 1
ATOM 3403 C CA . LEU B 1 28 ? -11.148 5.692 31.051 1 60.98 28 LEU B CA 1
ATOM 3404 C C . LEU B 1 28 ? -10.253 4.884 31.991 1 71.31 28 LEU B C 1
ATOM 3405 O O . LEU B 1 28 ? -9.834 3.779 31.649 1 71.88 28 LEU B O 1
ATOM 3410 N N . LYS B 1 29 ? -10.019 5.425 33.194 1 77.35 29 LYS B N 1
ATOM 3411 C CA . LYS B 1 29 ? -9.268 4.741 34.239 1 84.03 29 LYS B CA 1
ATOM 3412 C C . LYS B 1 29 ? -10.136 3.617 34.818 1 91.17 29 LYS B C 1
ATOM 3413 O O . LYS B 1 29 ? -9.662 2.497 35.006 1 99.5 29 LYS B O 1
ATOM 3419 N N . ASN B 1 30 ? -11.399 3.956 35.131 1 85.19 30 ASN B N 1
ATOM 3420 C CA . ASN B 1 30 ? -12.375 3.052 35.716 1 81.91 30 ASN B CA 1
ATOM 3421 C C . ASN B 1 30 ? -13.702 3.213 34.969 1 80.04 30 ASN B C 1
ATOM 3422 O O . ASN B 1 30 ? -13.836 4.115 34.145 1 71.98 30 ASN B O 1
ATOM 3427 N N . PRO B 1 31 ? -14.704 2.32 35.163 1 80 31 PRO B N 1
ATOM 3428 C CA . PRO B 1 31 ? -16.046 2.549 34.604 1 80.89 31 PRO B CA 1
ATOM 3429 C C . PRO B 1 31 ? -16.944 3.705 35.075 1 77.31 31 PRO B C 1
ATOM 3430 O O . PRO B 1 31 ? -18.01 3.872 34.498 1 68.61 31 PRO B O 1
ATOM 3434 N N . ASN B 1 32 ? -16.553 4.498 36.09 1 79.34 32 ASN B N 1
ATOM 3435 C CA . ASN B 1 32 ? -17.47 5.446 36.73 1 76.77 32 ASN B CA 1
ATOM 3436 C C . ASN B 1 32 ? -17.981 6.556 35.805 1 70.6 32 ASN B C 1
ATOM 3437 O O . ASN B 1 32 ? -19.185 6.816 35.819 1 68.85 32 ASN B O 1
ATOM 3442 N N . PRO B 1 33 ? -17.14 7.25 34.992 1 65.18 33 PRO B N 1
ATOM 3443 C CA . PRO B 1 33 ? -17.664 8.2 33.99 1 62.68 33 PRO B CA 1
ATOM 3444 C C . PRO B 1 33 ? -18.726 7.62 33.049 1 64 33 PRO B C 1
ATOM 3445 O O . PRO B 1 33 ? -19.643 8.337 32.655 1 61.77 33 PRO B O 1
ATOM 3449 N N . LEU B 1 34 ? -18.617 6.311 32.739 1 65.09 34 LEU B N 1
ATOM 3450 C CA . LEU B 1 34 ? -19.522 5.611 31.837 1 64.95 34 LEU B CA 1
ATOM 3451 C C . LEU B 1 34 ? -20.864 5.318 32.517 1 62.9 34 LEU B C 1
ATOM 3452 O O . LEU B 1 34 ? -21.903 5.408 31.862 1 56.45 34 LEU B O 1
ATOM 3457 N N . TYR B 1 35 ? -20.837 4.933 33.807 1 71.69 35 TYR B N 1
ATOM 3458 C CA . TYR B 1 35 ? -22.031 4.844 34.648 1 75.92 35 TYR B CA 1
ATOM 3459 C C . TYR B 1 35 ? -22.773 6.179 34.64 1 72.78 35 TYR B C 1
ATOM 3460 O O . TYR B 1 35 ? -23.975 6.21 34.384 1 70.86 35 TYR B O 1
ATOM 3469 N N . ASP B 1 36 ? -22.038 7.261 34.935 1 73.56 36 ASP B N 1
ATOM 3470 C CA . ASP B 1 36 ? -22.596 8.611 35.001 1 71.64 36 ASP B CA 1
ATOM 3471 C C . ASP B 1 36 ? -23.189 9.004 33.648 1 67.77 36 ASP B C 1
ATOM 3472 O O . ASP B 1 36 ? -24.292 9.547 33.585 1 63.14 36 ASP B O 1
ATOM 3477 N N . PHE B 1 37 ? -22.466 8.695 32.564 1 64.87 37 PHE B N 1
ATOM 3478 C CA . PHE B 1 37 ? -22.931 9.005 31.22 1 61.75 37 PHE B CA 1
ATOM 3479 C C . PHE B 1 37 ? -24.256 8.301 30.898 1 63.16 37 PHE B C 1
ATOM 3480 O O . PHE B 1 37 ? -25.116 8.895 30.248 1 59.72 37 PHE B O 1
ATOM 3488 N N . LEU B 1 38 ? -24.388 7.021 31.282 1 67.37 38 LEU B N 1
ATOM 3489 C CA . LEU B 1 38 ? -25.586 6.235 30.981 1 71.18 38 LEU B CA 1
ATOM 3490 C C . LEU B 1 38 ? -26.797 6.693 31.798 1 71.92 38 LEU B C 1
ATOM 3491 O O . LEU B 1 38 ? -27.9 6.721 31.259 1 73.24 38 LEU B O 1
ATOM 3496 N N . ASN B 1 39 ? -26.588 7.076 33.061 1 70.77 39 ASN B N 1
ATOM 3497 C CA . ASN B 1 39 ? -27.674 7.234 34.028 1 78.32 39 ASN B CA 1
ATOM 3498 C C . ASN B 1 39 ? -28.118 8.691 34.249 1 77.11 39 ASN B C 1
ATOM 3499 O O . ASN B 1 39 ? -29.206 8.895 34.773 1 77.67 39 ASN B O 1
ATOM 3504 N N . HIS B 1 40 ? -27.294 9.697 33.91 1 74.94 40 HIS B N 1
ATOM 3505 C CA . HIS B 1 40 ? -27.573 11.103 34.216 1 75 40 HIS B CA 1
ATOM 3506 C C . HIS B 1 40 ? -27.495 11.918 32.931 1 73.44 40 HIS B C 1
ATOM 3507 O O . HIS B 1 40 ? -26.432 11.941 32.306 1 72 40 HIS B O 1
ATOM 3514 N N . ASP B 1 41 ? -28.621 12.56 32.548 1 73.76 41 ASP B N 1
ATOM 3515 C CA . ASP B 1 41 ? -28.73 13.355 31.328 1 72.4 41 ASP B CA 1
ATOM 3516 C C . ASP B 1 41 ? -27.7 14.488 31.357 1 69.31 41 ASP B C 1
ATOM 3517 O O . ASP B 1 41 ? -27.446 15.08 32.407 1 64 41 ASP B O 1
ATOM 3522 N N . GLY B 1 42 ? -27.067 14.746 30.206 1 65.61 42 GLY B N 1
ATOM 3523 C CA . GLY B 1 42 ? -26.132 15.845 30.071 1 65.4 42 GLY B CA 1
ATOM 3524 C C . GLY B 1 42 ? -24.759 15.579 30.692 1 66.67 42 GLY B C 1
ATOM 3525 O O . GLY B 1 42 ? -23.932 16.486 30.685 1 70.46 42 GLY B O 1
ATOM 3526 N N . LYS B 1 43 ? -24.464 14.36 31.181 1 64.21 43 LYS B N 1
ATOM 3527 C CA . LYS B 1 43 ? -23.104 14.082 31.624 1 67.36 43 LYS B CA 1
ATOM 3528 C C . LYS B 1 43 ? -22.254 13.793 30.386 1 59.97 43 LYS B C 1
ATOM 3529 O O . LYS B 1 43 ? -22.583 12.895 29.634 1 59.85 43 LYS B O 1
ATOM 3535 N N . THR B 1 44 ? -21.219 14.593 30.147 1 56.07 44 THR B N 1
ATOM 3536 C CA . THR B 1 44 ? -20.308 14.393 29.022 1 51.58 44 THR B CA 1
ATOM 3537 C C . THR B 1 44 ? -19.005 13.796 29.557 1 52.61 44 THR B C 1
ATOM 3538 O O . THR B 1 44 ? -18.649 14.017 30.72 1 54.71 44 THR B O 1
ATOM 3542 N N . PHE B 1 45 ? -18.311 13.024 28.702 1 50.61 45 PHE B N 1
ATOM 3543 C CA . PHE B 1 45 ? -16.96 12.593 29.016 1 51.46 45 PHE B CA 1
ATOM 3544 C C . PHE B 1 45 ? -16.023 13.795 28.922 1 52.18 45 PHE B C 1
ATOM 3545 O O . PHE B 1 45 ? -16.294 14.701 28.127 1 50.5 45 PHE B O 1
ATOM 3553 N N . ASN B 1 46 ? -14.92 13.752 29.702 1 50.8 46 ASN B N 1
ATOM 3554 C CA . ASN B 1 46 ? -13.865 14.754 29.687 1 52.38 46 ASN B CA 1
ATOM 3555 C C . ASN B 1 46 ? -13.275 14.925 28.291 1 47.39 46 ASN B C 1
ATOM 3556 O O . ASN B 1 46 ? -12.917 16.045 27.927 1 43.31 46 ASN B O 1
ATOM 3561 N N . GLU B 1 47 ? -13.151 13.812 27.541 1 46.4 47 GLU B N 1
ATOM 3562 C CA . GLU B 1 47 ? -12.62 13.843 26.185 1 46.13 47 GLU B CA 1
ATOM 3563 C C . GLU B 1 47 ? -13.636 13.194 25.247 1 47.09 47 GLU B C 1
ATOM 3564 O O . GLU B 1 47 ? -14.175 12.123 25.517 1 47.63 47 GLU B O 1
ATOM 3570 N N . PHE B 1 48 ? -13.892 13.872 24.128 1 40.91 48 PHE B N 1
ATOM 3571 C CA . PHE B 1 48 ? -14.924 13.459 23.196 1 41.49 48 PHE B CA 1
ATOM 3572 C C . PHE B 1 48 ? -14.583 12.131 22.507 1 43.51 48 PHE B C 1
ATOM 3573 O O . PHE B 1 48 ? -15.487 11.447 22.01 1 40.85 48 PHE B O 1
ATOM 3581 N N . SER B 1 49 ? -13.28 11.799 22.453 1 41.25 49 SER B N 1
ATOM 3582 C CA . SER B 1 49 ? -12.789 10.511 21.975 1 43.26 49 SER B CA 1
ATOM 3583 C C . SER B 1 49 ? -13.5 9.343 22.672 1 41.5 49 SER B C 1
ATOM 3584 O O . SER B 1 49 ? -13.74 8.323 22.037 1 41.22 49 SER B O 1
ATOM 3587 N N . SER B 1 50 ? -13.901 9.512 23.941 1 40.44 50 SER B N 1
ATOM 3588 C CA . SER B 1 50 ? -14.649 8.487 24.669 1 42.28 50 SER B CA 1
ATOM 3589 C C . SER B 1 50 ? -15.912 8.018 23.944 1 42.83 50 SER B C 1
ATOM 3590 O O . SER B 1 50 ? -16.097 6.822 23.725 1 41.69 50 SER B O 1
ATOM 3593 N N . ILE B 1 51 ? -16.782 8.959 23.575 1 42.35 51 ILE B N 1
ATOM 3594 C CA . ILE B 1 51 ? -18.036 8.608 22.928 1 44.82 51 ILE B CA 1
ATOM 3595 C C . ILE B 1 51 ? -17.801 8.173 21.478 1 42.44 51 ILE B C 1
ATOM 3596 O O . ILE B 1 51 ? -18.445 7.229 21.023 1 42.96 51 ILE B O 1
ATOM 3601 N N . VAL B 1 52 ? -16.871 8.804 20.77 1 38.22 52 VAL B N 1
ATOM 3602 C CA . VAL B 1 52 ? -16.601 8.427 19.376 1 41.63 52 VAL B CA 1
ATOM 3603 C C . VAL B 1 52 ? -16.065 6.995 19.337 1 39.83 52 VAL B C 1
ATOM 3604 O O . VAL B 1 52 ? -16.466 6.211 18.483 1 39.71 52 VAL B O 1
ATOM 3608 N N . ASN B 1 53 ? -15.118 6.684 20.22 1 39.54 53 ASN B N 1
ATOM 3609 C CA . ASN B 1 53 ? -14.485 5.37 20.228 1 42.25 53 ASN B CA 1
ATOM 3610 C C . ASN B 1 53 ? -15.508 4.281 20.528 1 43.38 53 ASN B C 1
ATOM 3611 O O . ASN B 1 53 ? -15.427 3.199 19.941 1 43.25 53 ASN B O 1
ATOM 3616 N N . ILE B 1 54 ? -16.449 4.545 21.445 1 41.94 54 ILE B N 1
ATOM 3617 C CA . ILE B 1 54 ? -17.511 3.591 21.727 1 44.38 54 ILE B CA 1
ATOM 3618 C C . ILE B 1 54 ? -18.396 3.374 20.501 1 45.4 54 ILE B C 1
ATOM 3619 O O . ILE B 1 54 ? -18.704 2.23 20.208 1 47.15 54 ILE B O 1
ATOM 3624 N N . VAL B 1 55 ? -18.851 4.457 19.856 1 43.1 55 VAL B N 1
ATOM 3625 C CA . VAL B 1 55 ? -19.759 4.385 18.719 1 47.75 55 VAL B CA 1
ATOM 3626 C C . VAL B 1 55 ? -19.086 3.603 17.583 1 48.28 55 VAL B C 1
ATOM 3627 O O . VAL B 1 55 ? -19.715 2.709 17.033 1 51.33 55 VAL B O 1
ATOM 3631 N N . LYS B 1 56 ? -17.828 3.941 17.264 1 44.42 56 LYS B N 1
ATOM 3632 C CA . LYS B 1 56 ? -17.069 3.288 16.198 1 46.19 56 LYS B CA 1
ATOM 3633 C C . LYS B 1 56 ? -16.808 1.805 16.49 1 46.34 56 LYS B C 1
ATOM 3634 O O . LYS B 1 56 ? -16.806 1.009 15.575 1 47.31 56 LYS B O 1
ATOM 3640 N N . SER B 1 57 ? -16.537 1.453 17.741 1 44.06 57 SER B N 1
ATOM 3641 C CA . SER B 1 57 ? -16.194 0.088 18.096 1 49.48 57 SER B CA 1
ATOM 3642 C C . SER B 1 57 ? -17.457 -0.763 18.237 1 53.07 57 SER B C 1
ATOM 3643 O O . SER B 1 57 ? -17.498 -1.903 17.766 1 53.49 57 SER B O 1
ATOM 3646 N N . GLN B 1 58 ? -18.486 -0.232 18.911 1 53.05 58 GLN B N 1
ATOM 3647 C CA . GLN B 1 58 ? -19.706 -0.985 19.185 1 53.69 58 GLN B CA 1
ATOM 3648 C C . GLN B 1 58 ? -20.715 -0.893 18.043 1 49.67 58 GLN B C 1
ATOM 3649 O O . GLN B 1 58 ? -21.459 -1.846 17.858 1 50.57 58 GLN B O 1
ATOM 3655 N N . TYR B 1 59 ? -20.804 0.258 17.352 1 47.53 59 TYR B N 1
ATOM 3656 C CA . TYR B 1 59 ? -21.891 0.518 16.41 1 48.51 59 TYR B CA 1
ATOM 3657 C C . TYR B 1 59 ? -21.323 1.06 15.107 1 45.58 59 TYR B C 1
ATOM 3658 O O . TYR B 1 59 ? -21.827 2.048 14.6 1 47.33 59 TYR B O 1
ATOM 3667 N N . PRO B 1 60 ? -20.301 0.417 14.49 1 46.38 60 PRO B N 1
ATOM 3668 C CA . PRO B 1 60 ? -19.604 1.007 13.35 1 49.18 60 PRO B CA 1
ATOM 3669 C C . PRO B 1 60 ? -20.542 1.364 12.197 1 50.35 60 PRO B C 1
ATOM 3670 O O . PRO B 1 60 ? -20.367 2.399 11.551 1 49.63 60 PRO B O 1
ATOM 3674 N N . ASP B 1 61 ? -21.572 0.532 11.993 1 52.46 61 ASP B N 1
ATOM 3675 C CA . ASP B 1 61 ? -22.505 0.71 10.894 1 55.84 61 ASP B CA 1
ATOM 3676 C C . ASP B 1 61 ? -23.491 1.852 11.138 1 52.14 61 ASP B C 1
ATOM 3677 O O . ASP B 1 61 ? -24.067 2.315 10.172 1 54.18 61 ASP B O 1
ATOM 3682 N N . ARG B 1 62 ? -23.694 2.312 12.381 1 51.23 62 ARG B N 1
ATOM 3683 C CA . ARG B 1 62 ? -24.681 3.347 12.684 1 50.02 62 ARG B CA 1
ATOM 3684 C C . ARG B 1 62 ? -24.013 4.643 13.165 1 50.73 62 ARG B C 1
ATOM 3685 O O . ARG B 1 62 ? -24.68 5.452 13.802 1 51.19 62 ARG B O 1
ATOM 3693 N N . GLU B 1 63 ? -22.722 4.892 12.822 1 51.07 63 GLU B N 1
ATOM 3694 C CA . GLU B 1 63 ? -21.978 6.025 13.369 1 45.94 63 GLU B CA 1
ATOM 3695 C C . GLU B 1 63 ? -22.712 7.344 13.099 1 43.9 63 GLU B C 1
ATOM 3696 O O . GLU B 1 63 ? -23.005 8.087 14.043 1 45.14 63 GLU B O 1
ATOM 3702 N N . TYR B 1 64 ? -23.066 7.6 11.837 1 40.33 64 TYR B N 1
ATOM 3703 C CA . TYR B 1 64 ? -23.647 8.885 11.466 1 43.43 64 TYR B CA 1
ATOM 3704 C C . TYR B 1 64 ? -24.945 9.154 12.236 1 45.72 64 TYR B C 1
ATOM 3705 O O . TYR B 1 64 ? -25.071 10.186 12.922 1 43.78 64 TYR B O 1
ATOM 3714 N N . GLU B 1 65 ? -25.871 8.179 12.171 1 46.95 65 GLU B N 1
ATOM 3715 C CA . GLU B 1 65 ? -27.183 8.252 12.806 1 46.52 65 GLU B CA 1
ATOM 3716 C C . GLU B 1 65 ? -27.021 8.583 14.286 1 46.7 65 GLU B C 1
ATOM 3717 O O . GLU B 1 65 ? -27.679 9.493 14.786 1 48.95 65 GLU B O 1
ATOM 3723 N N . LEU B 1 66 ? -26.17 7.821 14.98 1 42.95 66 LEU B N 1
ATOM 3724 C CA . LEU B 1 66 ? -26.044 7.983 16.419 1 44.62 66 LEU B CA 1
ATOM 3725 C C . LEU B 1 66 ? -25.347 9.295 16.766 1 44.88 66 LEU B C 1
ATOM 3726 O O . LEU B 1 66 ? -25.737 9.933 17.74 1 45.66 66 LEU B O 1
ATOM 3731 N N . MET B 1 67 ? -24.283 9.656 16.026 1 44.36 67 MET B N 1
ATOM 3732 C CA . MET B 1 67 ? -23.516 10.857 16.339 1 43.11 67 MET B CA 1
ATOM 3733 C C . MET B 1 67 ? -24.315 12.127 16.022 1 44.13 67 MET B C 1
ATOM 3734 O O . MET B 1 67 ? -24.24 13.095 16.787 1 45.29 67 MET B O 1
ATOM 3739 N N . LYS B 1 68 ? -25.089 12.111 14.923 1 46.17 68 LYS B N 1
ATOM 3740 C CA . LYS B 1 68 ? -26.013 13.196 14.609 1 49.11 68 LYS B CA 1
ATOM 3741 C C . LYS B 1 68 ? -26.973 13.485 15.763 1 49.47 68 LYS B C 1
ATOM 3742 O O . LYS B 1 68 ? -27.13 14.608 16.239 1 44.85 68 LYS B O 1
ATOM 3748 N N . ASP B 1 69 ? -27.628 12.428 16.23 1 47.94 69 ASP B N 1
ATOM 3749 C CA . ASP B 1 69 ? -28.547 12.543 17.333 1 48.62 69 ASP B CA 1
ATOM 3750 C C . ASP B 1 69 ? -27.828 12.973 18.617 1 45.84 69 ASP B C 1
ATOM 3751 O O . ASP B 1 69 ? -28.36 13.788 19.358 1 47.21 69 ASP B O 1
ATOM 3756 N N . TYR B 1 70 ? -26.655 12.396 18.917 1 43.32 70 TYR B N 1
ATOM 3757 C CA . TYR B 1 70 ? -25.923 12.753 20.13 1 43.58 70 TYR B CA 1
ATOM 3758 C C . TYR B 1 70 ? -25.515 14.238 20.066 1 46.18 70 TYR B C 1
ATOM 3759 O O . TYR B 1 70 ? -25.753 14.99 21.027 1 43.99 70 TYR B O 1
ATOM 3768 N N . CYS B 1 71 ? -24.915 14.661 18.934 1 41.79 71 CYS B N 1
ATOM 3769 C CA . CYS B 1 71 ? -24.356 16.014 18.811 1 43.66 71 CYS B CA 1
ATOM 3770 C C . CYS B 1 71 ? -25.438 17.091 18.906 1 44.59 71 CYS B C 1
ATOM 3771 O O . CYS B 1 71 ? -25.265 18.092 19.606 1 44.51 71 CYS B O 1
ATOM 3774 N N . LEU B 1 72 ? -26.583 16.849 18.263 1 47.88 72 LEU B N 1
ATOM 3775 C CA . LEU B 1 72 ? -27.661 17.82 18.224 1 54.33 72 LEU B CA 1
ATOM 3776 C C . LEU B 1 72 ? -28.475 17.832 19.519 1 54.05 72 LEU B C 1
ATOM 3777 O O . LEU B 1 72 ? -29.32 18.702 19.65 1 57.59 72 LEU B O 1
ATOM 3782 N N . ASN B 1 73 ? -28.16 16.964 20.498 1 50.83 73 ASN B N 1
ATOM 3783 C CA . ASN B 1 73 ? -28.644 17.066 21.872 1 50.73 73 ASN B CA 1
ATOM 3784 C C . ASN B 1 73 ? -27.66 17.72 22.848 1 46.26 73 ASN B C 1
ATOM 3785 O O . ASN B 1 73 ? -28.054 17.972 23.986 1 46.15 73 ASN B O 1
ATOM 3790 N N . LEU B 1 74 ? -26.418 18.003 22.44 1 45.49 74 LEU B N 1
ATOM 3791 C CA . LEU B 1 74 ? -25.414 18.56 23.339 1 45.05 74 LEU B CA 1
ATOM 3792 C C . LEU B 1 74 ? -25.774 19.995 23.722 1 45.61 74 LEU B C 1
ATOM 3793 O O . LEU B 1 74 ? -26.355 20.74 22.93 1 46.41 74 LEU B O 1
ATOM 3798 N N . ASP B 1 75 ? -25.401 20.358 24.952 1 44.83 75 ASP B N 1
ATOM 3799 C CA . ASP B 1 75 ? -25.349 21.737 25.397 1 46.74 75 ASP B CA 1
ATOM 3800 C C . ASP B 1 75 ? -24.201 22.417 24.657 1 45.48 75 ASP B C 1
ATOM 3801 O O . ASP B 1 75 ? -23.039 22.078 24.873 1 44.74 75 ASP B O 1
ATOM 3806 N N . VAL B 1 76 ? -24.538 23.437 23.848 1 46.38 76 VAL B N 1
ATOM 3807 C CA . VAL B 1 76 ? -23.6 24.017 22.897 1 44.44 76 VAL B CA 1
ATOM 3808 C C . VAL B 1 76 ? -22.557 24.901 23.596 1 42.98 76 VAL B C 1
ATOM 3809 O O . VAL B 1 76 ? -21.552 25.232 22.983 1 41.68 76 VAL B O 1
ATOM 3813 N N . LYS B 1 77 ? -22.756 25.206 24.891 1 43.36 77 LYS B N 1
ATOM 3814 C CA . LYS B 1 77 ? -21.798 25.947 25.693 1 42.65 77 LYS B CA 1
ATOM 3815 C C . LYS B 1 77 ? -20.651 25.081 26.203 1 43.04 77 LYS B C 1
ATOM 3816 O O . LYS B 1 77 ? -19.699 25.655 26.723 1 44.71 77 LYS B O 1
ATOM 3822 N N . THR B 1 78 ? -20.65 23.754 25.952 1 45.7 78 THR B N 1
ATOM 3823 C CA . THR B 1 78 ? -19.679 22.84 26.56 1 45.59 78 THR B CA 1
ATOM 3824 C C . THR B 1 78 ? -18.484 22.553 25.652 1 43.98 78 THR B C 1
ATOM 3825 O O . THR B 1 78 ? -18.56 22.653 24.415 1 40.09 78 THR B O 1
ATOM 3829 N N . LYS B 1 79 ? -17.39 22.116 26.306 1 42.22 79 LYS B N 1
ATOM 3830 C CA . LYS B 1 79 ? -16.248 21.476 25.669 1 41.68 79 LYS B CA 1
ATOM 3831 C C . LYS B 1 79 ? -16.677 20.357 24.716 1 41.55 79 LYS B C 1
ATOM 3832 O O . LYS B 1 79 ? -16.106 20.183 23.607 1 36.71 79 LYS B O 1
ATOM 3838 N N . ALA B 1 80 ? -17.649 19.558 25.173 1 39.71 80 ALA B N 1
ATOM 3839 C CA . ALA B 1 80 ? -18.132 18.464 24.351 1 39.47 80 ALA B CA 1
ATOM 3840 C C . ALA B 1 80 ? -18.688 18.973 23.021 1 37.97 80 ALA B C 1
ATOM 3841 O O . ALA B 1 80 ? -18.404 18.383 21.977 1 35.23 80 ALA B O 1
ATOM 3843 N N . ALA B 1 81 ? -19.487 20.049 23.051 1 39.9 81 ALA B N 1
ATOM 3844 C CA . ALA B 1 81 ? -20.046 20.614 21.818 1 38.67 81 ALA B CA 1
ATOM 3845 C C . ALA B 1 81 ? -18.955 21.146 20.888 1 36.97 81 ALA B C 1
ATOM 3846 O O . ALA B 1 81 ? -19.046 20.993 19.657 1 32.34 81 ALA B O 1
ATOM 3848 N N . ARG B 1 82 ? -17.961 21.849 21.467 1 36.83 82 ARG B N 1
ATOM 3849 C CA . ARG B 1 82 ? -16.835 22.339 20.696 1 35.4 82 ARG B CA 1
ATOM 3850 C C . ARG B 1 82 ? -16.057 21.197 20.029 1 36.82 82 ARG B C 1
ATOM 3851 O O . ARG B 1 82 ? -15.73 21.295 18.837 1 32.37 82 ARG B O 1
ATOM 3859 N N . SER B 1 83 ? -15.853 20.082 20.766 1 34.43 83 SER B N 1
ATOM 3860 C CA . SER B 1 83 ? -15.228 18.895 20.187 1 34.58 83 SER B CA 1
ATOM 3861 C C . SER B 1 83 ? -16.078 18.29 19.064 1 32.81 83 SER B C 1
ATOM 3862 O O . SER B 1 83 ? -15.53 17.823 18.069 1 32.73 83 SER B O 1
ATOM 3865 N N . ALA B 1 84 ? -17.401 18.259 19.267 1 35.69 84 ALA B N 1
ATOM 3866 C CA . ALA B 1 84 ? -18.374 17.742 18.309 1 36.39 84 ALA B CA 1
ATOM 3867 C C . ALA B 1 84 ? -18.351 18.536 17.008 1 33.65 84 ALA B C 1
ATOM 3868 O O . ALA B 1 84 ? -18.507 17.96 15.935 1 34.89 84 ALA B O 1
ATOM 3870 N N . LEU B 1 85 ? -18.153 19.857 17.09 1 32.5 85 LEU B N 1
ATOM 3871 C CA . LEU B 1 85 ? -18.001 20.668 15.89 1 30.66 85 LEU B CA 1
ATOM 3872 C C . LEU B 1 85 ? -16.769 20.254 15.084 1 29.34 85 LEU B C 1
ATOM 3873 O O . LEU B 1 85 ? -16.85 20.149 13.866 1 30.57 85 LEU B O 1
ATOM 3878 N N . GLU B 1 86 ? -15.621 20.041 15.738 1 28.91 86 GLU B N 1
ATOM 3879 C CA . GLU B 1 86 ? -14.429 19.567 15.059 1 29.16 86 GLU B CA 1
ATOM 3880 C C . GLU B 1 86 ? -14.694 18.192 14.45 1 29.74 86 GLU B C 1
ATOM 3881 O O . GLU B 1 86 ? -14.302 17.951 13.339 1 30.07 86 GLU B O 1
ATOM 3887 N N . TYR B 1 87 ? -15.339 17.284 15.206 1 31.8 87 TYR B N 1
ATOM 3888 C CA . TYR B 1 87 ? -15.719 15.984 14.678 1 32.31 87 TYR B CA 1
ATOM 3889 C C . TYR B 1 87 ? -16.515 16.169 13.377 1 28.83 87 TYR B C 1
ATOM 3890 O O . TYR B 1 87 ? -16.199 15.57 12.349 1 31.38 87 TYR B O 1
ATOM 3899 N N . ALA B 1 88 ? -17.576 16.947 13.448 1 27.21 88 ALA B N 1
ATOM 3900 C CA . ALA B 1 88 ? -18.466 17.152 12.314 1 30.81 88 ALA B CA 1
ATOM 3901 C C . ALA B 1 88 ? -17.713 17.782 11.127 1 30.73 88 ALA B C 1
ATOM 3902 O O . ALA B 1 88 ? -17.807 17.326 9.98 1 31.77 88 ALA B O 1
ATOM 3904 N N . ASP B 1 89 ? -16.891 18.8 11.396 1 30.56 89 ASP B N 1
ATOM 3905 C CA . ASP B 1 89 ? -16.148 19.445 10.31 1 28.93 89 ASP B CA 1
ATOM 3906 C C . ASP B 1 89 ? -15.093 18.513 9.707 1 27.54 89 ASP B C 1
ATOM 3907 O O . ASP B 1 89 ? -15 18.417 8.48 1 30.21 89 ASP B O 1
ATOM 3912 N N . ALA B 1 90 ? -14.323 17.824 10.549 1 28 90 ALA B N 1
ATOM 3913 C CA . ALA B 1 90 ? -13.312 16.871 10.088 1 28.68 90 ALA B CA 1
ATOM 3914 C C . ALA B 1 90 ? -13.915 15.814 9.168 1 28.92 90 ALA B C 1
ATOM 3915 O O . ALA B 1 90 ? -13.292 15.437 8.183 1 28.69 90 ALA B O 1
ATOM 3917 N N . ASN B 1 91 ? -15.1 15.315 9.514 1 28.22 91 ASN B N 1
ATOM 3918 C CA . ASN B 1 91 ? -15.769 14.253 8.775 1 31.06 91 ASN B CA 1
ATOM 3919 C C . ASN B 1 91 ? -16.542 14.798 7.578 1 35.41 91 ASN B C 1
ATOM 3920 O O . ASN B 1 91 ? -17.053 13.997 6.818 1 34.42 91 ASN B O 1
ATOM 3925 N N . MET B 1 92 ? -16.679 16.132 7.44 1 32.88 92 MET B N 1
ATOM 3926 C CA . MET B 1 92 ? -17.532 16.756 6.43 1 37.69 92 MET B CA 1
ATOM 3927 C C . MET B 1 92 ? -18.987 16.283 6.571 1 38.92 92 MET B C 1
ATOM 3928 O O . MET B 1 92 ? -19.702 16.112 5.574 1 35.54 92 MET B O 1
ATOM 3933 N N . PHE B 1 93 ? -19.452 16.201 7.827 1 35.71 93 PHE B N 1
ATOM 3934 C CA . PHE B 1 93 ? -20.847 15.958 8.146 1 35.76 93 PHE B CA 1
ATOM 3935 C C . PHE B 1 93 ? -21.534 17.31 8.261 1 36.08 93 PHE B C 1
ATOM 3936 O O . PHE B 1 93 ? -21.788 17.781 9.377 1 36.9 93 PHE B O 1
ATOM 3944 N N . PHE B 1 94 ? -21.833 17.901 7.097 1 34.12 94 PHE B N 1
ATOM 3945 C CA . PHE B 1 94 ? -22.228 19.309 7.007 1 39.09 94 PHE B CA 1
ATOM 3946 C C . PHE B 1 94 ? -23.529 19.61 7.746 1 38.4 94 PHE B C 1
ATOM 3947 O O . PHE B 1 94 ? -23.662 20.681 8.315 1 39.26 94 PHE B O 1
ATOM 3955 N N . GLU B 1 95 ? -24.486 18.672 7.777 1 39.23 95 GLU B N 1
ATOM 3956 C CA . GLU B 1 95 ? -25.752 18.92 8.44 1 44.22 95 GLU B CA 1
ATOM 3957 C C . GLU B 1 95 ? -25.548 18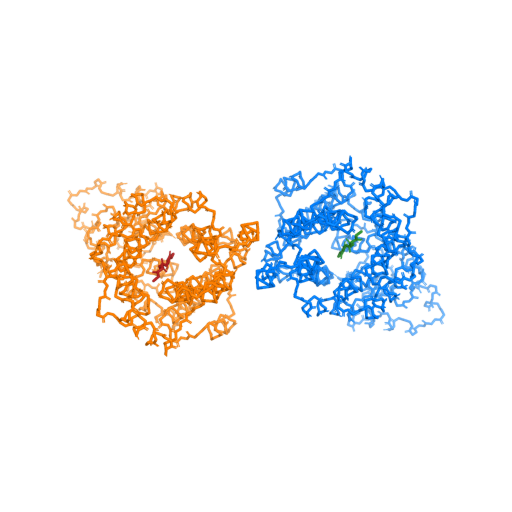.976 9.953 1 42.1 95 GLU B C 1
ATOM 3958 O O . GLU B 1 95 ? -26.184 19.78 10.599 1 42.28 95 GLU B O 1
ATOM 3964 N N . ILE B 1 96 ? -24.626 18.171 10.504 1 40.81 96 ILE B N 1
ATOM 3965 C CA . ILE B 1 96 ? -24.331 18.251 11.928 1 39.62 96 ILE B CA 1
ATOM 3966 C C . ILE B 1 96 ? -23.622 19.583 12.197 1 37.72 96 ILE B C 1
ATOM 3967 O O . ILE B 1 96 ? -23.98 20.303 13.125 1 38.93 96 ILE B O 1
ATOM 3972 N N . GLU B 1 97 ? -22.574 19.848 11.421 1 35.25 97 GLU B N 1
ATOM 3973 C CA . GLU B 1 97 ? -21.738 21.035 11.575 1 36.58 97 GLU B CA 1
ATOM 3974 C C . GLU B 1 97 ? -22.551 22.322 11.542 1 33.93 97 GLU B C 1
ATOM 3975 O O . GLU B 1 97 ? -22.403 23.178 12.411 1 36.39 97 GLU B O 1
ATOM 3981 N N . ASP B 1 98 ? -23.395 22.477 10.525 1 34.75 98 ASP B N 1
ATOM 3982 C CA . ASP B 1 98 ? -24.128 23.724 10.324 1 37.74 98 ASP B CA 1
ATOM 3983 C C . ASP B 1 98 ? -25.125 23.979 11.452 1 37.4 98 ASP B C 1
ATOM 3984 O O . ASP B 1 98 ? -25.317 25.137 11.86 1 38.33 98 ASP B O 1
ATOM 3989 N N . ALA B 1 99 ? -25.747 22.9 11.971 1 38.62 99 ALA B N 1
ATOM 3990 C CA . ALA B 1 99 ? -26.672 23.038 13.093 1 40.57 99 ALA B CA 1
ATOM 3991 C C . ALA B 1 99 ? -25.917 23.435 14.373 1 38.73 99 ALA B C 1
ATOM 3992 O O . ALA B 1 99 ? -26.358 24.304 15.124 1 40.56 99 ALA B O 1
ATOM 3994 N N . LEU B 1 100 ? -24.75 22.813 14.609 1 38.82 100 LEU B N 1
ATOM 3995 C CA . LEU B 1 100 ? -23.894 23.196 15.735 1 38.33 100 LEU B CA 1
ATOM 3996 C C . LEU B 1 100 ? -23.429 24.658 15.608 1 38.82 100 LEU B C 1
ATOM 3997 O O . LEU B 1 100 ? -23.534 25.452 16.553 1 36.29 100 LEU B O 1
ATOM 4002 N N . ILE B 1 101 ? -22.957 25.031 14.405 1 37 101 ILE B N 1
ATOM 4003 C CA . ILE B 1 101 ? -22.509 26.401 14.171 1 35.34 101 ILE B CA 1
ATOM 4004 C C . ILE B 1 101 ? -23.609 27.41 14.53 1 37.98 101 ILE B C 1
ATOM 4005 O O . ILE B 1 101 ? -23.366 28.367 15.281 1 40.11 101 ILE B O 1
ATOM 4010 N N . ASP B 1 102 ? -24.816 27.191 13.981 1 41.85 102 ASP B N 1
ATOM 4011 C CA . ASP B 1 102 ? -25.922 28.121 14.119 1 44.68 102 ASP B CA 1
ATOM 4012 C C . ASP B 1 102 ? -26.294 28.315 15.593 1 46.17 102 ASP B C 1
ATOM 4013 O O . ASP B 1 102 ? -26.487 29.455 16.033 1 44.49 102 ASP B O 1
ATOM 4018 N N . SER B 1 103 ? -26.31 27.237 16.383 1 41.23 103 SER B N 1
ATOM 4019 C CA . SER B 1 103 ? -26.667 27.397 17.788 1 44.35 103 SER B CA 1
ATOM 4020 C C . SER B 1 103 ? -25.472 27.857 18.634 1 42.58 103 SER B C 1
ATOM 4021 O O . SER B 1 103 ? -25.681 28.499 19.665 1 43.89 103 SER B O 1
ATOM 4024 N N . MET B 1 104 ? -24.229 27.603 18.207 1 41.37 104 MET B N 1
ATOM 4025 C CA . MET B 1 104 ? -23.053 28.074 18.94 1 41.04 104 MET B CA 1
ATOM 4026 C C . MET B 1 104 ? -22.854 29.59 18.793 1 40.59 104 MET B C 1
ATOM 4027 O O . MET B 1 104 ? -22.536 30.271 19.776 1 39.49 104 MET B O 1
ATOM 4032 N N . ILE B 1 105 ? -23.098 30.111 17.585 1 40.85 105 ILE B N 1
ATOM 4033 C CA . ILE B 1 105 ? -22.998 31.539 17.329 1 46.73 105 ILE B CA 1
ATOM 4034 C C . ILE B 1 105 ? -23.938 32.336 18.252 1 49.84 105 ILE B C 1
ATOM 4035 O O . ILE B 1 105 ? -23.545 33.408 18.698 1 55.69 105 ILE B O 1
ATOM 4040 N N . SER B 1 106 ? -25.131 31.809 18.562 1 51.4 106 SER B N 1
ATOM 4041 C CA . SER B 1 106 ? -26.143 32.482 19.37 1 53.4 106 SER B CA 1
ATOM 4042 C C . SER B 1 106 ? -25.942 32.324 20.881 1 53.44 106 SER B C 1
ATOM 4043 O O . SER B 1 106 ? -26.643 32.994 21.619 1 54.38 106 SER B O 1
ATOM 4046 N N . CYS B 1 107 ? -25.094 31.405 21.364 1 50.81 107 CYS B N 1
ATOM 4047 C CA . CYS B 1 107 ? -25.082 31.081 22.786 1 52.84 107 CYS B CA 1
ATOM 4048 C C . CYS B 1 107 ? -24.206 32.09 23.518 1 50.78 107 CYS B C 1
ATOM 4049 O O . CYS B 1 107 ? -23.459 32.837 22.895 1 52.4 107 CYS B O 1
ATOM 4052 N N . SER B 1 108 ? -24.242 32.024 24.851 1 49.49 108 SER B N 1
ATOM 4053 C CA . SER B 1 108 ? -23.587 32.991 25.718 1 51.45 108 SER B CA 1
ATOM 4054 C C . SER B 1 108 ? -22.166 32.571 26.114 1 50.61 108 SER B C 1
ATOM 4055 O O . SER B 1 108 ? -21.516 33.285 26.864 1 56 108 SER B O 1
ATOM 4058 N N . ASN B 1 109 ? -21.671 31.424 25.644 1 45.75 109 ASN B N 1
ATOM 4059 C CA . ASN B 1 109 ? -20.319 31.01 25.925 1 44.82 109 ASN B CA 1
ATOM 4060 C C . ASN B 1 109 ? -19.415 31.583 24.836 1 42.86 109 ASN B C 1
ATOM 4061 O O . ASN B 1 109 ? -19.617 31.29 23.647 1 40.38 109 ASN B O 1
ATOM 4066 N N . MET B 1 110 ? -18.392 32.351 25.257 1 42.76 110 MET B N 1
ATOM 4067 C CA . MET B 1 110 ? -17.559 33.111 24.326 1 47.11 110 MET B CA 1
ATOM 4068 C C . MET B 1 110 ? -16.685 32.187 23.468 1 44.53 110 MET B C 1
ATOM 4069 O O . MET B 1 110 ? -16.441 32.489 22.299 1 41.34 110 MET B O 1
ATOM 4074 N N . LYS B 1 111 ? -16.179 31.097 24.064 1 43.66 111 LYS B N 1
ATOM 4075 C CA . LYS B 1 111 ? -15.418 30.078 23.357 1 44.59 111 LYS B CA 1
ATOM 4076 C C . LYS B 1 111 ? -16.266 29.388 22.279 1 40.12 111 LYS B C 1
ATOM 4077 O O . LYS B 1 111 ? -15.821 29.234 21.148 1 37.78 111 LYS B O 1
ATOM 4083 N N . SER B 1 112 ? -17.448 28.902 22.664 1 39.76 112 SER B N 1
ATOM 4084 C CA . SER B 1 112 ? -18.341 28.25 21.721 1 39.2 112 SER B CA 1
ATOM 4085 C C . SER B 1 112 ? -18.725 29.228 20.607 1 39.46 112 SER B C 1
ATOM 4086 O O . SER B 1 112 ? -18.775 28.851 19.444 1 37.98 112 SER B O 1
ATOM 4089 N N . LYS B 1 113 ? -18.953 30.498 20.941 1 39.87 113 LYS B N 1
ATOM 4090 C CA . LYS B 1 113 ? -19.248 31.502 19.926 1 42.82 113 LYS B CA 1
ATOM 4091 C C . LYS B 1 113 ? -18.074 31.647 18.949 1 38.16 113 LYS B C 1
ATOM 4092 O O . LYS B 1 113 ? -18.283 31.647 17.744 1 33.92 113 LYS B O 1
ATOM 4098 N N . GLU B 1 114 ? -16.849 31.758 19.478 1 37.26 114 GLU B N 1
ATOM 4099 C CA . GLU B 1 114 ? -15.65 31.87 18.657 1 36.41 114 GLU B CA 1
ATOM 4100 C C . GLU B 1 114 ? -15.518 30.673 17.707 1 37.55 114 GLU B C 1
ATOM 4101 O O . GLU B 1 114 ? -15.269 30.831 16.501 1 30.1 114 GLU B O 1
ATOM 4107 N N . TYR B 1 115 ? -15.671 29.457 18.254 1 36.49 115 TYR B N 1
ATOM 4108 C CA . TYR B 1 115 ? -15.575 28.266 17.408 1 33.89 115 TYR B CA 1
ATOM 4109 C C . TYR B 1 115 ? -16.651 28.295 16.323 1 32.67 115 TYR B C 1
ATOM 4110 O O . TYR B 1 115 ? -16.362 28.048 15.156 1 31.37 115 TYR B O 1
ATOM 4119 N N . GLY B 1 116 ? -17.886 28.632 16.692 1 34.14 116 GLY B N 1
ATOM 4120 C CA . GLY B 1 116 ? -18.96 28.672 15.711 1 34.84 116 GLY B CA 1
ATOM 4121 C C . GLY B 1 116 ? -18.656 29.635 14.562 1 34.13 116 GLY B C 1
ATOM 4122 O O . GLY B 1 116 ? -18.844 29.284 13.414 1 32.25 116 GLY B O 1
ATOM 4123 N N . LYS B 1 117 ? -18.181 30.841 14.889 1 33.42 117 LYS B N 1
ATOM 4124 C CA . LYS B 1 117 ? -17.927 31.867 13.878 1 35.14 117 LYS B CA 1
ATOM 4125 C C . LYS B 1 117 ? -16.777 31.471 12.946 1 34.59 117 LYS B C 1
ATOM 4126 O O . LYS B 1 117 ? -16.879 31.652 11.732 1 32.1 117 LYS B O 1
ATOM 4132 N N . VAL B 1 118 ? -15.71 30.881 13.502 1 31.18 118 VAL B N 1
ATOM 4133 C CA . VAL B 1 118 ? -14.532 30.555 12.722 1 31.16 118 VAL B CA 1
ATOM 4134 C C . VAL B 1 118 ? -14.808 29.378 11.79 1 33.27 118 VAL B C 1
ATOM 4135 O O . VAL B 1 118 ? -14.358 29.414 10.641 1 27.4 118 VAL B O 1
ATOM 4139 N N . TYR B 1 119 ? -15.469 28.309 12.294 1 30.18 119 TYR B N 1
ATOM 4140 C CA . TYR B 1 119 ? -15.843 27.207 11.419 1 30.25 119 TYR B CA 1
ATOM 4141 C C . TYR B 1 119 ? -16.801 27.698 10.322 1 29.29 119 TYR B C 1
ATOM 4142 O O . TYR B 1 119 ? -16.75 27.209 9.187 1 30.41 119 TYR B O 1
ATOM 4151 N N . LYS B 1 120 ? -17.663 28.658 10.663 1 29.25 120 LYS B N 1
ATOM 4152 C CA . LYS B 1 120 ? -18.557 29.263 9.687 1 32.33 120 LYS B CA 1
ATOM 4153 C C . LYS B 1 120 ? -17.81 29.963 8.557 1 32.06 120 LYS B C 1
ATOM 4154 O O . LYS B 1 120 ? -18.235 29.868 7.415 1 33.97 120 LYS B O 1
ATOM 4160 N N . ILE B 1 121 ? -16.72 30.653 8.873 1 31.41 121 ILE B N 1
ATOM 4161 C CA . ILE B 1 121 ? -15.881 31.288 7.86 1 29.9 121 ILE B CA 1
ATOM 4162 C C . ILE B 1 121 ? -15.363 30.212 6.926 1 30.01 121 ILE B C 1
ATOM 4163 O O . ILE B 1 121 ? -15.466 30.384 5.706 1 28 121 ILE B O 1
ATOM 4168 N N . HIS B 1 122 ? -14.88 29.095 7.487 1 27.13 122 HIS B N 1
ATOM 4169 C CA . HIS B 1 122 ? -14.408 27.995 6.674 1 27.9 122 HIS B CA 1
ATOM 4170 C C . HIS B 1 122 ? -15.523 27.487 5.747 1 28.93 122 HIS B C 1
ATOM 4171 O O . HIS B 1 122 ? -15.262 27.197 4.575 1 27.82 122 HIS B O 1
ATOM 4178 N N . ARG B 1 123 ? -16.72 27.246 6.306 1 30.88 123 ARG B N 1
ATOM 4179 C CA . ARG B 1 123 ? -17.85 26.749 5.522 1 32.44 123 ARG B CA 1
ATOM 4180 C C . ARG B 1 123 ? -18.243 27.722 4.398 1 31.71 123 ARG B C 1
ATOM 4181 O O . ARG B 1 123 ? -18.393 27.309 3.236 1 31.26 123 ARG B O 1
ATOM 4189 N N . GLU B 1 124 ? -18.297 29.022 4.719 1 32.27 124 GLU B N 1
ATOM 4190 C CA . GLU B 1 124 ? -18.624 30.048 3.732 1 32.89 124 GLU B CA 1
ATOM 4191 C C . GLU B 1 124 ? -17.569 30.123 2.627 1 32.57 124 GLU B C 1
ATOM 4192 O O . GLU B 1 124 ? -17.925 30.167 1.441 1 32.51 124 GLU B O 1
ATOM 4198 N N . LEU B 1 125 ? -16.283 30.127 3.004 1 31.57 125 LEU B N 1
ATOM 4199 C CA . LEU B 1 125 ? -15.191 30.237 2.035 1 32.44 125 LEU B CA 1
ATOM 4200 C C . LEU B 1 125 ? -15.178 29.004 1.129 1 32.12 125 LEU B C 1
ATOM 4201 O O . LEU B 1 125 ? -15.116 29.118 -0.082 1 30.28 125 LEU B O 1
ATOM 4206 N N . SER B 1 126 ? -15.339 27.817 1.717 1 32.46 126 SER B N 1
ATOM 4207 C CA . SER B 1 126 ? -15.294 26.59 0.93 1 36.17 126 SER B CA 1
ATOM 4208 C C . SER B 1 126 ? -16.488 26.491 -0.034 1 37.17 126 SER B C 1
ATOM 4209 O O . SER B 1 126 ? -16.347 25.896 -1.095 1 34.63 126 SER B O 1
ATOM 4212 N N . LYS B 1 127 ? -17.653 27.06 0.312 1 35.39 127 LYS B N 1
ATOM 4213 C CA . LYS B 1 127 ? -18.816 27.024 -0.566 1 37.88 127 LYS B CA 1
ATOM 4214 C C . LYS B 1 127 ? -18.773 28.146 -1.608 1 40.47 127 LYS B C 1
ATOM 4215 O O . LYS B 1 127 ? -19.661 28.157 -2.436 1 38.64 127 LYS B O 1
ATOM 4221 N N . GLY B 1 128 ? -17.849 29.128 -1.513 1 34.72 128 GLY B N 1
ATOM 4222 C CA . GLY B 1 128 ? -17.848 30.271 -2.412 1 34.01 128 GLY B CA 1
ATOM 4223 C C . GLY B 1 128 ? -18.906 31.312 -2.069 1 34.64 128 GLY B C 1
ATOM 4224 O O . GLY B 1 128 ? -19.243 32.131 -2.892 1 36.84 128 GLY B O 1
ATOM 4225 N N . GLU B 1 129 ? -19.44 31.327 -0.844 1 36.62 129 GLU B N 1
ATOM 4226 C CA . GLU B 1 129 ? -20.322 32.39 -0.385 1 37.39 129 GLU B CA 1
ATOM 4227 C C . GLU B 1 129 ? -19.538 33.656 -0.021 1 35.22 129 GLU B C 1
ATOM 4228 O O . GLU B 1 129 ? -20.103 34.746 -0.013 1 33.31 129 GLU B O 1
ATOM 4234 N N . ILE B 1 130 ? -18.264 33.508 0.364 1 34.41 130 ILE B N 1
ATOM 4235 C CA . ILE B 1 130 ? -17.377 34.644 0.55 1 30.85 130 ILE B CA 1
ATOM 4236 C C . ILE B 1 130 ? -16.091 34.344 -0.2 1 31.22 130 ILE B C 1
ATOM 4237 O O . ILE B 1 130 ? -15.829 33.185 -0.482 1 30.92 130 ILE B O 1
ATOM 4242 N N . ASP B 1 131 ? -15.321 35.397 -0.516 1 32.23 131 ASP B N 1
ATOM 4243 C CA . ASP B 1 131 ? -13.986 35.257 -1.066 1 35.04 131 ASP B CA 1
ATOM 4244 C C . ASP B 1 131 ? -12.973 35.327 0.089 1 33.32 131 ASP B C 1
ATOM 4245 O O . ASP B 1 131 ? -13.345 35.561 1.245 1 32.6 131 ASP B O 1
ATOM 4250 N N . VAL B 1 132 ? -11.698 35.168 -0.268 1 31.43 132 VAL B N 1
ATOM 4251 C CA . VAL B 1 132 ? -10.613 35.074 0.686 1 33.29 132 VAL B CA 1
ATOM 4252 C C . VAL B 1 132 ? -10.382 36.412 1.39 1 31.26 132 VAL B C 1
ATOM 4253 O O . VAL B 1 132 ? -10.052 36.411 2.576 1 30.2 132 VAL B O 1
ATOM 4257 N N . PHE B 1 133 ? -10.612 37.539 0.722 1 32.05 133 PHE B N 1
ATOM 4258 C CA . PHE B 1 133 ? -10.505 38.833 1.383 1 34.14 133 PHE B CA 1
ATOM 4259 C C . PHE B 1 133 ? -11.59 39.029 2.455 1 31.44 133 PHE B C 1
ATOM 4260 O O . PHE B 1 133 ? -11.305 39.533 3.545 1 30.14 133 PHE B O 1
ATOM 4268 N N . GLU B 1 134 ? -12.823 38.645 2.161 1 32.95 134 GLU B N 1
ATOM 4269 C CA . GLU B 1 134 ? -13.892 38.656 3.164 1 35.87 134 GLU B CA 1
ATOM 4270 C C . GLU B 1 134 ? -13.583 37.681 4.307 1 30.89 134 GLU B C 1
ATOM 4271 O O . GLU B 1 134 ? -13.825 38.026 5.473 1 29.16 134 GLU B O 1
ATOM 4277 N N . ALA B 1 135 ? -13.101 36.472 3.964 1 33.05 135 ALA B N 1
ATOM 4278 C CA . ALA B 1 135 ? -12.712 35.51 4.988 1 30.87 135 ALA B CA 1
ATOM 4279 C C . ALA B 1 135 ? -11.668 36.097 5.936 1 32.1 135 ALA B C 1
ATOM 4280 O O . ALA B 1 135 ? -11.861 36.059 7.155 1 32.19 135 ALA B O 1
ATOM 4282 N N . SER B 1 136 ? -10.616 36.732 5.378 1 31.4 136 SER B N 1
ATOM 4283 C CA . SER B 1 136 ? -9.583 37.345 6.207 1 31.79 136 SER B CA 1
ATOM 4284 C C . SER B 1 136 ? -10.154 38.44 7.077 1 31.62 136 SER B C 1
ATOM 4285 O O . SER B 1 136 ? -9.78 38.548 8.248 1 32.09 136 SER B O 1
ATOM 4288 N N . ALA B 1 137 ? -1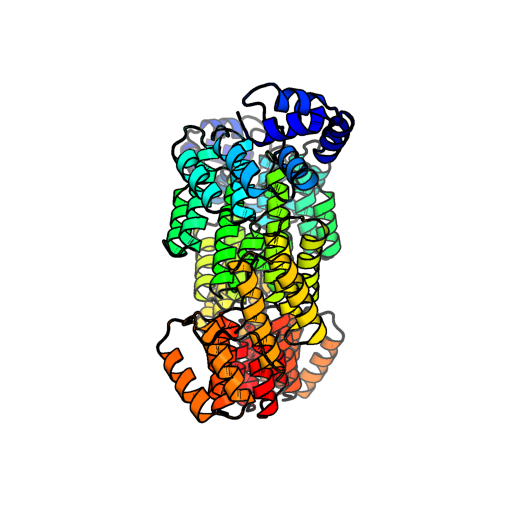0.981 39.317 6.492 1 31.21 137 ALA B N 1
ATOM 4289 C CA . ALA B 1 137 ? -11.63 40.366 7.265 1 32.3 137 ALA B CA 1
ATOM 4290 C C . ALA B 1 137 ? -12.439 39.774 8.414 1 32.62 137 ALA B C 1
ATOM 4291 O O . ALA B 1 137 ? -12.44 40.289 9.525 1 33.95 137 ALA B O 1
ATOM 4293 N N . ASN B 1 138 ? -13.181 38.714 8.132 1 32.88 138 ASN B N 1
ATOM 4294 C CA . ASN B 1 138 ? -14.006 38.09 9.168 1 32.68 138 ASN B CA 1
ATOM 4295 C C . ASN B 1 138 ? -13.146 37.475 10.28 1 30.21 138 ASN B C 1
ATOM 4296 O O . ASN B 1 138 ? -13.553 37.521 11.425 1 33.68 138 ASN B O 1
ATOM 4301 N N . ILE B 1 139 ? -11.983 36.921 9.95 1 29.64 139 ILE B N 1
ATOM 4302 C CA . ILE B 1 139 ? -11.053 36.413 10.941 1 30.13 139 ILE B CA 1
ATOM 4303 C C . ILE B 1 139 ? -10.611 37.57 11.843 1 32 139 ILE B C 1
ATOM 4304 O O . ILE B 1 139 ? -10.715 37.475 13.064 1 32.42 139 ILE B O 1
ATOM 4309 N N . GLY B 1 140 ? -10.169 38.692 11.236 1 32.31 140 GLY B N 1
ATOM 4310 C CA . GLY B 1 140 ? -9.77 39.867 11.992 1 32.7 140 GLY B CA 1
ATOM 4311 C C . GLY B 1 140 ? -10.893 40.409 12.865 1 34.55 140 GLY B C 1
ATOM 4312 O O . GLY B 1 140 ? -10.654 40.778 14.008 1 34.7 140 GLY B O 1
ATOM 4313 N N . LYS B 1 141 ? -12.122 40.49 12.332 1 35.27 141 LYS B N 1
ATOM 4314 C CA . LYS B 1 141 ? -13.27 40.999 13.09 1 38.05 141 LYS B CA 1
ATOM 4315 C C . LYS B 1 141 ? -13.561 40.124 14.315 1 35.79 141 LYS B C 1
ATOM 4316 O O . LYS B 1 141 ? -14.072 40.631 15.292 1 37.39 141 LYS B O 1
ATOM 4322 N N . GLN B 1 142 ? -13.241 38.831 14.244 1 35.01 142 GLN B N 1
ATOM 4323 C CA . GLN B 1 142 ? -13.567 37.897 15.321 1 38.2 142 GLN B CA 1
ATOM 4324 C C . GLN B 1 142 ? -12.767 38.135 16.607 1 37.85 142 GLN B C 1
ATOM 4325 O O . GLN B 1 142 ? -13.226 37.739 17.683 1 36.1 142 GLN B O 1
ATOM 4331 N N . ARG B 1 143 ? -11.574 38.749 16.516 1 37.02 143 ARG B N 1
ATOM 4332 C CA . ARG B 1 143 ? -10.709 38.995 17.673 1 40.12 143 ARG B CA 1
ATOM 4333 C C . ARG B 1 143 ? -10.502 37.652 18.386 1 39.9 143 ARG B C 1
ATOM 4334 O O . ARG B 1 143 ? -10.946 37.462 19.512 1 39.16 143 ARG B O 1
ATOM 4342 N N . ILE B 1 144 ? -9.886 36.701 17.676 1 36.39 144 ILE B N 1
ATOM 4343 C CA . ILE B 1 144 ? -9.769 35.32 18.139 1 37.79 144 ILE B CA 1
ATOM 4344 C C . ILE B 1 144 ? -8.9 35.244 19.405 1 40.38 144 ILE B C 1
ATOM 4345 O O . ILE B 1 144 ? -7.812 35.814 19.414 1 43.32 144 ILE B O 1
ATOM 4350 N N . LYS B 1 145 ? -9.385 34.549 20.448 1 39.3 145 LYS B N 1
ATOM 4351 C CA . LYS B 1 145 ? -8.678 34.416 21.712 1 43.53 145 LYS B CA 1
ATOM 4352 C C . LYS B 1 145 ? -8.082 33.024 21.902 1 41.7 145 LYS B C 1
ATOM 4353 O O . LYS B 1 145 ? -7.132 32.929 22.664 1 43.17 145 LYS B O 1
ATOM 4359 N N . THR B 1 146 ? -8.65 31.957 21.309 1 34.78 146 THR B N 1
ATOM 4360 C CA . THR B 1 146 ? -8.165 30.601 21.589 1 35.29 146 THR B CA 1
ATOM 4361 C C . THR B 1 146 ? -7.005 30.258 20.659 1 37.84 146 THR B C 1
ATOM 4362 O O . THR B 1 146 ? -6.996 30.621 19.472 1 34.66 146 THR B O 1
ATOM 4366 N N . ALA B 1 147 ? -6.057 29.467 21.183 1 36.62 147 ALA B N 1
ATOM 4367 C CA . ALA B 1 147 ? -4.967 28.975 20.36 1 37.22 147 ALA B CA 1
ATOM 4368 C C . ALA B 1 147 ? -5.527 28.123 19.229 1 34.51 147 ALA B C 1
ATOM 4369 O O . ALA B 1 147 ? -5.021 28.154 18.113 1 34.71 147 ALA B O 1
ATOM 4371 N N . GLU B 1 148 ? -6.577 27.347 19.531 1 32.28 148 GLU B N 1
ATOM 4372 C CA . GLU B 1 148 ? -7.142 26.433 18.55 1 33.45 148 GLU B CA 1
ATOM 4373 C C . GLU B 1 148 ? -7.806 27.127 17.36 1 29.98 148 GLU B C 1
ATOM 4374 O O . GLU B 1 148 ? -7.607 26.674 16.245 1 29.62 148 GLU B O 1
ATOM 4380 N N . MET B 1 149 ? -8.587 28.19 17.558 1 30.63 149 MET B N 1
ATOM 4381 C CA . MET B 1 149 ? -9.201 28.88 16.436 1 32.61 149 MET B CA 1
ATOM 4382 C C . MET B 1 149 ? -8.208 29.793 15.722 1 31.09 149 MET B C 1
ATOM 4383 O O . MET B 1 149 ? -8.354 30.02 14.517 1 29.97 149 MET B O 1
ATOM 4388 N N . ASN B 1 150 ? -7.164 30.264 16.422 1 34.21 150 ASN B N 1
ATOM 4389 C CA . ASN B 1 150 ? -6.049 30.935 15.746 1 32.49 150 ASN B CA 1
ATOM 4390 C C . ASN B 1 150 ? -5.422 29.982 14.716 1 34.94 150 ASN B C 1
ATOM 4391 O O . ASN B 1 150 ? -5.231 30.331 13.542 1 30.42 150 ASN B O 1
ATOM 4396 N N . ILE B 1 151 ? -5.198 28.718 15.134 1 31.25 151 ILE B N 1
ATOM 4397 C CA . ILE B 1 151 ? -4.678 27.686 14.242 1 28.43 151 ILE B CA 1
ATOM 4398 C C . ILE B 1 151 ? -5.671 27.342 13.137 1 26.66 151 ILE B C 1
ATOM 4399 O O . ILE B 1 151 ? -5.263 27.237 11.962 1 24.3 151 ILE B O 1
ATOM 4404 N N . PHE B 1 152 ? -6.942 27.136 13.508 1 26.8 152 PHE B N 1
ATOM 4405 C CA . PHE B 1 152 ? -7.967 26.785 12.536 1 27.87 152 PHE B CA 1
ATOM 4406 C C . PHE B 1 152 ? -8.104 27.901 11.496 1 28.34 152 PHE B C 1
ATOM 4407 O O . PHE B 1 152 ? -8.342 27.611 10.308 1 26.8 152 PHE B O 1
ATOM 4415 N N . SER B 1 153 ? -7.948 29.172 11.914 1 28.03 153 SER B N 1
ATOM 4416 C CA . SER B 1 153 ? -8.056 30.268 10.953 1 31.58 153 SER B CA 1
ATOM 4417 C C . SER B 1 153 ? -6.953 30.197 9.877 1 32.3 153 SER B C 1
ATOM 4418 O O . SER B 1 153 ? -7.189 30.528 8.7 1 32.41 153 SER B O 1
ATOM 4421 N N . LYS B 1 154 ? -5.774 29.668 10.245 1 28.56 154 LYS B N 1
ATOM 4422 C CA . LYS B 1 154 ? -4.688 29.444 9.299 1 27.73 154 LYS B CA 1
ATOM 4423 C C . LYS B 1 154 ? -4.998 28.253 8.425 1 28.68 154 LYS B C 1
ATOM 4424 O O . LYS B 1 154 ? -4.801 28.299 7.207 1 27.33 154 LYS B O 1
ATOM 4430 N N . MET B 1 155 ? -5.538 27.192 9.042 1 25.68 155 MET B N 1
ATOM 4431 C CA . MET B 1 155 ? -5.844 25.996 8.29 1 26.79 155 MET B CA 1
ATOM 4432 C C . MET B 1 155 ? -6.904 26.275 7.236 1 27.09 155 MET B C 1
ATOM 4433 O O . MET B 1 155 ? -6.774 25.743 6.127 1 25.23 155 MET B O 1
ATOM 4438 N N . LEU B 1 156 ? -7.956 27.046 7.57 1 24.49 156 LEU B N 1
ATOM 4439 C CA . LEU B 1 156 ? -9.021 27.255 6.589 1 28.11 156 LEU B CA 1
ATOM 4440 C C . LEU B 1 156 ? -8.477 27.996 5.349 1 27.57 156 LEU B C 1
ATOM 4441 O O . LEU B 1 156 ? -8.92 27.716 4.242 1 24.99 156 LEU B O 1
ATOM 4446 N N . LEU B 1 157 ? -7.5 28.9 5.534 1 25.92 157 LEU B N 1
ATOM 4447 C CA . LEU B 1 157 ? -6.804 29.548 4.425 1 26.36 157 LEU B CA 1
ATOM 4448 C C . LEU B 1 157 ? -5.95 28.581 3.614 1 25.15 157 LEU B C 1
ATOM 4449 O O . LEU B 1 157 ? -5.947 28.661 2.384 1 27.15 157 LEU B O 1
ATOM 4454 N N . MET B 1 158 ? -5.307 27.624 4.292 1 26.83 158 MET B N 1
ATOM 4455 C CA . MET B 1 158 ? -4.556 26.554 3.632 1 23.5 158 MET B CA 1
ATOM 4456 C C . MET B 1 158 ? -5.461 25.687 2.76 1 25.19 158 MET B C 1
ATOM 4457 O O . MET B 1 158 ? -5.046 25.347 1.648 1 24.55 158 MET B O 1
ATOM 4462 N N . TYR B 1 159 ? -6.662 25.331 3.256 1 24.52 159 TYR B N 1
ATOM 4463 C CA . TYR B 1 159 ? -7.597 24.511 2.498 1 27.27 159 TYR B CA 1
ATOM 4464 C C . TYR B 1 159 ? -8.043 25.248 1.245 1 27.23 159 TYR B C 1
ATOM 4465 O O . TYR B 1 159 ? -8.147 24.629 0.186 1 25.15 159 TYR B O 1
ATOM 4474 N N . ASP B 1 160 ? -8.353 26.544 1.4 1 25.09 160 ASP B N 1
ATOM 4475 C CA . ASP B 1 160 ? -8.765 27.35 0.263 1 26.99 160 ASP B CA 1
ATOM 4476 C C . ASP B 1 160 ? -7.638 27.451 -0.778 1 27.19 160 ASP B C 1
ATOM 4477 O O . ASP B 1 160 ? -7.905 27.355 -1.974 1 26.08 160 ASP B O 1
ATOM 4482 N N . CYS B 1 161 ? -6.405 27.763 -0.343 1 26.13 161 CYS B N 1
ATOM 4483 C CA . CYS B 1 161 ? -5.243 27.773 -1.231 1 28.93 161 CYS B CA 1
ATOM 4484 C C . CYS B 1 161 ? -5.111 26.477 -2.019 1 28.54 161 CYS B C 1
ATOM 4485 O O . CYS B 1 161 ? -4.917 26.506 -3.224 1 25.83 161 CYS B O 1
ATOM 4488 N N . LEU B 1 162 ? -5.26 25.334 -1.353 1 27.14 162 LEU B N 1
ATOM 4489 C CA . LEU B 1 162 ? -5.122 24.056 -2.05 1 27.84 162 LEU B CA 1
ATOM 4490 C C . LEU B 1 162 ? -6.235 23.885 -3.093 1 29.89 162 LEU B C 1
ATOM 4491 O O . LEU B 1 162 ? -5.98 23.462 -4.235 1 27.29 162 LEU B O 1
ATOM 4496 N N . ASN B 1 163 ? -7.476 24.2 -2.698 1 28.7 163 ASN B N 1
ATOM 4497 C CA . ASN B 1 163 ? -8.623 24.1 -3.588 1 29.59 163 ASN B CA 1
ATOM 4498 C C . ASN B 1 163 ? -8.51 25.07 -4.753 1 30.15 163 ASN B C 1
ATOM 4499 O O . ASN B 1 163 ? -9.086 24.791 -5.782 1 29.56 163 ASN B O 1
ATOM 4504 N N . LYS B 1 164 ? -7.89 26.242 -4.571 1 27.93 164 LYS B N 1
ATOM 4505 C CA . LYS B 1 164 ? -7.882 27.262 -5.631 1 32.46 164 LYS B CA 1
ATOM 4506 C C . LYS B 1 164 ? -6.583 27.234 -6.446 1 29.98 164 LYS B C 1
ATOM 4507 O O . LYS B 1 164 ? -6.279 28.219 -7.116 1 27.7 164 LYS B O 1
ATOM 4513 N N . GLY B 1 165 ? -5.744 26.21 -6.297 1 29.04 165 GLY B N 1
ATOM 4514 C CA . GLY B 1 165 ? -4.476 26.104 -7.011 1 32.05 165 GLY B CA 1
ATOM 4515 C C . GLY B 1 165 ? -3.474 27.204 -6.675 1 32.62 165 GLY B C 1
ATOM 4516 O O . GLY B 1 165 ? -2.746 27.628 -7.546 1 33.23 165 GLY B O 1
ATOM 4517 N N . ASN B 1 166 ? -3.53 27.768 -5.464 1 27.38 166 ASN B N 1
ATOM 4518 C CA . ASN B 1 166 ? -2.627 28.828 -5.053 1 26.31 166 ASN B CA 1
ATOM 4519 C C . ASN B 1 166 ? -1.731 28.25 -3.956 1 26.84 166 ASN B C 1
ATOM 4520 O O . ASN B 1 166 ? -1.973 28.482 -2.781 1 28.1 166 ASN B O 1
ATOM 4525 N N . PHE B 1 167 ? -0.689 27.515 -4.324 1 26.7 167 PHE B N 1
ATOM 4526 C CA . PHE B 1 167 ? 0.073 26.715 -3.377 1 24.46 167 PHE B CA 1
ATOM 4527 C C . PHE B 1 167 ? 1.118 27.474 -2.583 1 26.89 167 PHE B C 1
ATOM 4528 O O . PHE B 1 167 ? 1.441 27.044 -1.47 1 28.91 167 PHE B O 1
ATOM 4536 N N . ALA B 1 168 ? 1.616 28.621 -3.085 1 28.92 168 ALA B N 1
ATOM 4537 C CA . ALA B 1 168 ? 2.758 29.268 -2.453 1 29.76 168 ALA B CA 1
ATOM 4538 C C . ALA B 1 168 ? 2.505 29.61 -0.978 1 28.96 168 ALA B C 1
ATOM 4539 O O . ALA B 1 168 ? 3.386 29.415 -0.151 1 30.98 168 ALA B O 1
ATOM 4541 N N . PRO B 1 169 ? 1.334 30.152 -0.576 1 26.83 169 PRO B N 1
ATOM 4542 C CA . PRO B 1 169 ? 1.137 30.531 0.798 1 26.96 169 PRO B CA 1
ATOM 4543 C C . PRO B 1 169 ? 1.066 29.377 1.788 1 26.51 169 PRO B C 1
ATOM 4544 O O . PRO B 1 169 ? 1.227 29.636 2.965 1 25.2 169 PRO B O 1
ATOM 4548 N N . MET B 1 170 ? 0.798 28.15 1.332 1 27.19 170 MET B N 1
ATOM 4549 C CA . MET B 1 170 ? 0.51 27.059 2.252 1 28.05 170 MET B CA 1
ATOM 4550 C C . MET B 1 170 ? 1.68 26.781 3.202 1 25.79 170 MET B C 1
ATOM 4551 O O . MET B 1 170 ? 1.438 26.629 4.377 1 27.83 170 MET B O 1
ATOM 4556 N N . MET B 1 171 ? 2.926 26.726 2.713 1 31.36 171 MET B N 1
ATOM 4557 C CA . MET B 1 171 ? 4.082 26.457 3.572 1 32.06 171 MET B CA 1
ATOM 4558 C C . MET B 1 171 ? 4.332 27.606 4.56 1 30.49 171 MET B C 1
ATOM 4559 O O . MET B 1 171 ? 4.734 27.378 5.717 1 31.35 171 MET B O 1
ATOM 4564 N N . LEU B 1 172 ? 4.016 28.837 4.132 1 29.27 172 LEU B N 1
ATOM 4565 C CA . LEU B 1 172 ? 4.116 30.015 4.998 1 28.24 172 LEU B CA 1
ATOM 4566 C C . LEU B 1 172 ? 3.109 29.939 6.142 1 26.49 172 LEU B C 1
ATOM 4567 O O . LEU B 1 172 ? 3.494 30.117 7.311 1 26.69 172 LEU B O 1
ATOM 4572 N N . LEU B 1 173 ? 1.852 29.627 5.805 1 26.45 173 LEU B N 1
ATOM 4573 C CA . LEU B 1 173 ? 0.799 29.478 6.819 1 27.98 173 LEU B CA 1
ATOM 4574 C C . LEU B 1 173 ? 1.129 28.333 7.782 1 27.53 173 LEU B C 1
ATOM 4575 O O . LEU B 1 173 ? 0.947 28.5 8.988 1 28.7 173 LEU B O 1
ATOM 4580 N N . PHE B 1 174 ? 1.629 27.208 7.252 1 29.01 174 PHE B N 1
ATOM 4581 C CA . PHE B 1 174 ? 2.057 26.09 8.082 1 26.96 174 PHE B CA 1
ATOM 4582 C C . PHE B 1 174 ? 3.046 26.538 9.171 1 27.81 174 PHE B C 1
ATOM 4583 O O . PHE B 1 174 ? 2.926 26.15 10.336 1 25.63 174 PHE B O 1
ATOM 4591 N N . GLN B 1 175 ? 4.042 27.371 8.822 1 28.32 175 GLN B N 1
ATOM 4592 C CA . GLN B 1 175 ? 5.041 27.859 9.774 1 28.89 175 GLN B CA 1
ATOM 4593 C C . GLN B 1 175 ? 4.44 28.682 10.898 1 29.08 175 GLN B C 1
ATOM 4594 O O . GLN B 1 175 ? 5.04 28.764 11.973 1 30.85 175 GLN B O 1
ATOM 4600 N N . GLN B 1 176 ? 3.247 29.256 10.69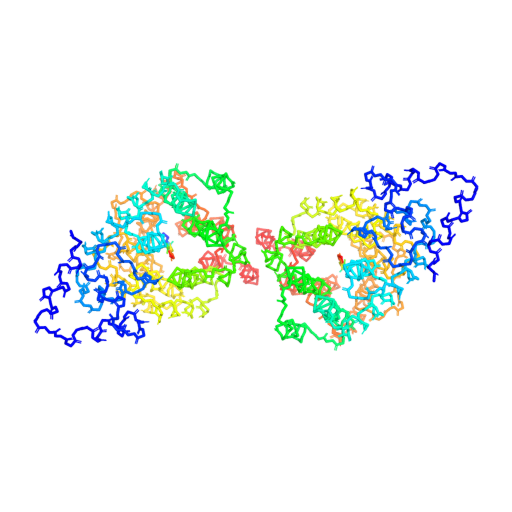8 1 30 176 GLN B N 1
ATOM 4601 C CA . GLN B 1 176 ? 2.572 30.001 11.754 1 30.61 176 GLN B CA 1
ATOM 4602 C C . GLN B 1 176 ? 1.854 29.121 12.773 1 33.67 176 GLN B C 1
ATOM 4603 O O . GLN B 1 176 ? 1.371 29.646 13.779 1 35.09 176 GLN B O 1
ATOM 4609 N N . ILE B 1 177 ? 1.717 27.814 12.519 1 31.07 177 ILE B N 1
ATOM 4610 C CA . ILE B 1 177 ? 1 26.933 13.428 1 31.65 177 ILE B CA 1
ATOM 4611 C C . ILE B 1 177 ? 1.954 26.298 14.449 1 36.74 177 ILE B C 1
ATOM 4612 O O . ILE B 1 177 ? 2.957 25.698 14.071 1 34.31 177 ILE B O 1
ATOM 4617 N N . ASP B 1 178 ? 1.521 26.273 15.723 1 39.13 178 ASP B N 1
ATOM 4618 C CA . ASP B 1 178 ? 2.169 25.526 16.795 1 36.32 178 ASP B CA 1
ATOM 4619 C C . ASP B 1 178 ? 1.105 24.767 17.593 1 33.7 178 ASP B C 1
ATOM 4620 O O . ASP B 1 178 ? 0.483 25.322 18.501 1 37.92 178 ASP B O 1
ATOM 4625 N N . LEU B 1 179 ? 0.928 23.467 17.284 1 38.17 179 LEU B N 1
ATOM 4626 C CA . LEU B 1 179 ? -0.079 22.623 17.918 1 37.66 179 LEU B CA 1
ATOM 4627 C C . LEU B 1 179 ? 0.133 22.492 19.434 1 40.11 179 LEU B C 1
ATOM 4628 O O . LEU B 1 179 ? -0.831 22.307 20.173 1 38.84 179 LEU B O 1
ATOM 4633 N N . SER B 1 180 ? 1.359 22.678 19.906 1 38.82 180 SER B N 1
ATOM 4634 C CA . SER B 1 180 ? 1.647 22.601 21.331 1 42.1 180 SER B CA 1
ATOM 4635 C C . SER B 1 180 ? 0.946 23.706 22.109 1 44.42 180 SER B C 1
ATOM 4636 O O . SER B 1 180 ? 0.882 23.624 23.328 1 41.24 180 SER B O 1
ATOM 4639 N N . GLU B 1 181 ? 0.441 24.751 21.431 1 45.96 181 GLU B N 1
ATOM 4640 C CA . GLU B 1 181 ? -0.321 25.786 22.111 1 45.6 181 GLU B CA 1
ATOM 4641 C C . GLU B 1 181 ? -1.734 25.35 22.464 1 42.96 181 GLU B C 1
ATOM 4642 O O . GLU B 1 181 ? -2.36 26.042 23.247 1 42.78 181 GLU B O 1
ATOM 4648 N N . ILE B 1 182 ? -2.243 24.256 21.886 1 43.74 182 ILE B N 1
ATOM 4649 C CA . ILE B 1 182 ? -3.567 23.734 22.227 1 43.82 182 ILE B CA 1
ATOM 4650 C C . ILE B 1 182 ? -3.445 22.913 23.519 1 47.55 182 ILE B C 1
ATOM 4651 O O . ILE B 1 182 ? -2.852 21.833 23.504 1 45.33 182 ILE B O 1
ATOM 4656 N N . LYS B 1 183 ? -4.033 23.404 24.618 1 48.24 183 LYS B N 1
ATOM 4657 C CA . LYS B 1 183 ? -3.804 22.799 25.927 1 55.61 183 LYS B CA 1
ATOM 4658 C C . LYS B 1 183 ? -5.006 22.009 26.442 1 56.9 183 LYS B C 1
ATOM 4659 O O . LYS B 1 183 ? -4.825 20.936 27.019 1 64.69 183 LYS B O 1
ATOM 4665 N N . GLU B 1 184 ? -6.218 22.527 26.264 1 58.05 184 GLU B N 1
ATOM 4666 C CA . GLU B 1 184 ? -7.328 22.004 27.047 1 69.64 184 GLU B CA 1
ATOM 4667 C C . GLU B 1 184 ? -7.985 20.81 26.349 1 58.88 184 GLU B C 1
ATOM 4668 O O . GLU B 1 184 ? -8.589 20.021 27.051 1 59.62 184 GLU B O 1
ATOM 4674 N N . ASN B 1 185 ? -7.82 20.61 25.028 1 48.68 185 ASN B N 1
ATOM 4675 C CA . ASN B 1 185 ? -8.685 19.708 24.28 1 43.92 185 ASN B CA 1
ATOM 4676 C C . ASN B 1 185 ? -7.849 18.688 23.506 1 43.61 185 ASN B C 1
ATOM 4677 O O . ASN B 1 185 ? -7.514 18.916 22.36 1 38.25 185 ASN B O 1
ATOM 4682 N N . ARG B 1 186 ? -7.565 17.524 24.12 1 45.06 186 ARG B N 1
ATOM 4683 C CA . ARG B 1 186 ? -6.734 16.507 23.483 1 48.23 186 ARG B CA 1
ATOM 4684 C C . ARG B 1 186 ? -7.382 15.934 22.211 1 43.04 186 ARG B C 1
ATOM 4685 O O . ARG B 1 186 ? -6.668 15.61 21.24 1 38.26 186 ARG B O 1
ATOM 4693 N N . TYR B 1 187 ? -8.723 15.794 22.221 1 40.05 187 TYR B N 1
ATOM 4694 C CA . TYR B 1 187 ? -9.482 15.276 21.088 1 38.29 187 TYR B CA 1
ATOM 4695 C C . TYR B 1 187 ? -9.228 16.166 19.879 1 37.82 187 TYR B C 1
ATOM 4696 O O . TYR B 1 187 ? -8.899 15.681 18.786 1 35.02 187 TYR B O 1
ATOM 4705 N N . LEU B 1 188 ? -9.382 17.465 20.098 1 35.43 188 LEU B N 1
ATOM 4706 C CA . LEU B 1 188 ? -9.189 18.409 19.026 1 36.54 188 LEU B CA 1
ATOM 4707 C C . LEU B 1 188 ? -7.722 18.491 18.606 1 34.15 188 LEU B C 1
ATOM 4708 O O . LEU B 1 188 ? -7.421 18.553 17.407 1 31.64 188 LEU B O 1
ATOM 4713 N N . LYS B 1 189 ? -6.791 18.51 19.559 1 33.59 189 LYS B N 1
ATOM 4714 C CA . LYS B 1 189 ? -5.377 18.594 19.193 1 36.15 189 LYS B CA 1
ATOM 4715 C C . LYS B 1 189 ? -5.001 17.417 18.294 1 33.84 189 LYS B C 1
ATOM 4716 O O . LYS B 1 189 ? -4.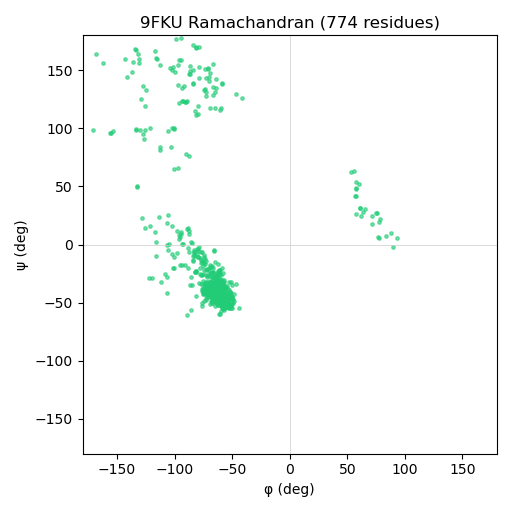286 17.549 17.308 1 31.81 189 LYS B O 1
ATOM 4722 N N . ASN B 1 190 ? -5.513 16.247 18.653 1 35.96 190 ASN B N 1
ATOM 4723 C CA . ASN B 1 190 ? -5.276 15.035 17.88 1 37.06 190 ASN B CA 1
ATOM 4724 C C . ASN B 1 190 ? -5.859 15.087 16.476 1 30.85 190 ASN B C 1
ATOM 4725 O O . ASN B 1 190 ? -5.213 14.665 15.51 1 31.89 190 ASN B O 1
ATOM 4730 N N . SER B 1 191 ? -7.097 15.561 16.379 1 30.24 191 SER B N 1
ATOM 4731 C CA . SER B 1 191 ? -7.722 15.8 15.079 1 29.87 191 SER B CA 1
ATOM 4732 C C . SER B 1 191 ? -6.881 16.764 14.226 1 28.83 191 SER B C 1
ATOM 4733 O O . SER B 1 191 ? -6.7 16.531 13.027 1 27.82 191 SER B O 1
ATOM 4736 N N . PHE B 1 192 ? -6.423 17.87 14.829 1 28.8 192 PHE B N 1
ATOM 4737 C CA . PHE B 1 192 ? -5.58 18.842 14.131 1 28.73 192 PHE B CA 1
ATOM 4738 C C . PHE B 1 192 ? -4.241 18.234 13.67 1 29.88 192 PHE B C 1
ATOM 4739 O O . PHE B 1 192 ? -3.729 18.586 12.603 1 28.73 192 PHE B O 1
ATOM 4747 N N . GLU B 1 193 ? -3.671 17.317 14.45 1 30.31 193 GLU B N 1
ATOM 4748 C CA . GLU B 1 193 ? -2.453 16.644 14.033 1 30.54 193 GLU B CA 1
ATOM 4749 C C . GLU B 1 193 ? -2.702 15.876 12.733 1 29.3 193 GLU B C 1
ATOM 4750 O O . GLU B 1 193 ? -1.862 15.916 11.815 1 28.33 193 GLU B O 1
ATOM 4756 N N . THR B 1 194 ? -3.847 15.166 12.638 1 27.74 194 THR B N 1
ATOM 4757 C CA . THR B 1 194 ? -4.176 14.45 11.418 1 27.57 194 THR B CA 1
ATOM 4758 C C . THR B 1 194 ? -4.377 15.45 10.282 1 28.31 194 THR B C 1
ATOM 4759 O O . THR B 1 194 ? -3.903 15.216 9.175 1 25.13 194 THR B O 1
ATOM 4763 N N . ARG B 1 195 ? -5.128 16.533 10.534 1 26.35 195 ARG B N 1
ATOM 4764 C CA . ARG B 1 195 ? -5.284 17.566 9.516 1 26.44 195 ARG B CA 1
ATOM 4765 C C . ARG B 1 195 ? -3.949 18.023 8.945 1 26.08 195 ARG B C 1
ATOM 4766 O O . ARG B 1 195 ? -3.825 18.182 7.716 1 26.04 195 ARG B O 1
ATOM 4774 N N . ILE B 1 196 ? -2.982 18.26 9.836 1 26.83 196 ILE B N 1
ATOM 4775 C CA . ILE B 1 196 ? -1.688 18.81 9.47 1 29.52 196 ILE B CA 1
ATOM 4776 C C . ILE B 1 196 ? -0.877 17.784 8.686 1 27.86 196 ILE B C 1
ATOM 4777 O O . ILE B 1 196 ? -0.217 18.153 7.735 1 25.22 196 ILE B O 1
ATOM 4782 N N . ASN B 1 197 ? -0.972 16.508 9.065 1 27.9 197 ASN B N 1
ATOM 4783 C CA . ASN B 1 197 ? -0.299 15.469 8.293 1 27.18 197 ASN B CA 1
ATOM 4784 C C . ASN B 1 197 ? -0.792 15.434 6.841 1 24.71 197 ASN B C 1
ATOM 4785 O O . ASN B 1 197 ? 0.018 15.295 5.924 1 26.15 197 ASN B O 1
ATOM 4790 N N . VAL B 1 198 ? -2.092 15.526 6.631 1 24.13 198 VAL B N 1
ATOM 4791 C CA . VAL B 1 198 ? -2.642 15.469 5.276 1 23.95 198 VAL B CA 1
ATOM 4792 C C . VAL B 1 198 ? -2.316 16.767 4.531 1 25.56 198 VAL B C 1
ATOM 4793 O O . VAL B 1 198 ? -1.973 16.721 3.342 1 27.73 198 VAL B O 1
ATOM 4797 N N . LEU B 1 199 ? -2.392 17.907 5.214 1 25.65 199 LEU B N 1
ATOM 4798 C CA . LEU B 1 199 ? -1.954 19.163 4.599 1 26.52 199 LEU B CA 1
ATOM 4799 C C . LEU B 1 199 ? -0.477 19.116 4.215 1 26.41 199 LEU B C 1
ATOM 4800 O O . LEU B 1 199 ? -0.148 19.499 3.076 1 25.07 199 LEU B O 1
ATOM 4805 N N . LEU B 1 200 ? 0.39 18.612 5.118 1 25.71 200 LEU B N 1
ATOM 4806 C CA . LEU B 1 200 ? 1.811 18.521 4.831 1 25.59 200 LEU B CA 1
ATOM 4807 C C . LEU B 1 200 ? 2.065 17.592 3.652 1 25.38 200 LEU B C 1
ATOM 4808 O O . LEU B 1 200 ? 2.938 17.889 2.822 1 24.97 200 LEU B O 1
ATOM 4813 N N . SER B 1 201 ? 1.301 16.486 3.58 1 24.84 201 SER B N 1
ATOM 4814 C CA . SER B 1 201 ? 1.406 15.587 2.447 1 25.79 201 SER B CA 1
ATOM 4815 C C . SER B 1 201 ? 1.227 16.344 1.122 1 26.61 201 SER B C 1
ATOM 4816 O O . SER B 1 201 ? 1.979 16.124 0.162 1 24.45 201 SER B O 1
ATOM 4819 N N . ASN B 1 202 ? 0.195 17.18 1.068 1 25.2 202 ASN B N 1
ATOM 4820 C CA . ASN B 1 202 ? -0.077 17.981 -0.124 1 26.51 202 ASN B CA 1
ATOM 4821 C C . ASN B 1 202 ? 1.011 19.023 -0.353 1 25.87 202 ASN B C 1
ATOM 4822 O O . ASN B 1 202 ? 1.355 19.258 -1.513 1 25.56 202 ASN B O 1
ATOM 4827 N N . ILE B 1 203 ? 1.521 19.67 0.72 1 24.19 203 ILE B N 1
ATOM 4828 C CA . ILE B 1 203 ? 2.57 20.685 0.581 1 23.28 203 ILE B CA 1
ATOM 4829 C C . ILE B 1 203 ? 3.812 20.053 -0.087 1 27.5 203 ILE B C 1
ATOM 4830 O O . ILE B 1 203 ? 4.409 20.629 -1.01 1 26.2 203 ILE B O 1
ATOM 4835 N N . TYR B 1 204 ? 4.197 18.85 0.361 1 23.63 204 TYR B N 1
ATOM 4836 C CA . TYR B 1 204 ? 5.345 18.166 -0.181 1 25.19 204 TYR B CA 1
ATOM 4837 C C . TYR B 1 204 ? 5.085 17.638 -1.583 1 25.5 204 TYR B C 1
ATOM 4838 O O . TYR B 1 204 ? 6.02 17.655 -2.406 1 25.97 204 TYR B O 1
ATOM 4847 N N . LEU B 1 205 ? 3.851 17.168 -1.852 1 24.37 205 LEU B N 1
ATOM 4848 C CA . LEU B 1 205 ? 3.471 16.824 -3.209 1 25 205 LEU B CA 1
ATOM 4849 C C . LEU B 1 205 ? 3.738 18.002 -4.166 1 28.07 205 LEU B C 1
ATOM 4850 O O . LEU B 1 205 ? 4.394 17.837 -5.192 1 24.87 205 LEU B O 1
ATOM 4855 N N . ASN B 1 206 ? 3.293 19.197 -3.783 1 25.46 206 ASN B N 1
ATOM 4856 C CA . ASN B 1 206 ? 3.385 20.372 -4.654 1 27.08 206 ASN B CA 1
ATOM 4857 C C . ASN B 1 206 ? 4.813 20.898 -4.777 1 30.13 206 ASN B C 1
ATOM 4858 O O . ASN B 1 206 ? 5.131 21.597 -5.742 1 31.01 206 ASN B O 1
ATOM 4863 N N . GLU B 1 207 ? 5.679 20.572 -3.81 1 26.6 207 GLU B N 1
ATOM 4864 C CA . GLU B 1 207 ? 7.1 20.832 -3.835 1 28.09 207 GLU B CA 1
ATOM 4865 C C . GLU B 1 207 ? 7.857 19.738 -4.568 1 28.15 207 GLU B C 1
ATOM 4866 O O . GLU B 1 207 ? 9.061 19.838 -4.672 1 29.27 207 GLU B O 1
ATOM 4872 N N . ASN B 1 208 ? 7.184 18.72 -5.107 1 27.22 208 ASN B N 1
ATOM 4873 C CA . ASN B 1 208 ? 7.871 17.615 -5.775 1 29.8 208 ASN B CA 1
ATOM 4874 C C . ASN B 1 208 ? 8.823 16.853 -4.825 1 33.24 208 ASN B C 1
ATOM 4875 O O . ASN B 1 208 ? 9.851 16.302 -5.263 1 33.23 208 ASN B O 1
ATOM 4880 N N . ASN B 1 209 ? 8.479 16.788 -3.532 1 30.73 209 ASN B N 1
ATOM 4881 C CA . ASN B 1 209 ? 9.169 15.916 -2.582 1 28.13 209 ASN B CA 1
ATOM 4882 C C . ASN B 1 209 ? 8.278 14.702 -2.331 1 30.32 209 ASN B C 1
ATOM 4883 O O . ASN B 1 209 ? 7.499 14.665 -1.375 1 28.89 209 ASN B O 1
ATOM 4888 N N . LEU B 1 210 ? 8.372 13.723 -3.219 1 26.95 210 LEU B N 1
ATOM 4889 C CA . LEU B 1 210 ? 7.354 12.69 -3.282 1 31.21 210 LEU B CA 1
ATOM 4890 C C . LEU B 1 210 ? 7.507 11.691 -2.118 1 32.19 210 LEU B C 1
ATOM 4891 O O . LEU B 1 210 ? 6.492 11.202 -1.614 1 29.44 210 LEU B O 1
ATOM 4896 N N . GLU B 1 211 ? 8.742 11.468 -1.663 1 29.82 211 GLU B N 1
ATOM 4897 C CA . GLU B 1 211 ? 8.994 10.542 -0.558 1 34.29 211 GLU B CA 1
ATOM 4898 C C . GLU B 1 211 ? 8.379 11.104 0.733 1 33.5 211 GLU B C 1
ATOM 4899 O O . GLU B 1 211 ? 7.735 10.347 1.464 1 34.25 211 GLU B O 1
ATOM 4905 N N . LEU B 1 212 ? 8.568 12.41 1.009 1 30.87 212 LEU B N 1
ATOM 4906 C CA . LEU B 1 212 ? 7.971 13.058 2.163 1 31.37 212 LEU B CA 1
ATOM 4907 C C . LEU B 1 212 ? 6.463 13.161 2.045 1 28.21 212 LEU B C 1
ATOM 4908 O O . LEU B 1 212 ? 5.781 12.995 3.072 1 28.22 212 LEU B O 1
ATOM 4913 N N . CYS B 1 213 ? 5.95 13.329 0.833 1 26.28 213 CYS B N 1
ATOM 4914 C CA . CYS B 1 213 ? 4.528 13.359 0.601 1 25.5 213 CYS B CA 1
ATOM 4915 C C . CYS B 1 213 ? 3.933 12.051 1.084 1 26.08 213 CYS B C 1
ATOM 4916 O O . CYS B 1 213 ? 3.02 12.026 1.827 1 28.47 213 CYS B O 1
ATOM 4919 N N . ARG B 1 214 ? 4.491 10.963 0.604 1 24.53 214 ARG B N 1
ATOM 4920 C CA . ARG B 1 214 ? 4.029 9.641 0.958 1 27.27 214 ARG B CA 1
ATOM 4921 C C . ARG B 1 214 ? 4.173 9.33 2.46 1 28.04 214 ARG B C 1
ATOM 4922 O O . ARG B 1 214 ? 3.314 8.757 3.042 1 26.26 214 ARG B O 1
ATOM 4930 N N . GLU B 1 215 ? 5.271 9.738 3.049 1 28.5 215 GLU B N 1
ATOM 4931 C CA . GLU B 1 215 ? 5.507 9.541 4.462 1 30.92 215 GLU B CA 1
ATOM 4932 C C . GLU B 1 215 ? 4.42 10.2 5.324 1 29.48 215 GLU B C 1
ATOM 4933 O O . GLU B 1 215 ? 3.913 9.586 6.197 1 27.62 215 GLU B O 1
ATOM 4939 N N . TYR B 1 216 ? 4.062 11.444 5.033 1 26.25 216 TYR B N 1
ATOM 4940 C CA . TYR B 1 216 ? 3.043 12.163 5.796 1 28.44 216 TYR B CA 1
ATOM 4941 C C . TYR B 1 216 ? 1.633 11.618 5.577 1 27.77 216 TYR B C 1
ATOM 4942 O O . TYR B 1 216 ? 0.841 11.562 6.528 1 29.1 216 TYR B O 1
ATOM 4951 N N . ALA B 1 217 ? 1.314 11.168 4.372 1 26.92 217 ALA B N 1
ATOM 4952 C CA . ALA B 1 217 ? 0.028 10.504 4.145 1 27.59 217 ALA B CA 1
ATOM 4953 C C . ALA B 1 217 ? -0.038 9.196 4.929 1 27.71 217 ALA B C 1
ATOM 4954 O O . ALA B 1 217 ? -1.06 8.917 5.556 1 27.2 217 ALA B O 1
ATOM 4956 N N . GLN B 1 218 ? 1.045 8.405 4.9 1 29.45 218 GLN B N 1
ATOM 4957 C CA . GLN B 1 218 ? 1.11 7.165 5.66 1 31.63 218 GLN B CA 1
ATOM 4958 C C . GLN B 1 218 ? 0.949 7.416 7.171 1 31.22 218 GLN B C 1
ATOM 4959 O O . GLN B 1 218 ? 0.323 6.623 7.868 1 32.15 218 GLN B O 1
ATOM 4965 N N . LYS B 1 219 ? 1.525 8.506 7.671 1 28.46 219 LYS B N 1
ATOM 4966 C CA . LYS B 1 219 ? 1.367 8.889 9.07 1 34.71 219 LYS B CA 1
ATOM 4967 C C . LYS B 1 219 ? -0.103 9.16 9.397 1 33.24 219 LYS B C 1
ATOM 4968 O O . LYS B 1 219 ? -0.59 8.732 10.432 1 31.31 219 LYS B O 1
ATOM 4974 N N . ALA B 1 220 ? -0.8 9.895 8.523 1 28.29 220 ALA B N 1
ATOM 4975 C CA . ALA B 1 220 ? -2.218 10.178 8.704 1 30.26 220 ALA B CA 1
ATOM 4976 C C . ALA B 1 220 ? -3.019 8.871 8.698 1 28.77 220 ALA B C 1
ATOM 4977 O O . ALA B 1 220 ? -3.816 8.624 9.583 1 28.91 220 ALA B O 1
ATOM 4979 N N . ILE B 1 221 ? -2.722 7.974 7.758 1 28.37 221 ILE B N 1
ATOM 4980 C CA . ILE B 1 221 ? -3.427 6.701 7.644 1 28.63 221 ILE B CA 1
ATOM 4981 C C . ILE B 1 221 ? -3.235 5.857 8.903 1 31.65 221 ILE B C 1
ATOM 4982 O O . ILE B 1 221 ? -4.212 5.276 9.393 1 34.21 221 ILE B O 1
ATOM 4987 N N . SER B 1 222 ? -2.001 5.824 9.448 1 32.11 222 SER B N 1
ATOM 4988 C CA . SER B 1 222 ? -1.677 5.033 10.637 1 34.19 222 SER B CA 1
ATOM 4989 C C . SER B 1 222 ? -2.323 5.552 11.908 1 36.24 222 SER B C 1
ATOM 4990 O O . SER B 1 222 ? -2.282 4.859 12.894 1 34.87 222 SER B O 1
ATOM 4993 N N . SER B 1 223 ? -2.805 6.789 11.96 1 36.57 223 SER B N 1
ATOM 4994 C CA . SER B 1 223 ? -3.266 7.357 13.228 1 38.24 223 SER B CA 1
ATOM 4995 C C . SER B 1 223 ? -4.688 7.888 13.152 1 38.24 223 SER B C 1
ATOM 4996 O O . SER B 1 223 ? -5.035 8.697 13.996 1 38.7 223 SER B O 1
ATOM 4999 N N . THR B 1 224 ? -5.481 7.549 12.108 1 34.32 224 THR B N 1
ATOM 5000 C CA . THR B 1 224 ? -6.849 8.043 11.984 1 34.06 224 THR B CA 1
ATOM 5001 C C . THR B 1 224 ? -7.795 6.88 11.695 1 36.05 224 THR B C 1
ATOM 5002 O O . THR B 1 224 ? -7.381 5.875 11.12 1 35.2 224 THR B O 1
ATOM 5006 N N . ASP B 1 225 ? -9.08 7.064 12.028 1 35.88 225 ASP B N 1
ATOM 5007 C CA . ASP B 1 225 ? -10.159 6.205 11.544 1 41.05 225 ASP B CA 1
ATOM 5008 C C . ASP B 1 225 ? -11.263 7.072 10.934 1 37.84 225 ASP B C 1
ATOM 5009 O O . ASP B 1 225 ? -12.421 6.65 10.874 1 38.45 225 ASP B O 1
ATOM 5014 N N . THR B 1 226 ? -10.931 8.305 10.51 1 34.21 226 THR B N 1
ATOM 5015 C CA . THR B 1 226 ? -11.897 9.215 9.917 1 32.72 226 THR B CA 1
ATOM 5016 C C . THR B 1 226 ? -11.82 9.025 8.409 1 29.45 226 THR B C 1
ATOM 5017 O O . THR B 1 226 ? -10.763 9.284 7.836 1 28.45 226 THR B O 1
ATOM 5021 N N . GLN B 1 227 ? -12.953 8.697 7.79 1 30.14 227 GLN B N 1
ATOM 5022 C CA . GLN B 1 227 ? -13.024 8.463 6.357 1 32.04 227 GLN B CA 1
ATOM 5023 C C . GLN B 1 227 ? -12.369 9.616 5.581 1 29.52 227 GLN B C 1
ATOM 5024 O O . GLN B 1 227 ? -11.602 9.383 4.64 1 30.61 227 GLN B O 1
ATOM 5030 N N . ARG B 1 228 ? -12.761 10.857 5.885 1 27.59 228 ARG B N 1
ATOM 5031 C CA . ARG B 1 228 ? -12.235 12.026 5.175 1 28.91 228 ARG B CA 1
ATOM 5032 C C . ARG B 1 228 ? -10.69 12.014 5.082 1 28.16 228 ARG B C 1
ATOM 5033 O O . ARG B 1 228 ? -10.147 12.326 4.021 1 25.46 228 ARG B O 1
ATOM 5041 N N . PHE B 1 229 ? -9.972 11.737 6.195 1 26.97 229 PHE B N 1
ATOM 5042 C CA . PHE B 1 229 ? -8.518 11.794 6.204 1 28.41 229 PHE B CA 1
ATOM 5043 C C . PHE B 1 229 ? -7.925 10.6 5.455 1 28.65 229 PHE B C 1
ATOM 5044 O O . PHE B 1 229 ? -6.907 10.768 4.774 1 26.43 229 PHE B O 1
ATOM 5052 N N . LEU B 1 230 ? -8.578 9.433 5.565 1 27.68 230 LEU B N 1
ATOM 5053 C CA . LEU B 1 230 ? -8.159 8.253 4.824 1 26.61 230 LEU B CA 1
ATOM 5054 C C . LEU B 1 230 ? -8.296 8.523 3.328 1 28.12 230 LEU B C 1
ATOM 5055 O O . LEU B 1 230 ? -7.355 8.242 2.574 1 28.41 230 LEU B O 1
ATOM 5060 N N . VAL B 1 231 ? -9.44 9.076 2.91 1 25.91 231 VAL B N 1
ATOM 5061 C CA . VAL B 1 231 ? -9.695 9.384 1.515 1 26.98 231 VAL B CA 1
ATOM 5062 C C . VAL B 1 231 ? -8.606 10.29 0.948 1 27 231 VAL B C 1
ATOM 5063 O O . VAL B 1 231 ? -8.034 10.016 -0.101 1 27.44 231 VAL B O 1
ATOM 5067 N N . PHE B 1 232 ? -8.367 11.422 1.608 1 24.92 232 PHE B N 1
ATOM 5068 C CA . PHE B 1 232 ? -7.38 12.365 1.104 1 27.76 232 PHE B CA 1
ATOM 5069 C C . PHE B 1 232 ? -5.944 11.854 1.167 1 26.14 232 PHE B C 1
ATOM 5070 O O . PHE B 1 232 ? -5.137 12.277 0.338 1 25.28 232 PHE B O 1
ATOM 5078 N N . SER B 1 233 ? -5.631 10.961 2.102 1 24.56 233 SER B N 1
ATOM 5079 C CA . SER B 1 233 ? -4.305 10.375 2.184 1 24.67 233 SER B CA 1
ATOM 5080 C C . SER B 1 233 ? -4.082 9.467 0.982 1 24.61 233 SER B C 1
ATOM 5081 O O . SER B 1 233 ? -3.061 9.618 0.331 1 24.96 233 SER B O 1
ATOM 5084 N N . TYR B 1 234 ? -5.019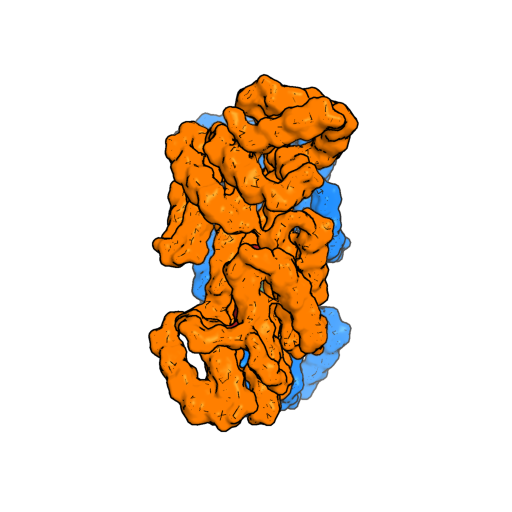 8.571 0.666 1 24.24 234 TYR B N 1
ATOM 5085 C CA . TYR B 1 234 ? -4.842 7.688 -0.475 1 26.24 234 TYR B CA 1
ATOM 5086 C C . TYR B 1 234 ? -4.836 8.505 -1.776 1 25.72 234 TYR B C 1
ATOM 5087 O O . TYR B 1 234 ? -4.116 8.155 -2.718 1 23.94 234 TYR B O 1
ATOM 5096 N N . LEU B 1 235 ? -5.672 9.551 -1.859 1 23.1 235 LEU B N 1
ATOM 5097 C CA . LEU B 1 235 ? -5.705 10.415 -3.041 1 23.58 235 LEU B CA 1
ATOM 5098 C C . LEU B 1 235 ? -4.318 11.026 -3.294 1 23.34 235 LEU B C 1
ATOM 5099 O O . LEU B 1 235 ? -3.808 10.994 -4.426 1 23.9 235 LEU B O 1
ATOM 5104 N N . THR B 1 236 ? -3.721 11.596 -2.24 1 21.9 236 THR B N 1
ATOM 5105 C CA . THR B 1 236 ? -2.454 12.299 -2.365 1 21.83 236 THR B CA 1
ATOM 5106 C C . THR B 1 236 ? -1.329 11.31 -2.688 1 23.18 236 THR B C 1
ATOM 5107 O O . THR B 1 236 ? -0.468 11.607 -3.514 1 24.85 236 THR B O 1
ATOM 5111 N N . ILE B 1 237 ? -1.356 10.096 -2.105 1 24.14 237 ILE B N 1
ATOM 5112 C CA . ILE B 1 237 ? -0.36 9.081 -2.475 1 26.19 237 ILE B CA 1
ATOM 5113 C C . ILE B 1 237 ? -0.494 8.735 -3.963 1 26.13 237 ILE B C 1
ATOM 5114 O O . ILE B 1 237 ? 0.504 8.62 -4.677 1 28.34 237 ILE B O 1
ATOM 5119 N N . GLY B 1 238 ? -1.731 8.522 -4.426 1 25.82 238 GLY B N 1
ATOM 5120 C CA . GLY B 1 238 ? -1.99 8.241 -5.845 1 24.66 238 GLY B CA 1
ATOM 5121 C C . GLY B 1 238 ? -1.402 9.328 -6.758 1 24.23 238 GLY B C 1
ATOM 5122 O O . GLY B 1 238 ? -0.731 9.05 -7.756 1 27.22 238 GLY B O 1
ATOM 5123 N N . THR B 1 239 ? -1.655 10.591 -6.419 1 24.5 239 THR B N 1
ATOM 5124 C CA . THR B 1 239 ? -1.12 11.707 -7.205 1 26.38 239 THR B CA 1
ATOM 5125 C C . THR B 1 239 ? 0.411 11.769 -7.195 1 29.27 239 THR B C 1
ATOM 5126 O O . THR B 1 239 ? 1.014 12.162 -8.209 1 28.46 239 THR B O 1
ATOM 5130 N N . SER B 1 240 ? 1.041 11.331 -6.08 1 25.82 240 SER B N 1
ATOM 5131 C CA . SER B 1 240 ? 2.481 11.301 -5.985 1 25.26 240 SER B CA 1
ATOM 5132 C C . SER B 1 240 ? 3.095 10.38 -7.038 1 27.13 240 SER B C 1
ATOM 5133 O O . SER B 1 240 ? 4.257 10.527 -7.336 1 27.45 240 SER B O 1
ATOM 5136 N N . TYR B 1 241 ? 2.345 9.423 -7.567 1 26.33 241 TYR B N 1
ATOM 5137 C CA . TYR B 1 241 ? 2.863 8.497 -8.574 1 29.29 241 TYR B CA 1
ATOM 5138 C C . TYR B 1 241 ? 2.378 8.787 -10.004 1 29.14 241 TYR B C 1
ATOM 5139 O O . TYR B 1 241 ? 2.723 8.037 -10.925 1 29.95 241 TYR B O 1
ATOM 5148 N N . ILE B 1 242 ? 1.558 9.825 -10.176 1 28.89 242 ILE B N 1
ATOM 5149 C CA . ILE B 1 242 ? 0.801 10.066 -11.395 1 34.39 242 ILE B CA 1
ATOM 5150 C C . ILE B 1 242 ? 1.73 10.238 -12.61 1 35.47 242 ILE B C 1
ATOM 5151 O O . ILE B 1 242 ? 1.371 9.776 -13.71 1 36.55 242 ILE B O 1
ATOM 5156 N N . PHE B 1 243 ? 2.952 10.769 -12.405 1 34.77 243 PHE B N 1
ATOM 5157 C CA . PHE B 1 243 ? 3.908 11.014 -13.48 1 39.38 243 PHE B CA 1
ATOM 5158 C C . PHE B 1 243 ? 4.958 9.929 -13.543 1 44.74 243 PHE B C 1
ATOM 5159 O O . PHE B 1 243 ? 5.67 9.907 -14.537 1 48.5 243 PHE B O 1
ATOM 5167 N N . SER B 1 244 ? 5.041 9.033 -12.544 1 40.05 244 SER B N 1
ATOM 5168 C CA . SER B 1 244 ? 6.187 8.138 -12.43 1 39.45 244 SER B CA 1
ATOM 5169 C C . SER B 1 244 ? 5.802 6.654 -12.44 1 44.28 244 SER B C 1
ATOM 5170 O O . SER B 1 244 ? 6.637 5.842 -12.804 1 42.75 244 SER B O 1
ATOM 5173 N N . ASP B 1 245 ? 4.6 6.259 -11.985 1 35.66 245 ASP B N 1
ATOM 5174 C CA . ASP B 1 245 ? 4.282 4.842 -11.857 1 33.66 245 ASP B CA 1
ATOM 5175 C C . ASP B 1 245 ? 2.782 4.631 -11.97 1 31.62 245 ASP B C 1
ATOM 5176 O O . ASP B 1 245 ? 2.045 4.783 -10.982 1 30.78 245 ASP B O 1
ATOM 5181 N N . PHE B 1 246 ? 2.355 4.257 -13.174 1 29.41 246 PHE B N 1
ATOM 5182 C CA . PHE B 1 246 ? 0.948 4.125 -13.497 1 29.44 246 PHE B CA 1
ATOM 5183 C C . PHE B 1 246 ? 0.297 3.153 -12.518 1 29.45 246 PHE B C 1
ATOM 5184 O O . PHE B 1 246 ? -0.751 3.461 -11.994 1 29.89 246 PHE B O 1
ATOM 5192 N N . ASN B 1 247 ? 0.897 1.978 -12.328 1 31.04 247 ASN B N 1
ATOM 5193 C CA . ASN B 1 247 ? 0.287 0.927 -11.524 1 32.77 247 ASN B CA 1
ATOM 5194 C C . ASN B 1 247 ? 0.075 1.367 -10.072 1 29.55 247 ASN B C 1
ATOM 5195 O O . ASN B 1 247 ? -0.996 1.106 -9.519 1 29.26 247 ASN B O 1
ATOM 5200 N N . LEU B 1 248 ? 1.063 2.051 -9.473 1 29.47 248 LEU B N 1
ATOM 5201 C CA . LEU B 1 248 ? 0.937 2.423 -8.065 1 29.66 248 LEU B CA 1
ATOM 5202 C C . LEU B 1 248 ? -0.009 3.612 -7.928 1 29.8 248 LEU B C 1
ATOM 5203 O O . LEU B 1 248 ? -0.7 3.749 -6.922 1 27.77 248 LEU B O 1
ATOM 5208 N N . SER B 1 249 ? -0.019 4.52 -8.912 1 28.68 249 SER B N 1
ATOM 5209 C CA . SER B 1 249 ? -0.975 5.618 -8.942 1 25.51 249 SER B CA 1
ATOM 5210 C C . SER B 1 249 ? -2.398 5.068 -8.926 1 25.4 249 SER B C 1
ATOM 5211 O O . SER B 1 249 ? -3.213 5.4 -8.055 1 24.87 249 SER B O 1
ATOM 5214 N N . LYS B 1 250 ? -2.68 4.191 -9.884 1 25.41 250 LYS B N 1
ATOM 5215 C CA . LYS B 1 250 ? -3.998 3.615 -10.052 1 28.09 250 LYS B CA 1
ATOM 5216 C C . LYS B 1 250 ? -4.381 2.835 -8.797 1 28.22 250 LYS B C 1
ATOM 5217 O O . LYS B 1 250 ? -5.518 2.913 -8.364 1 29.67 250 LYS B O 1
ATOM 5223 N N . GLN B 1 251 ? -3.452 2.029 -8.273 1 29.68 251 GLN B N 1
ATOM 5224 C CA . GLN B 1 251 ? -3.742 1.206 -7.104 1 29.98 251 GLN B CA 1
ATOM 5225 C C . GLN B 1 251 ? -4.226 2.062 -5.948 1 27.48 251 GLN B C 1
ATOM 5226 O O . GLN B 1 251 ? -5.21 1.7 -5.296 1 28.26 251 GLN B O 1
ATOM 5232 N N . ASN B 1 252 ? -3.467 3.124 -5.631 1 27.45 252 ASN B N 1
ATOM 5233 C CA . ASN B 1 252 ? -3.808 4.013 -4.535 1 27.08 252 ASN B CA 1
ATOM 5234 C C . ASN B 1 252 ? -5.128 4.748 -4.774 1 27.41 252 ASN B C 1
ATOM 5235 O O . ASN B 1 252 ? -5.882 4.962 -3.821 1 24.62 252 ASN B O 1
ATOM 5240 N N . TYR B 1 253 ? -5.406 5.155 -6.026 1 25.1 253 TYR B N 1
ATOM 5241 C CA . TYR B 1 253 ? -6.691 5.751 -6.336 1 26.73 253 TYR B CA 1
ATOM 5242 C C . TYR B 1 253 ? -7.844 4.752 -6.16 1 26.55 253 TYR B C 1
ATOM 5243 O O . TYR B 1 253 ? -8.888 5.148 -5.661 1 26.82 253 TYR B O 1
ATOM 5252 N N . LEU B 1 254 ? -7.662 3.472 -6.514 1 26.94 254 LEU B N 1
ATOM 5253 C CA . LEU B 1 254 ? -8.72 2.472 -6.392 1 28.18 254 LEU B CA 1
ATOM 5254 C C . LEU B 1 254 ? -8.986 2.15 -4.919 1 30.41 254 LEU B C 1
ATOM 5255 O O . LEU B 1 254 ? -10.149 1.901 -4.555 1 30.4 254 LEU B O 1
ATOM 5260 N N . ILE B 1 255 ? -7.903 2.093 -4.11 1 28.85 255 ILE B N 1
ATOM 5261 C CA . ILE B 1 255 ? -8.037 1.953 -2.659 1 29.44 255 ILE B CA 1
ATOM 5262 C C . ILE B 1 255 ? -8.88 3.117 -2.141 1 26.5 255 ILE B C 1
ATOM 5263 O O . ILE B 1 255 ? -9.852 2.928 -1.431 1 28.58 255 ILE B O 1
ATOM 5268 N N . GLY B 1 256 ? -8.444 4.337 -2.42 1 27.46 256 GLY B N 1
ATOM 5269 C CA . GLY B 1 256 ? -9.119 5.503 -1.911 1 28.4 256 GLY B CA 1
ATOM 5270 C C . GLY B 1 256 ? -10.596 5.545 -2.311 1 30.45 256 GLY B C 1
ATOM 5271 O O . GLY B 1 256 ? -11.453 5.927 -1.49 1 29.66 256 GLY B O 1
ATOM 5272 N N . LEU B 1 257 ? -10.884 5.202 -3.582 1 28.97 257 LEU B N 1
ATOM 5273 C CA . LEU B 1 257 ? -12.251 5.108 -4.075 1 31.18 257 LEU B CA 1
ATOM 5274 C C . LEU B 1 257 ? -13.084 4.114 -3.256 1 32.13 257 LEU B C 1
ATOM 5275 O O . LEU B 1 257 ? -14.221 4.406 -2.919 1 33.38 257 LEU B O 1
ATOM 5280 N N . LYS B 1 258 ? -12.492 2.986 -2.853 1 30.59 258 LYS B N 1
ATOM 5281 C CA . LYS B 1 258 ? -13.183 2.046 -1.992 1 31.26 258 LYS B CA 1
ATOM 5282 C C . LYS B 1 258 ? -13.43 2.663 -0.608 1 30.83 258 LYS B C 1
ATOM 5283 O O . LYS B 1 258 ? -14.51 2.456 -0.08 1 33.71 258 LYS B O 1
ATOM 5289 N N . PHE B 1 259 ? -12.485 3.422 -0.025 1 31.89 259 PHE B N 1
ATOM 5290 C CA . PHE B 1 259 ? -12.737 4.176 1.206 1 31.73 259 PHE B CA 1
ATOM 5291 C C . PHE B 1 259 ? -13.807 5.256 1.009 1 33.22 259 PHE B C 1
ATOM 5292 O O . PHE B 1 259 ? -14.53 5.608 1.95 1 31.16 259 PHE B O 1
ATOM 5300 N N . ALA B 1 260 ? -13.873 5.851 -0.19 1 30.11 260 ALA B N 1
ATOM 5301 C CA . ALA B 1 260 ? -14.845 6.898 -0.456 1 30.7 260 ALA B CA 1
ATOM 5302 C C . ALA B 1 260 ? -16.276 6.375 -0.657 1 35.36 260 ALA B C 1
ATOM 5303 O O . ALA B 1 260 ? -17.18 7.191 -0.709 1 37.41 260 ALA B O 1
ATOM 5305 N N . LYS B 1 261 ? -16.477 5.07 -0.861 1 38.08 261 LYS B N 1
ATOM 5306 C CA . LYS B 1 261 ? -17.727 4.489 -1.327 1 45.22 261 LYS B CA 1
ATOM 5307 C C . LYS B 1 261 ? -18.927 5.033 -0.568 1 44.22 261 LYS B C 1
ATOM 5308 O O . LYS B 1 261 ? -18.919 5.021 0.644 1 41.06 261 LYS B O 1
ATOM 5314 N N . GLY B 1 262 ? -19.942 5.488 -1.316 1 48.83 262 GLY B N 1
ATOM 5315 C CA . GLY B 1 262 ? -21.161 6.038 -0.749 1 50.68 262 GLY B CA 1
ATOM 5316 C C . GLY B 1 262 ? -21.092 7.51 -0.349 1 49.42 262 GLY B C 1
ATOM 5317 O O . GLY B 1 262 ? -21.982 7.969 0.339 1 53.08 262 GLY B O 1
ATOM 5318 N N . ASN B 1 263 ? -20.006 8.219 -0.676 1 46.96 263 ASN B N 1
ATOM 5319 C CA . ASN B 1 263 ? -19.921 9.665 -0.523 1 44.97 263 ASN B CA 1
ATOM 5320 C C . ASN B 1 263 ? -19.52 10.2 -1.9 1 46.22 263 ASN B C 1
ATOM 5321 O O . ASN B 1 263 ? -18.346 10.119 -2.272 1 38.14 263 ASN B O 1
ATOM 5326 N N . PRO B 1 264 ? -20.48 10.691 -2.712 1 47.06 264 PRO B N 1
ATOM 5327 C CA . PRO B 1 264 ? -20.177 11.136 -4.071 1 45.04 264 PRO B CA 1
ATOM 5328 C C . PRO B 1 264 ? -19.099 12.2 -4.197 1 38.84 264 PRO B C 1
ATOM 5329 O O . PRO B 1 264 ? -18.368 12.17 -5.172 1 36.73 264 PRO B O 1
ATOM 5333 N N . GLY B 1 265 ? -19.044 13.149 -3.249 1 37.11 265 GLY B N 1
ATOM 5334 C CA . GLY B 1 265 ? -17.999 14.155 -3.214 1 36.97 265 GLY B CA 1
ATOM 5335 C C . GLY B 1 265 ? -16.596 13.536 -3.15 1 35.62 265 GLY B C 1
ATOM 5336 O O . GLY B 1 265 ? -15.701 13.918 -3.914 1 32.61 265 GLY B O 1
ATOM 5337 N N . PHE B 1 266 ? -16.414 12.592 -2.219 1 34.58 266 PHE B N 1
ATOM 5338 C CA . PHE B 1 266 ? -15.144 11.898 -2.064 1 34.4 266 PHE B CA 1
ATOM 5339 C C . PHE B 1 266 ? -14.854 11.063 -3.317 1 31.5 266 PHE B C 1
ATOM 5340 O O . PHE B 1 266 ? -13.736 11.103 -3.826 1 33.65 266 PHE B O 1
ATOM 5348 N N . GLU B 1 267 ? -15.853 10.358 -3.836 1 30.75 267 GLU B N 1
ATOM 5349 C CA . GLU B 1 267 ? -15.63 9.49 -4.978 1 32.83 267 GLU B CA 1
ATOM 5350 C C . GLU B 1 267 ? -15.158 10.281 -6.193 1 31.35 267 GLU B C 1
ATOM 5351 O O . GLU B 1 267 ? -14.309 9.817 -6.937 1 29.41 267 GLU B O 1
ATOM 5357 N N . GLU B 1 268 ? -15.706 11.478 -6.362 1 31.81 268 GLU B N 1
ATOM 5358 C CA . GLU B 1 268 ? -15.374 12.331 -7.488 1 34.62 268 GLU B CA 1
ATOM 5359 C C . GLU B 1 268 ? -13.886 12.712 -7.592 1 31.9 268 GLU B C 1
ATOM 5360 O O . GLU B 1 268 ? -13.388 12.882 -8.7 1 29.57 268 GLU B O 1
ATOM 5366 N N . PHE B 1 269 ? -13.182 12.941 -6.469 1 29.45 269 PHE B N 1
ATOM 5367 C CA . PHE B 1 269 ? -11.756 13.203 -6.486 1 29.2 269 PHE B CA 1
ATOM 5368 C C . PHE B 1 269 ? -11.041 12.065 -7.236 1 28.94 269 PHE B C 1
ATOM 5369 O O . PHE B 1 269 ? -10.161 12.33 -8.031 1 26.7 269 PHE B O 1
ATOM 5377 N N . PHE B 1 270 ? -11.388 10.817 -6.933 1 25.46 270 PHE B N 1
ATOM 5378 C CA . PHE B 1 270 ? -10.718 9.664 -7.539 1 27.24 270 PHE B CA 1
ATOM 5379 C C . PHE B 1 270 ? -11.064 9.523 -9.015 1 29.24 270 PHE B C 1
ATOM 5380 O O . PHE B 1 270 ? -10.19 9.241 -9.834 1 30.63 270 PHE B O 1
ATOM 5388 N N . LYS B 1 271 ? -12.343 9.696 -9.358 1 30.7 271 LYS B N 1
ATOM 5389 C CA . LYS B 1 271 ? -12.754 9.606 -10.757 1 30.89 271 LYS B CA 1
ATOM 5390 C C . LYS B 1 271 ? -12.029 10.652 -11.613 1 28.05 271 LYS B C 1
ATOM 5391 O O . LYS B 1 271 ? -11.601 10.346 -12.714 1 29.35 271 LYS B O 1
ATOM 5397 N N . ARG B 1 272 ? -11.876 11.856 -11.068 1 28.9 272 ARG B N 1
ATOM 5398 C CA . ARG B 1 272 ? -11.174 12.946 -11.744 1 28.86 272 ARG B CA 1
ATOM 5399 C C . ARG B 1 272 ? -9.702 12.595 -11.953 1 28.77 272 ARG B C 1
ATOM 5400 O O . ARG B 1 272 ? -9.181 12.78 -13.044 1 26.22 272 ARG B O 1
ATOM 5408 N N . ASN B 1 273 ? -9.012 12.121 -10.899 1 25.79 273 ASN B N 1
ATOM 5409 C CA . ASN B 1 273 ? -7.603 11.826 -11.05 1 26.39 273 ASN B CA 1
ATOM 5410 C C . ASN B 1 273 ? -7.361 10.568 -11.873 1 24.33 273 ASN B C 1
ATOM 5411 O O . ASN B 1 273 ? -6.351 10.522 -12.574 1 24.45 273 ASN B O 1
ATOM 5416 N N . LEU B 1 274 ? -8.248 9.559 -11.764 1 25.35 274 LEU B N 1
ATOM 5417 C CA . LEU B 1 274 ? -8.18 8.423 -12.669 1 26.73 274 LEU B CA 1
ATOM 5418 C C . LEU B 1 274 ? -8.371 8.838 -14.134 1 29.25 274 LEU B C 1
ATOM 5419 O O . LEU B 1 274 ? -7.711 8.26 -15.003 1 27.12 274 LEU B O 1
ATOM 5424 N N . SER B 1 275 ? -9.279 9.799 -14.405 1 27.4 275 SER B N 1
ATOM 5425 C CA . SER B 1 275 ? -9.464 10.332 -15.75 1 29.12 275 SER B CA 1
ATOM 5426 C C . SER B 1 275 ? -8.136 10.896 -16.263 1 28.77 275 SER B C 1
ATOM 5427 O O . SER B 1 275 ? -7.731 10.587 -17.385 1 28.26 275 SER B O 1
ATOM 5430 N N . PHE B 1 276 ? -7.517 11.757 -15.436 1 27.7 276 PHE B N 1
ATOM 5431 C CA . PHE B 1 276 ? -6.269 12.399 -15.783 1 28.19 276 PHE B CA 1
ATOM 5432 C C . PHE B 1 276 ? -5.187 11.348 -15.985 1 29 276 PHE B C 1
ATOM 5433 O O . PHE B 1 276 ? -4.473 11.387 -16.967 1 25.59 276 PHE B O 1
ATOM 5441 N N . LEU B 1 277 ? -5.05 10.403 -15.045 1 26.98 277 LEU B N 1
ATOM 5442 C CA . LEU B 1 277 ? -3.996 9.405 -15.135 1 27.32 277 LEU B CA 1
ATOM 5443 C C . LEU B 1 277 ? -4.097 8.638 -16.448 1 26.26 277 LEU B C 1
ATOM 5444 O O . LEU B 1 277 ? -3.117 8.491 -17.155 1 29.04 277 LEU B O 1
ATOM 5449 N N . ASN B 1 278 ? -5.285 8.119 -16.769 1 27.33 278 ASN B N 1
ATOM 5450 C CA . ASN B 1 278 ? -5.493 7.359 -17.994 1 29.89 278 ASN B CA 1
ATOM 5451 C C . ASN B 1 278 ? -5.235 8.22 -19.252 1 30.18 278 ASN B C 1
ATOM 5452 O O . ASN B 1 278 ? -4.596 7.749 -20.213 1 28.82 278 ASN B O 1
ATOM 5457 N N . ASN B 1 279 ? -5.654 9.486 -19.22 1 30.67 279 ASN B N 1
ATOM 5458 C CA . ASN B 1 279 ? -5.375 10.364 -20.355 1 30.35 279 ASN B CA 1
ATOM 5459 C C . ASN B 1 279 ? -3.867 10.582 -20.513 1 29.84 279 ASN B C 1
ATOM 5460 O O . ASN B 1 279 ? -3.344 10.469 -21.631 1 29.93 279 ASN B O 1
ATOM 5465 N N . PHE B 1 280 ? -3.174 10.893 -19.408 1 27.28 280 PHE B N 1
ATOM 5466 C CA . PHE B 1 280 ? -1.757 11.221 -19.439 1 29.36 280 PHE B CA 1
ATOM 5467 C C . PHE B 1 280 ? -0.944 10.018 -19.915 1 31.43 280 PHE B C 1
ATOM 5468 O O . PHE B 1 280 ? 0.007 10.221 -20.662 1 32.96 280 PHE B O 1
ATOM 5476 N N . TRP B 1 281 ? -1.352 8.783 -19.579 1 30.56 281 TRP B N 1
ATOM 5477 C CA . TRP B 1 281 ? -0.612 7.586 -19.981 1 30.67 281 TRP B CA 1
ATOM 5478 C C . TRP B 1 281 ? -1.177 6.992 -21.277 1 31.77 281 TRP B C 1
ATOM 5479 O O . TRP B 1 281 ? -0.819 5.882 -21.625 1 31.79 281 TRP B O 1
ATOM 5490 N N . ASN B 1 282 ? -2.095 7.696 -21.972 1 33.92 282 ASN B N 1
ATOM 5491 C CA . ASN B 1 282 ? -2.625 7.276 -23.276 1 35.52 282 ASN B CA 1
ATOM 5492 C C . ASN B 1 282 ? -3.316 5.918 -23.19 1 37.77 282 ASN B C 1
ATOM 5493 O O . ASN B 1 282 ? -3.05 5.028 -23.974 1 36.67 282 ASN B O 1
ATOM 5498 N N . LYS B 1 283 ? -4.255 5.765 -22.261 1 35.05 283 LYS B N 1
ATOM 5499 C CA . LYS B 1 283 ? -5.058 4.558 -22.19 1 37.56 283 LYS B CA 1
ATOM 5500 C C . LYS B 1 283 ? -6.497 4.947 -22.459 1 35.97 283 LYS B C 1
ATOM 5501 O O . LYS B 1 283 ? -6.857 6.105 -22.232 1 35.68 283 LYS B O 1
ATOM 5507 N N . GLU B 1 284 ? -7.301 3.958 -22.833 1 37.54 284 GLU B N 1
ATOM 5508 C CA . GLU B 1 284 ? -8.728 4.157 -23.022 1 41.58 284 GLU B CA 1
ATOM 5509 C C . GLU B 1 284 ? -9.356 4.46 -21.66 1 40.76 284 GLU B C 1
ATOM 5510 O O . GLU B 1 284 ? -9.065 3.778 -20.685 1 35.75 284 GLU B O 1
ATOM 5516 N N . ASN B 1 285 ? -10.13 5.557 -21.6 1 36.13 285 ASN B N 1
ATOM 5517 C CA . ASN B 1 285 ? -10.577 6.115 -20.345 1 33.94 285 ASN B CA 1
ATOM 5518 C C . ASN B 1 285 ? -11.975 5.602 -20.06 1 36 285 ASN B C 1
ATOM 5519 O O . ASN B 1 285 ? -12.781 5.463 -20.97 1 42.21 285 ASN B O 1
ATOM 5524 N N . GLU B 1 286 ? -12.236 5.215 -18.812 1 34.42 286 GLU B N 1
ATOM 5525 C CA . GLU B 1 286 ? -13.582 4.853 -18.411 1 35.13 286 GLU B CA 1
ATOM 5526 C C . GLU B 1 286 ? -14.115 5.794 -17.342 1 34.34 286 GLU B C 1
ATOM 5527 O O . GLU B 1 286 ? -15.149 5.493 -16.772 1 34.52 286 GLU B O 1
ATOM 5533 N N . TRP B 1 287 ? -13.443 6.918 -17.059 1 30.87 287 TRP B N 1
ATOM 5534 C CA . TRP B 1 287 ? -13.702 7.682 -15.83 1 29.79 287 TRP B CA 1
ATOM 5535 C C . TRP B 1 287 ? -14.258 9.078 -16.071 1 30.85 287 TRP B C 1
ATOM 5536 O O . TRP B 1 287 ? -14.539 9.8 -15.108 1 32.69 287 TRP B O 1
ATOM 5547 N N . ILE B 1 288 ? -14.269 9.534 -17.32 1 31.23 288 ILE B N 1
ATOM 5548 C CA . ILE B 1 288 ? -14.513 10.931 -17.648 1 31.74 288 ILE B CA 1
ATOM 5549 C C . ILE B 1 288 ? -15.966 11.277 -17.36 1 31 288 ILE B C 1
ATOM 5550 O O . ILE B 1 288 ? -16.837 10.452 -17.582 1 32.1 288 ILE B O 1
ATOM 5555 N N . ASN B 1 289 ? -16.219 12.498 -16.894 1 31.88 289 ASN B N 1
ATOM 5556 C CA . ASN B 1 289 ? -17.565 13.03 -16.74 1 34.64 289 ASN B CA 1
ATOM 5557 C C . ASN B 1 289 ? -17.872 13.965 -17.925 1 35.11 289 ASN B C 1
ATOM 5558 O O . ASN B 1 289 ? -17.435 15.117 -17.946 1 33.23 289 ASN B O 1
ATOM 5563 N N . TYR B 1 290 ? -18.61 13.429 -18.913 1 36.47 290 TYR B N 1
ATOM 5564 C CA . TYR B 1 290 ? -18.962 14.149 -20.133 1 38.6 290 TYR B CA 1
ATOM 5565 C C . TYR B 1 290 ? -20.093 15.155 -19.895 1 40.17 290 TYR B C 1
ATOM 5566 O O . TYR B 1 290 ? -20.342 15.967 -20.755 1 40.93 290 TYR B O 1
ATOM 5575 N N . ASP B 1 291 ? -20.842 15.056 -18.785 1 40.67 291 ASP B N 1
ATOM 5576 C CA . ASP B 1 291 ? -21.978 15.926 -18.494 1 45.84 291 ASP B CA 1
ATOM 5577 C C . ASP B 1 291 ? -21.6 17.165 -17.688 1 42.26 291 ASP B C 1
ATOM 5578 O O . ASP B 1 291 ? -22.344 18.12 -17.672 1 52.64 291 ASP B O 1
ATOM 5583 N N . SER B 1 292 ? -20.448 17.189 -17.046 1 39.03 292 SER B N 1
ATOM 5584 C CA . SER B 1 292 ? -20.105 18.214 -16.078 1 39.53 292 SER B CA 1
ATOM 5585 C C . SER B 1 292 ? -19.67 19.492 -16.798 1 41.7 292 SER B C 1
ATOM 5586 O O . SER B 1 292 ? -18.964 19.41 -17.79 1 38.9 292 SER B O 1
ATOM 5589 N N . ASP B 1 293 ? -20.018 20.664 -16.257 1 44.36 293 ASP B N 1
ATOM 5590 C CA . ASP B 1 293 ? -19.406 21.902 -16.743 1 51.11 293 ASP B CA 1
ATOM 5591 C C . ASP B 1 293 ? -18.387 22.45 -15.743 1 45.04 293 ASP B C 1
ATOM 5592 O O . ASP B 1 293 ? -18.068 23.629 -15.771 1 46.31 293 ASP B O 1
ATOM 5597 N N . ALA B 1 294 ? -17.802 21.593 -14.916 1 37.62 294 ALA B N 1
ATOM 5598 C CA . ALA B 1 294 ? -16.592 21.939 -14.189 1 38.41 294 ALA B CA 1
ATOM 5599 C C . ALA B 1 294 ? -15.406 21.922 -15.165 1 33.11 294 ALA B C 1
ATOM 5600 O O . ALA B 1 294 ? -15.283 21.021 -15.996 1 35.99 294 ALA B O 1
ATOM 5602 N N . VAL B 1 295 ? -14.575 22.971 -15.113 1 33.75 295 VAL B N 1
ATOM 5603 C CA . VAL B 1 295 ? -13.423 23.092 -16 1 32.71 295 VAL B CA 1
ATOM 5604 C C . VAL B 1 295 ? -12.538 21.835 -15.929 1 32.16 295 VAL B C 1
ATOM 5605 O O . VAL B 1 295 ? -12.102 21.366 -16.968 1 33.61 295 VAL B O 1
ATOM 5609 N N . THR B 1 296 ? -12.272 21.282 -14.735 1 29.78 296 THR B N 1
ATOM 5610 C CA . THR B 1 296 ? -11.373 20.128 -14.673 1 30.99 296 THR B CA 1
ATOM 5611 C C . THR B 1 296 ? -11.953 18.924 -15.421 1 29.65 296 THR B C 1
ATOM 5612 O O . THR B 1 296 ? -11.189 18.15 -16.008 1 31.47 296 THR B O 1
ATOM 5616 N N . ASP B 1 297 ? -13.273 18.737 -15.387 1 29.85 297 ASP B N 1
ATOM 5617 C CA . ASP B 1 297 ? -13.919 17.649 -16.121 1 29.32 297 ASP B CA 1
ATOM 5618 C C . ASP B 1 297 ? -13.852 17.877 -17.626 1 31.33 297 ASP B C 1
ATOM 5619 O O . ASP B 1 297 ? -13.63 16.932 -18.4 1 28.7 297 ASP B O 1
ATOM 5624 N N . MET B 1 298 ? -14.087 19.126 -18.034 1 28.3 298 MET B N 1
ATOM 5625 C CA . MET B 1 298 ? -14.082 19.474 -19.446 1 31.23 298 MET B CA 1
ATOM 5626 C C . MET B 1 298 ? -12.675 19.324 -20.031 1 29.04 298 MET B C 1
ATOM 5627 O O . MET B 1 298 ? -12.549 18.937 -21.18 1 28.38 298 MET B O 1
ATOM 5632 N N . GLN B 1 299 ? -11.643 19.611 -19.212 1 29.11 299 GLN B N 1
ATOM 5633 C CA . GLN B 1 299 ? -10.25 19.362 -19.551 1 29.88 299 GLN B CA 1
ATOM 5634 C C . GLN B 1 299 ? -9.979 17.904 -19.886 1 29.31 299 GLN B C 1
ATOM 5635 O O . GLN B 1 299 ? -9.266 17.64 -20.841 1 28.06 299 GLN B O 1
ATOM 5641 N N . GLU B 1 300 ? -10.562 16.958 -19.126 1 30.82 300 GLU B N 1
ATOM 5642 C CA . GLU B 1 300 ? -10.35 15.551 -19.42 1 30.02 300 GLU B CA 1
ATOM 5643 C C . GLU B 1 300 ? -11.067 15.066 -20.677 1 31.56 300 GLU B C 1
ATOM 5644 O O . GLU B 1 300 ? -10.528 14.187 -21.369 1 27.86 300 GLU B O 1
ATOM 5650 N N . VAL B 1 301 ? -12.244 15.645 -21.003 1 31.53 301 VAL B N 1
ATOM 5651 C CA . VAL B 1 301 ? -12.922 15.387 -22.266 1 32.73 301 VAL B CA 1
ATOM 5652 C C . VAL B 1 301 ? -11.966 15.761 -23.405 1 31.71 301 VAL B C 1
ATOM 5653 O O . VAL B 1 301 ? -11.827 15.022 -24.388 1 31.35 301 VAL B O 1
ATOM 5657 N N . ILE B 1 302 ? -11.336 16.938 -23.263 1 29.7 302 ILE B N 1
ATOM 5658 C CA . ILE B 1 302 ? -10.454 17.469 -24.294 1 31.75 302 ILE B CA 1
ATOM 5659 C C . ILE B 1 302 ? -9.213 16.593 -24.433 1 29.61 302 ILE B C 1
ATOM 5660 O O . ILE B 1 302 ? -8.826 16.25 -25.547 1 30.95 302 ILE B O 1
ATOM 5665 N N . PHE B 1 303 ? -8.613 16.196 -23.3 1 28.87 303 PHE B N 1
ATOM 5666 C CA . PHE B 1 303 ? -7.413 15.382 -23.345 1 28.57 303 PHE B CA 1
ATOM 5667 C C . PHE B 1 303 ? -7.689 14.044 -24.022 1 29.15 303 PHE B C 1
ATOM 5668 O O . PHE B 1 303 ? -6.884 13.58 -24.841 1 28.79 303 PHE B O 1
ATOM 5676 N N . GLU B 1 304 ? -8.847 13.436 -23.717 1 28.72 304 GLU B N 1
ATOM 5677 C CA . GLU B 1 304 ? -9.268 12.249 -24.44 1 30.79 304 GLU B CA 1
ATOM 5678 C C . GLU B 1 304 ? -9.336 12.503 -25.948 1 31.75 304 GLU B C 1
ATOM 5679 O O . GLU B 1 304 ? -8.929 11.649 -26.757 1 32.39 304 GLU B O 1
ATOM 5685 N N . LEU B 1 305 ? -9.945 13.62 -26.367 1 30.62 305 LEU B N 1
ATOM 5686 C CA . LEU B 1 305 ? -10.046 13.883 -27.798 1 31.37 305 LEU B CA 1
ATOM 5687 C C . LEU B 1 305 ? -8.651 13.973 -28.432 1 31.88 305 LEU B C 1
ATOM 5688 O O . LEU B 1 305 ? -8.459 13.474 -29.551 1 36.54 305 LEU B O 1
ATOM 5693 N N . ILE B 1 306 ? -7.699 14.617 -27.736 1 33.34 306 ILE B N 1
ATOM 5694 C CA . ILE B 1 306 ? -6.318 14.688 -28.195 1 35.46 306 ILE B CA 1
ATOM 5695 C C . ILE B 1 306 ? -5.743 13.281 -28.392 1 35.8 306 ILE B C 1
ATOM 5696 O O . ILE B 1 306 ? -5.205 12.988 -29.435 1 35.09 306 ILE B O 1
ATOM 5701 N N . ASN B 1 307 ? -5.892 12.381 -27.412 1 34.56 307 ASN B N 1
ATOM 5702 C CA . ASN B 1 307 ? -5.473 10.993 -27.6 1 35.93 307 ASN B CA 1
ATOM 5703 C C . ASN B 1 307 ? -6.205 10.285 -28.737 1 36.38 307 ASN B C 1
ATOM 5704 O O . ASN B 1 307 ? -5.622 9.39 -29.338 1 39.91 307 ASN B O 1
ATOM 5709 N N . HIS B 1 308 ? -7.474 10.63 -29.018 1 38.36 308 HIS B N 1
ATOM 5710 C CA . HIS B 1 308 ? -8.216 10.052 -30.14 1 39.19 308 HIS B CA 1
ATOM 5711 C C . HIS B 1 308 ? -8.001 10.817 -31.455 1 41.23 308 HIS B C 1
ATOM 5712 O O . HIS B 1 308 ? -8.731 10.567 -32.41 1 40.57 308 HIS B O 1
ATOM 5719 N N . LYS B 1 309 ? -7.027 11.744 -31.52 1 42.87 309 LYS B N 1
ATOM 5720 C CA . LYS B 1 309 ? -6.599 12.4 -32.759 1 46.12 309 LYS B CA 1
ATOM 5721 C C . LYS B 1 309 ? -7.663 13.381 -33.269 1 44.41 309 LYS B C 1
ATOM 5722 O O . LYS B 1 309 ? -7.625 13.726 -34.437 1 47.14 309 LYS B O 1
ATOM 5728 N N . GLU B 1 310 ? -8.616 13.8 -32.427 1 38.23 310 GLU B N 1
ATOM 5729 C CA . GLU B 1 310 ? -9.694 14.686 -32.813 1 41.83 310 GLU B CA 1
ATOM 5730 C C . GLU B 1 310 ? -9.285 16.107 -32.412 1 40.73 310 GLU B C 1
ATOM 5731 O O . GLU B 1 310 ? -9.892 16.703 -31.53 1 38.8 310 GLU B O 1
ATOM 5737 N N . LEU B 1 311 ? -8.235 16.611 -33.064 1 40.48 311 LEU B N 1
ATOM 5738 C CA . LEU B 1 311 ? -7.584 17.845 -32.639 1 41.77 311 LEU B CA 1
ATOM 5739 C C . LEU B 1 311 ? -8.497 19.054 -32.882 1 41.5 311 LEU B C 1
ATOM 5740 O O . LEU B 1 311 ? -8.535 19.984 -32.063 1 40.64 311 LEU B O 1
ATOM 5745 N N . SER B 1 312 ? -9.215 19.04 -34.011 1 42.17 312 SER B N 1
ATOM 5746 C CA . SER B 1 312 ? -10.101 20.121 -34.403 1 44.55 312 SER B CA 1
ATOM 5747 C C . SER B 1 312 ? -11.24 20.271 -33.398 1 45.94 312 SER B C 1
ATOM 5748 O O . SER B 1 312 ? -11.458 21.387 -32.926 1 45.19 312 SER B O 1
ATOM 5751 N N . LYS B 1 313 ? -11.881 19.156 -33 1 42.22 313 LYS B N 1
ATOM 5752 C CA . LYS B 1 313 ? -12.908 19.222 -31.978 1 43.78 313 LYS B CA 1
ATOM 5753 C C . LYS B 1 313 ? -12.319 19.576 -30.603 1 40.09 313 LYS B C 1
ATOM 5754 O O . LYS B 1 313 ? -12.986 20.272 -29.84 1 42.82 313 LYS B O 1
ATOM 5760 N N . ALA B 1 314 ? -11.149 19.042 -30.232 1 35.4 314 ALA B N 1
ATOM 5761 C CA . ALA B 1 314 ? -10.495 19.382 -28.963 1 32.97 314 ALA B CA 1
ATOM 5762 C C . ALA B 1 314 ? -10.251 20.894 -28.886 1 34.29 314 ALA B C 1
ATOM 5763 O O . ALA B 1 314 ? -10.522 21.503 -27.864 1 33.63 314 ALA B O 1
ATOM 5765 N N . LEU B 1 315 ? -9.78 21.486 -29.98 1 36.78 315 LEU B N 1
ATOM 5766 C CA . LEU B 1 315 ? -9.501 22.92 -30.024 1 42.15 315 LEU B CA 1
ATOM 5767 C C . LEU B 1 315 ? -10.783 23.732 -29.855 1 47.92 315 LEU B C 1
ATOM 5768 O O . LEU B 1 315 ? -10.798 24.686 -29.079 1 47.55 315 LEU B O 1
ATOM 5773 N N . GLN B 1 316 ? -11.87 23.343 -30.521 1 49.65 316 GLN B N 1
ATOM 5774 C CA . GLN B 1 316 ? -13.148 24.026 -30.353 1 53.36 316 GLN B CA 1
ATOM 5775 C C . GLN B 1 316 ? -13.613 23.963 -28.892 1 49.43 316 GLN B C 1
ATOM 5776 O O . GLN B 1 316 ? -14.075 24.977 -28.376 1 51.34 316 GLN B O 1
ATOM 5782 N N . LEU B 1 317 ? -13.506 22.812 -28.217 1 44.93 317 LEU B N 1
ATOM 5783 C CA . LEU B 1 317 ? -13.888 22.71 -26.806 1 44.99 317 LEU B CA 1
ATOM 5784 C C . LEU B 1 317 ? -12.953 23.527 -25.896 1 41.55 317 LEU B C 1
ATOM 5785 O O . LEU B 1 317 ? -13.407 24.052 -24.879 1 41.54 317 LEU B O 1
ATOM 5790 N N . LEU B 1 318 ? -11.662 23.59 -26.234 1 36.98 318 LEU B N 1
ATOM 5791 C CA . LEU B 1 318 ? -10.692 24.313 -25.444 1 36.75 318 LEU B CA 1
ATOM 5792 C C . LEU B 1 318 ? -11 25.814 -25.516 1 39.98 318 LEU B C 1
ATOM 5793 O O . LEU B 1 318 ? -10.936 26.503 -24.516 1 38.13 318 LEU B O 1
ATOM 5798 N N . ASN B 1 319 ? -11.368 26.321 -26.689 1 41.63 319 ASN B N 1
ATOM 5799 C CA . ASN B 1 319 ? -11.861 27.692 -26.852 1 48.02 319 ASN B CA 1
ATOM 5800 C C . ASN B 1 319 ? -13.066 28.041 -25.978 1 49.76 319 ASN B C 1
ATOM 5801 O O . ASN B 1 319 ? -13.086 29.126 -25.434 1 53.81 319 ASN B O 1
ATOM 5806 N N . LYS B 1 320 ? -14.028 27.133 -25.809 1 53.85 320 LYS B N 1
ATOM 5807 C CA . LYS B 1 320 ? -15.115 27.329 -24.858 1 61.51 320 LYS B CA 1
ATOM 5808 C C . LYS B 1 320 ? -14.6 27.521 -23.425 1 56.52 320 LYS B C 1
ATOM 5809 O O . LYS B 1 320 ? -15.231 28.258 -22.67 1 52.56 320 LYS B O 1
ATOM 5815 N N . LEU B 1 321 ? -13.495 26.85 -23.043 1 49.22 321 LEU B N 1
ATOM 5816 C CA . LEU B 1 321 ? -12.918 26.992 -21.717 1 45.88 321 LEU B CA 1
ATOM 5817 C C . LEU B 1 321 ? -12.247 28.339 -21.502 1 42.75 321 LEU B C 1
ATOM 5818 O O . LEU B 1 321 ? -12.155 28.753 -20.352 1 45.9 321 LEU B O 1
ATOM 5823 N N . GLU B 1 322 ? -11.765 29.008 -22.553 1 44.23 322 GLU B N 1
ATOM 5824 C CA . GLU B 1 322 ? -11.224 30.362 -22.414 1 50.46 322 GLU B CA 1
ATOM 5825 C C . GLU B 1 322 ? -12.251 31.378 -21.901 1 53.71 322 GLU B C 1
ATOM 5826 O O . GLU B 1 322 ? -11.878 32.344 -21.253 1 58.85 322 GLU B O 1
ATOM 5832 N N . GLU B 1 323 ? -13.541 31.126 -22.117 1 57.37 323 GLU B N 1
ATOM 5833 C CA . GLU B 1 323 ? -14.633 31.948 -21.604 1 66.37 323 GLU B CA 1
ATOM 5834 C C . GLU B 1 323 ? -14.824 31.752 -20.088 1 63.53 323 GLU B C 1
ATOM 5835 O O . GLU B 1 323 ? -15.564 32.524 -19.479 1 63.5 323 GLU B O 1
ATOM 5841 N N . ARG B 1 324 ? -14.204 30.721 -19.476 1 46.99 324 ARG B N 1
ATOM 5842 C CA . ARG B 1 324 ? -14.556 30.304 -18.128 1 45.46 324 ARG B CA 1
ATOM 5843 C C . ARG B 1 324 ? -13.527 30.836 -17.137 1 42.83 324 ARG B C 1
ATOM 5844 O O . ARG B 1 324 ? -12.361 31.008 -17.462 1 40.07 324 ARG B O 1
ATOM 5852 N N . ASP B 1 325 ? -13.987 31.038 -15.901 1 42.4 325 ASP B N 1
ATOM 5853 C CA . ASP B 1 325 ? -13.15 31.452 -14.794 1 42.44 325 ASP B CA 1
ATOM 5854 C C . ASP B 1 325 ? -12.323 30.241 -14.429 1 35.5 325 ASP B C 1
ATOM 5855 O O . ASP B 1 325 ? -12.899 29.154 -14.271 1 37.36 325 ASP B O 1
ATOM 5860 N N . GLN B 1 326 ? -11.004 30.419 -14.361 1 33.5 326 GLN B N 1
ATOM 5861 C CA . GLN B 1 326 ? -10.093 29.344 -13.992 1 34.04 326 GLN B CA 1
ATOM 5862 C C . GLN B 1 326 ? -9.049 29.865 -13.036 1 34.71 326 GLN B C 1
ATOM 5863 O O . GLN B 1 326 ? -8.603 30.979 -13.239 1 30.85 326 GLN B O 1
ATOM 5869 N N . ASN B 1 327 ? -8.585 29.002 -12.132 1 34.01 327 ASN B N 1
ATOM 5870 C CA . ASN B 1 327 ? -7.44 29.339 -11.287 1 36.17 327 ASN B CA 1
ATOM 5871 C C . ASN B 1 327 ? -6.115 29.112 -12.045 1 34.32 327 ASN B C 1
ATOM 5872 O O . ASN B 1 327 ? -6.072 28.567 -13.148 1 31 327 ASN B O 1
ATOM 5877 N N . GLU B 1 328 ? -5.016 29.587 -11.451 1 30.78 328 GLU B N 1
ATOM 5878 C CA . GLU B 1 328 ? -3.71 29.543 -12.071 1 31.63 328 GLU B CA 1
ATOM 5879 C C . GLU B 1 328 ? -3.251 28.117 -12.345 1 28.64 328 GLU B C 1
ATOM 5880 O O . GLU B 1 328 ? -2.603 27.898 -13.363 1 26.46 328 GLU B O 1
ATOM 5886 N N . ASN B 1 329 ? -3.529 27.171 -11.438 1 26.34 329 ASN B N 1
ATOM 5887 C CA . ASN B 1 329 ? -3.133 25.789 -11.665 1 28.21 329 ASN B CA 1
ATOM 5888 C C . ASN B 1 329 ? -3.951 25.194 -12.823 1 28.26 329 ASN B C 1
ATOM 5889 O O . ASN B 1 329 ? -3.433 24.507 -13.715 1 26.43 329 ASN B O 1
ATOM 5894 N N . GLU B 1 330 ? -5.246 25.501 -12.846 1 27.79 330 GLU B N 1
ATOM 5895 C CA . GLU B 1 330 ? -6.121 25.047 -13.931 1 29.17 330 GLU B CA 1
ATOM 5896 C C . GLU B 1 330 ? -5.629 25.598 -15.273 1 27.44 330 GLU B C 1
ATOM 5897 O O . GLU B 1 330 ? -5.666 24.904 -16.257 1 27.21 330 GLU B O 1
ATOM 5903 N N . LEU B 1 331 ? -5.193 26.847 -15.311 1 28.89 331 LEU B N 1
ATOM 5904 C CA . LEU B 1 331 ? -4.639 27.443 -16.513 1 30.66 331 LEU B CA 1
ATOM 5905 C C . LEU B 1 331 ? -3.329 26.765 -16.942 1 30.24 331 LEU B C 1
ATOM 5906 O O . LEU B 1 331 ? -3.059 26.669 -18.13 1 29.78 331 LEU B O 1
ATOM 5911 N N . GLY B 1 332 ? -2.503 26.295 -16.013 1 27.11 332 GLY B N 1
ATOM 5912 C CA . GLY B 1 332 ? -1.379 25.416 -16.349 1 27.73 332 GLY B CA 1
ATOM 5913 C C . GLY B 1 332 ? -1.788 24.229 -17.215 1 27.42 332 GLY B C 1
ATOM 5914 O O . GLY B 1 332 ? -1.15 23.927 -18.239 1 30.37 332 GLY B O 1
ATOM 5915 N N . PHE B 1 333 ? -2.838 23.554 -16.771 1 26.44 333 PHE B N 1
ATOM 5916 C CA . PHE B 1 333 ? -3.397 22.417 -17.501 1 28.17 333 PHE B CA 1
ATOM 5917 C C . PHE B 1 333 ? -3.957 22.906 -18.833 1 27.64 333 PHE B C 1
ATOM 5918 O O . PHE B 1 333 ? -3.695 22.247 -19.841 1 26.38 333 PHE B O 1
ATOM 5926 N N . HIS B 1 334 ? -4.717 24.011 -18.824 1 27.15 334 HIS B N 1
ATOM 5927 C CA . HIS B 1 334 ? -5.315 24.557 -20.04 1 28.55 334 HIS B CA 1
ATOM 5928 C C . HIS B 1 334 ? -4.276 24.728 -21.156 1 31.05 334 HIS B C 1
ATOM 5929 O O . HIS B 1 334 ? -4.47 24.286 -22.295 1 29.52 334 HIS B O 1
ATOM 5936 N N . TYR B 1 335 ? -3.193 25.464 -20.835 1 30.12 335 TYR B N 1
ATOM 5937 C CA . TYR B 1 335 ? -2.15 25.778 -21.806 1 30.72 335 TYR B CA 1
ATOM 5938 C C . TYR B 1 335 ? -1.339 24.538 -22.213 1 29.43 335 TYR B C 1
ATOM 5939 O O . TYR B 1 335 ? -0.885 24.447 -23.361 1 28.37 335 TYR B O 1
ATOM 5948 N N . TYR B 1 336 ? -1.17 23.564 -21.322 1 29.05 336 TYR B N 1
ATOM 5949 C CA . TYR B 1 336 ? -0.552 22.306 -21.689 1 28.19 336 TYR B CA 1
ATOM 5950 C C . TYR B 1 336 ? -1.377 21.588 -22.762 1 30.67 336 TYR B C 1
ATOM 5951 O O . TYR B 1 336 ? -0.813 21.127 -23.787 1 30.02 336 TYR B O 1
ATOM 5960 N N . LEU B 1 337 ? -2.708 21.498 -22.539 1 30.83 337 LEU B N 1
ATOM 5961 C CA . LEU B 1 337 ? -3.602 20.915 -23.559 1 32.56 337 LEU B CA 1
ATOM 5962 C C . LEU B 1 337 ? -3.505 21.7 -24.861 1 34.99 337 LEU B C 1
ATOM 5963 O O . LEU B 1 337 ? -3.422 21.098 -25.928 1 35.84 337 LEU B O 1
ATOM 5968 N N . LYS B 1 338 ? -3.502 23.034 -24.756 1 34.18 338 LYS B N 1
ATOM 5969 C CA . LYS B 1 338 ? -3.435 23.893 -25.941 1 35.05 338 LYS B CA 1
ATOM 5970 C C . LYS B 1 338 ? -2.19 23.597 -26.77 1 33.97 338 LYS B C 1
ATOM 5971 O O . LYS B 1 338 ? -2.241 23.536 -27.995 1 34.84 338 LYS B O 1
ATOM 5977 N N . GLY B 1 339 ? -1.062 23.464 -26.088 1 33.93 339 GLY B N 1
ATOM 5978 C CA . GLY B 1 339 ? 0.212 23.055 -26.652 1 32.45 339 GLY B CA 1
ATOM 5979 C C . GLY B 1 339 ? 0.164 21.725 -27.365 1 32.32 339 GLY B C 1
ATOM 5980 O O . GLY B 1 339 ? 0.687 21.609 -28.467 1 36.16 339 GLY B O 1
ATOM 5981 N N . LEU B 1 340 ? -0.437 20.71 -26.726 1 31.29 340 LEU B N 1
ATOM 5982 C CA . LEU B 1 340 ? -0.563 19.402 -27.343 1 32.47 340 LEU B CA 1
ATOM 5983 C C . LEU B 1 340 ? -1.395 19.506 -28.625 1 34.22 340 LEU B C 1
ATOM 5984 O O . LEU B 1 340 ? -1.034 18.84 -29.588 1 32.88 340 LEU B O 1
ATOM 5989 N N . ILE B 1 341 ? -2.442 20.361 -28.64 1 35.79 341 ILE B N 1
ATOM 5990 C CA . ILE B 1 341 ? -3.323 20.482 -29.796 1 39.55 341 ILE B CA 1
ATOM 5991 C C . ILE B 1 341 ? -2.618 21.262 -30.926 1 43.24 341 ILE B C 1
ATOM 5992 O O . ILE B 1 341 ? -2.697 20.837 -32.071 1 44.39 341 ILE B O 1
ATOM 5997 N N . THR B 1 342 ? -2.013 22.424 -30.604 1 39.83 342 THR B N 1
ATOM 5998 C CA . THR B 1 342 ? -1.53 23.393 -31.596 1 40.85 342 THR B CA 1
ATOM 5999 C C . THR B 1 342 ? -0.05 23.216 -31.926 1 41.37 342 THR B C 1
ATOM 6000 O O . THR B 1 342 ? 0.403 23.75 -32.935 1 39.82 342 THR B O 1
ATOM 6004 N N . ASN B 1 343 ? 0.715 22.507 -31.096 1 40.23 343 ASN B N 1
ATOM 6005 C CA . ASN B 1 343 ? 2.155 22.377 -31.255 1 45.95 343 ASN B CA 1
ATOM 6006 C C . ASN B 1 343 ? 2.907 23.722 -31.161 1 47.04 343 ASN B C 1
ATOM 6007 O O . ASN B 1 343 ? 4.031 23.826 -31.646 1 45.02 343 ASN B O 1
ATOM 6012 N N . GLU B 1 344 ? 2.326 24.722 -30.474 1 44.14 344 GLU B N 1
ATOM 6013 C CA . GLU B 1 344 ? 2.931 26.042 -30.288 1 45.48 344 GLU B CA 1
ATOM 6014 C C . GLU B 1 344 ? 3.756 26.019 -29.006 1 43.38 344 GLU B C 1
ATOM 6015 O O . GLU B 1 344 ? 3.218 25.749 -27.934 1 40.98 344 GLU B O 1
ATOM 6021 N N . LYS B 1 345 ? 5.051 26.323 -29.105 1 38.57 345 LYS B N 1
ATOM 6022 C CA . LYS B 1 345 ? 5.884 26.5 -27.921 1 39.61 345 LYS B CA 1
ATOM 6023 C C . LYS B 1 345 ? 5.292 27.547 -26.99 1 39.22 345 LYS B C 1
ATOM 6024 O O . LYS B 1 345 ? 5.387 27.342 -25.768 1 35.35 345 LYS B O 1
ATOM 6030 N N . GLU B 1 346 ? 4.684 28.626 -27.547 1 35.46 346 GLU B N 1
ATOM 6031 C CA . GLU B 1 346 ? 4.072 29.675 -26.738 1 38.97 346 GLU B CA 1
ATOM 6032 C C . GLU B 1 346 ? 3.156 29.071 -25.653 1 35.45 346 GLU B C 1
ATOM 6033 O O . GLU B 1 346 ? 3.213 29.482 -24.47 1 31.9 346 GLU B O 1
ATOM 6039 N N . ALA B 1 347 ? 2.284 28.136 -26.062 1 32.49 347 ALA B N 1
ATOM 6040 C CA . ALA B 1 347 ? 1.333 27.588 -25.109 1 33.27 347 ALA B CA 1
ATOM 6041 C C . ALA B 1 347 ? 2.068 26.808 -24.003 1 32.43 347 ALA B C 1
ATOM 6042 O O . ALA B 1 347 ? 1.664 26.862 -22.832 1 32.45 347 ALA B O 1
ATOM 6044 N N . PHE B 1 348 ? 3.111 26.053 -24.346 1 28.52 348 PHE B N 1
ATOM 6045 C CA . PHE B 1 348 ? 3.889 25.363 -23.315 1 28.49 348 PHE B CA 1
ATOM 6046 C C . PHE B 1 348 ? 4.631 26.315 -22.38 1 29.69 348 PHE B C 1
ATOM 6047 O O . PHE B 1 348 ? 4.66 26.075 -21.161 1 30.14 348 PHE B O 1
ATOM 6055 N N . PHE B 1 349 ? 5.145 27.435 -22.902 1 29.35 349 PHE B N 1
ATOM 6056 C CA . PHE B 1 349 ? 5.775 28.449 -22.074 1 29.21 349 PHE B CA 1
ATOM 6057 C C . PHE B 1 349 ? 4.762 29.015 -21.084 1 31.29 349 PHE B C 1
ATOM 6058 O O . PHE B 1 349 ? 5.109 29.179 -19.91 1 30.28 349 PHE B O 1
ATOM 6066 N N . LYS B 1 350 ? 3.536 29.347 -21.551 1 30.84 350 LYS B N 1
ATOM 6067 C CA . LYS B 1 350 ? 2.479 29.816 -20.661 1 32.97 350 LYS B CA 1
ATOM 6068 C C . LYS B 1 350 ? 2.143 28.771 -19.588 1 28.86 350 LYS B C 1
ATOM 6069 O O . LYS B 1 350 ? 1.944 29.145 -18.434 1 27.66 350 LYS B O 1
ATOM 6075 N N . SER B 1 351 ? 2.052 27.518 -19.989 1 27.19 351 SER B N 1
ATOM 6076 C CA . SER B 1 351 ? 1.791 26.424 -19.053 1 29.55 351 SER B CA 1
ATOM 6077 C C . SER B 1 351 ? 2.82 26.398 -17.908 1 28.92 351 SER B C 1
ATOM 6078 O O . SER B 1 351 ? 2.447 26.342 -16.725 1 26.94 351 SER B O 1
ATOM 6081 N N . VAL B 1 352 ? 4.103 26.546 -18.282 1 28.25 352 VAL B N 1
ATOM 6082 C CA . VAL B 1 352 ? 5.223 26.659 -17.345 1 27.03 352 VAL B CA 1
ATOM 6083 C C . VAL B 1 352 ? 4.982 27.815 -16.401 1 27.37 352 VAL B C 1
ATOM 6084 O O . VAL B 1 352 ? 5.128 27.648 -15.194 1 26.69 352 VAL B O 1
ATOM 6088 N N . GLU B 1 353 ? 4.612 28.983 -16.947 1 27.35 353 GLU B N 1
ATOM 6089 C CA . GLU B 1 353 ? 4.488 30.201 -16.152 1 27.29 353 GLU B CA 1
ATOM 6090 C C . GLU B 1 353 ? 3.358 30.043 -15.138 1 30.18 353 GLU B C 1
ATOM 6091 O O . GLU B 1 353 ? 3.492 30.478 -13.982 1 26.11 353 GLU B O 1
ATOM 6097 N N . TYR B 1 354 ? 2.242 29.435 -15.574 1 29.55 354 TYR B N 1
ATOM 6098 C CA . TYR B 1 354 ? 1.117 29.221 -14.672 1 27.55 354 TYR B CA 1
ATOM 6099 C C . TYR B 1 354 ? 1.484 28.252 -13.572 1 26.66 354 TYR B C 1
ATOM 6100 O O . TYR B 1 354 ? 1.047 28.469 -12.442 1 28.52 354 TYR B O 1
ATOM 6109 N N . PHE B 1 355 ? 2.237 27.2 -13.887 1 26.25 355 PHE B N 1
ATOM 6110 C CA . PHE B 1 355 ? 2.657 26.268 -12.845 1 25.68 355 PHE B CA 1
ATOM 6111 C C . PHE B 1 355 ? 3.65 26.9 -11.881 1 26.75 355 PHE B C 1
ATOM 6112 O O . PHE B 1 355 ? 3.559 26.629 -10.687 1 26.67 355 PHE B O 1
ATOM 6120 N N . LYS B 1 356 ? 4.528 27.787 -12.355 1 27.6 356 LYS B N 1
ATOM 6121 C CA . LYS B 1 356 ? 5.369 28.577 -11.491 1 28.7 356 LYS B CA 1
ATOM 6122 C C . LYS B 1 356 ? 4.537 29.475 -10.596 1 30.95 356 LYS B C 1
ATOM 6123 O O . LYS B 1 356 ? 4.805 29.574 -9.382 1 28.07 356 LYS B O 1
ATOM 6129 N N . ALA B 1 357 ? 3.531 30.128 -11.178 1 28.84 357 ALA B N 1
ATOM 6130 C CA . ALA B 1 357 ? 2.711 31.045 -10.39 1 32.06 357 ALA B CA 1
ATOM 6131 C C . ALA B 1 357 ? 1.916 30.312 -9.309 1 30.45 357 ALA B C 1
ATOM 6132 O O . ALA B 1 357 ? 1.814 30.793 -8.176 1 29.81 357 ALA B O 1
ATOM 6134 N N . SER B 1 358 ? 1.369 29.13 -9.63 1 26.96 358 SER B N 1
ATOM 6135 C CA . SER B 1 358 ? 0.684 28.332 -8.619 1 25.82 358 SER B CA 1
ATOM 6136 C C . SER B 1 358 ? 1.636 27.59 -7.657 1 27.63 358 SER B C 1
ATOM 6137 O O . SER B 1 358 ? 1.153 27.014 -6.7 1 25.62 358 SER B O 1
ATOM 6140 N N . GLN B 1 359 ? 2.959 27.612 -7.888 1 27.34 359 GLN B N 1
ATOM 6141 C CA . GLN B 1 359 ? 3.992 26.9 -7.134 1 28.47 359 GLN B CA 1
ATOM 6142 C C . GLN B 1 359 ? 3.702 25.398 -7.159 1 32.78 359 GLN B C 1
ATOM 6143 O O . GLN B 1 359 ? 3.733 24.702 -6.124 1 25.88 359 GLN B O 1
ATOM 6149 N N . ASP B 1 360 ? 3.427 24.917 -8.372 1 28.62 360 ASP B N 1
ATOM 6150 C CA . ASP B 1 360 ? 3.235 23.507 -8.618 1 28.69 360 ASP B CA 1
ATOM 6151 C C . ASP B 1 360 ? 4.514 22.974 -9.255 1 30.31 360 ASP B C 1
ATOM 6152 O O . ASP B 1 360 ? 4.655 23.027 -10.459 1 30.73 360 ASP B O 1
ATOM 6157 N N . LYS B 1 361 ? 5.358 22.32 -8.456 1 25.6 361 LYS B N 1
ATOM 6158 C CA . LYS B 1 361 ? 6.581 21.722 -8.937 1 26.72 361 LYS B CA 1
ATOM 6159 C C . LYS B 1 361 ? 6.402 20.305 -9.444 1 26.81 361 LYS B C 1
ATOM 6160 O O . LYS B 1 361 ? 7.356 19.73 -9.953 1 30.37 361 LYS B O 1
ATOM 6166 N N . LEU B 1 362 ? 5.212 19.717 -9.278 1 25.96 362 LEU B N 1
ATOM 6167 C CA . LEU B 1 362 ? 4.942 18.392 -9.808 1 28.86 362 LEU B CA 1
ATOM 6168 C C . LEU B 1 362 ? 4.49 18.5 -11.273 1 28.38 362 LEU B C 1
ATOM 6169 O O . LEU B 1 362 ? 5.105 17.937 -12.181 1 30.23 362 LEU B O 1
ATOM 6174 N N . SER B 1 363 ? 3.419 19.274 -11.498 1 29.04 363 SER B N 1
ATOM 6175 C CA . SER B 1 363 ? 2.747 19.309 -12.8 1 28.12 363 SER B CA 1
ATOM 6176 C C . SER B 1 363 ? 3.615 19.997 -13.847 1 26.66 363 SER B C 1
ATOM 6177 O O . SER B 1 363 ? 3.446 19.708 -15.024 1 26.38 363 SER B O 1
ATOM 6180 N N . ILE B 1 364 ? 4.562 20.847 -13.424 1 26.72 364 ILE B N 1
ATOM 6181 C CA . ILE B 1 364 ? 5.413 21.628 -14.309 1 26.69 364 ILE B CA 1
ATOM 6182 C C . ILE B 1 364 ? 6.245 20.742 -15.231 1 28.04 364 ILE B C 1
ATOM 6183 O O . ILE B 1 364 ? 6.618 21.169 -16.313 1 26.78 364 ILE B O 1
ATOM 6188 N N . LYS B 1 365 ? 6.535 19.51 -14.813 1 27.97 365 LYS B N 1
ATOM 6189 C CA . LYS B 1 365 ? 7.269 18.567 -15.628 1 32.84 365 LYS B CA 1
ATOM 6190 C C . LYS B 1 365 ? 6.561 18.328 -16.965 1 30.65 365 LYS B C 1
ATOM 6191 O O . LYS B 1 365 ? 7.244 18.085 -17.953 1 31.57 365 LYS B O 1
ATOM 6197 N N . MET B 1 366 ? 5.22 18.385 -17.017 1 26.81 366 MET B N 1
ATOM 6198 C CA . MET B 1 366 ? 4.523 18.059 -18.252 1 30.54 366 MET B CA 1
ATOM 6199 C C . MET B 1 366 ? 4.931 19 -19.394 1 31.13 366 MET B C 1
ATOM 6200 O O . MET B 1 366 ? 5.433 18.501 -20.409 1 28.85 366 MET B O 1
ATOM 6205 N N . PRO B 1 367 ? 4.736 20.347 -19.305 1 25.83 367 PRO B N 1
ATOM 6206 C CA . PRO B 1 367 ? 5.149 21.234 -20.393 1 26.68 367 PRO B CA 1
ATOM 6207 C C . PRO B 1 367 ? 6.657 21.254 -20.594 1 27.98 367 PRO B C 1
ATOM 6208 O O . PRO B 1 367 ? 7.071 21.462 -21.731 1 29.13 367 PRO B O 1
ATOM 6212 N N . LEU B 1 368 ? 7.453 21.033 -19.528 1 28.29 368 LEU B N 1
ATOM 6213 C CA . LEU B 1 368 ? 8.907 21.002 -19.644 1 29.54 368 LEU B CA 1
ATOM 6214 C C . LEU B 1 368 ? 9.376 19.871 -20.553 1 29.44 368 LEU B C 1
ATOM 6215 O O . LEU B 1 368 ? 10.251 20.091 -21.396 1 29.16 368 LEU B O 1
ATOM 6220 N N . ILE B 1 369 ? 8.817 18.679 -20.373 1 30.16 369 ILE B N 1
ATOM 6221 C CA . ILE B 1 369 ? 9.082 17.549 -21.254 1 34.37 369 ILE B CA 1
ATOM 6222 C C . ILE B 1 369 ? 8.796 17.886 -22.718 1 33.03 369 ILE B C 1
ATOM 6223 O O . ILE B 1 369 ? 9.615 17.567 -23.576 1 33.49 369 ILE B O 1
ATOM 6228 N N . GLN B 1 370 ? 7.676 18.569 -22.997 1 31.84 370 GLN B N 1
ATOM 6229 C CA . GLN B 1 370 ? 7.307 18.895 -24.364 1 33.08 370 GLN B CA 1
ATOM 6230 C C . GLN B 1 370 ? 8.29 19.919 -24.94 1 34.32 370 GLN B C 1
ATOM 6231 O O . GLN B 1 370 ? 8.702 19.786 -26.097 1 33.37 370 GLN B O 1
ATOM 6237 N N . LEU B 1 371 ? 8.691 20.914 -24.128 1 30.65 371 LEU B N 1
ATOM 6238 C CA . LEU B 1 371 ? 9.676 21.883 -24.582 1 32.02 371 LEU B CA 1
ATOM 6239 C C . LEU B 1 371 ? 11.014 21.223 -24.893 1 30.43 371 LEU B C 1
ATOM 6240 O O . LEU B 1 371 ? 11.649 21.611 -25.883 1 35.88 371 LEU B O 1
ATOM 6245 N N . GLU B 1 372 ? 11.432 20.241 -24.094 1 31.01 372 GLU B N 1
ATOM 6246 C CA . GLU B 1 372 ? 12.668 19.5 -24.344 1 34 372 GLU B CA 1
ATOM 6247 C C . GLU B 1 372 ? 12.606 18.773 -25.696 1 35.96 372 GLU B C 1
ATOM 6248 O O . GLU B 1 372 ? 13.563 18.797 -26.475 1 35.02 372 GLU B O 1
ATOM 6254 N N . LYS B 1 373 ? 11.471 18.123 -25.963 1 38.43 373 LYS B N 1
ATOM 6255 C CA . LYS B 1 373 ? 11.265 17.437 -27.239 1 41.13 373 LYS B CA 1
ATOM 6256 C C . LYS B 1 373 ? 11.261 18.424 -28.412 1 37.49 373 LYS B C 1
ATOM 6257 O O . LYS B 1 373 ? 11.599 18.041 -29.522 1 41.43 373 LYS B O 1
ATOM 6263 N N . MET B 1 374 ? 10.822 19.667 -28.194 1 38.26 374 MET B N 1
ATOM 6264 C CA . MET B 1 374 ? 10.763 20.676 -29.234 1 41.15 374 MET B CA 1
ATOM 6265 C C . MET B 1 374 ? 12.068 21.467 -29.374 1 41.52 374 MET B C 1
ATOM 6266 O O . MET B 1 374 ? 12.044 22.504 -30.034 1 42.2 374 MET B O 1
ATOM 6271 N N . GLY B 1 375 ? 13.186 20.999 -28.778 1 38.19 375 GLY B N 1
ATOM 6272 C CA . GLY B 1 375 ? 14.494 21.587 -29.007 1 37.43 375 GLY B CA 1
ATOM 6273 C C . GLY B 1 375 ? 14.912 22.667 -27.994 1 37.81 375 GLY B C 1
ATOM 6274 O O . GLY B 1 375 ? 15.963 23.252 -28.181 1 36.82 375 GLY B O 1
ATOM 6275 N N . GLU B 1 376 ? 14.162 22.941 -26.914 1 36.93 376 GLU B N 1
ATOM 6276 C CA . GLU B 1 376 ? 14.628 23.923 -25.927 1 35.72 376 GLU B CA 1
ATOM 6277 C C . GLU B 1 376 ? 15.811 23.381 -25.111 1 34.37 376 GLU B C 1
ATOM 6278 O O . GLU B 1 376 ? 15.922 22.176 -24.891 1 32.79 376 GLU B O 1
ATOM 6284 N N . ASN B 1 377 ? 16.681 24.302 -24.641 1 34.42 377 ASN B N 1
ATOM 6285 C CA . ASN B 1 377 ? 17.94 23.962 -23.997 1 35.57 377 ASN B CA 1
ATOM 6286 C C . ASN B 1 377 ? 17.648 23.115 -22.753 1 35.43 377 ASN B C 1
ATOM 6287 O O . ASN B 1 377 ? 17.041 23.631 -21.826 1 36.07 377 ASN B O 1
ATOM 6292 N N . PRO B 1 378 ? 18.097 21.839 -22.657 1 37.01 378 PRO B N 1
ATOM 6293 C CA . PRO B 1 378 ? 17.792 21.01 -21.486 1 36.81 378 PRO B CA 1
ATOM 6294 C C . PRO B 1 378 ? 18.304 21.584 -20.16 1 33.2 378 PRO B C 1
ATOM 6295 O O . PRO B 1 378 ? 17.692 21.366 -19.118 1 31.17 378 PRO B O 1
ATOM 6299 N N . ARG B 1 379 ? 19.458 22.276 -20.212 1 31.41 379 ARG B N 1
ATOM 6300 C CA . ARG B 1 379 ? 20.05 22.805 -18.996 1 31.27 379 ARG B CA 1
ATOM 6301 C C . ARG B 1 379 ? 19.119 23.854 -18.391 1 30.38 379 ARG B C 1
ATOM 6302 O O . ARG B 1 379 ? 18.925 23.865 -17.176 1 28.75 379 ARG B O 1
ATOM 6310 N N . LEU B 1 380 ? 18.548 24.732 -19.23 1 29.33 380 LEU B N 1
ATOM 6311 C CA . LEU B 1 380 ? 17.605 25.756 -18.798 1 30.18 380 LEU B CA 1
ATOM 6312 C C . LEU B 1 380 ? 16.314 25.149 -18.278 1 29.74 380 LEU B C 1
ATOM 6313 O O . LEU B 1 380 ? 15.811 25.564 -17.237 1 27.87 380 LEU B O 1
ATOM 6318 N N . LEU B 1 381 ? 15.834 24.099 -18.932 1 28.33 381 LEU B N 1
ATOM 6319 C CA . LEU B 1 381 ? 14.665 23.377 -18.458 1 29.55 381 LEU B CA 1
ATOM 6320 C C . LEU B 1 381 ? 14.913 22.746 -17.081 1 28.05 381 LEU B C 1
ATOM 6321 O O . LEU B 1 381 ? 14.036 22.806 -16.202 1 29.57 381 LEU B O 1
ATOM 6326 N N . LYS B 1 382 ? 16.118 22.241 -16.857 1 28.5 382 LYS B N 1
ATOM 6327 C CA . LYS B 1 382 ? 16.451 21.673 -15.552 1 29.06 382 LYS B CA 1
ATOM 6328 C C . LYS B 1 382 ? 16.472 22.772 -14.486 1 27.51 382 LYS B C 1
ATOM 6329 O O . LYS B 1 382 ? 15.902 22.614 -13.424 1 28.02 382 LYS B O 1
ATOM 6335 N N . ILE B 1 383 ? 17.069 23.918 -14.809 1 26.7 383 ILE B N 1
ATOM 6336 C CA . ILE B 1 383 ? 17.169 25.035 -13.886 1 28.39 383 ILE B CA 1
ATOM 6337 C C . ILE B 1 383 ? 15.79 25.543 -13.474 1 28.77 383 ILE B C 1
ATOM 6338 O O . ILE B 1 383 ? 15.598 25.85 -12.28 1 28.04 383 ILE B O 1
ATOM 6343 N N . ILE B 1 384 ? 14.816 25.501 -14.401 1 26.07 384 ILE B N 1
ATOM 6344 C CA . ILE B 1 384 ? 13.441 25.883 -14.121 1 28 384 ILE B CA 1
ATOM 6345 C C . ILE B 1 384 ? 12.785 24.993 -13.049 1 29.48 384 ILE B C 1
ATOM 6346 O O . ILE B 1 384 ? 11.916 25.484 -12.341 1 29.28 384 ILE B O 1
ATOM 6351 N N . THR B 1 385 ? 13.241 23.747 -12.879 1 29.3 385 THR B N 1
ATOM 6352 C CA . THR B 1 385 ? 12.688 22.882 -11.828 1 30.31 385 THR B CA 1
ATOM 6353 C C . THR B 1 385 ? 13.302 23.151 -10.453 1 33.39 385 THR B C 1
ATOM 6354 O O . THR B 1 385 ? 12.755 22.622 -9.48 1 37.08 385 THR B O 1
ATOM 6358 N N . MET B 1 386 ? 14.378 23.958 -10.312 1 37.46 386 MET B N 1
ATOM 6359 C CA . MET B 1 386 ? 15.05 24.116 -9.011 1 40.8 386 MET B CA 1
ATOM 6360 C C . MET B 1 386 ? 14.215 24.972 -8.011 1 45.56 386 MET B C 1
ATOM 6361 O O . MET B 1 386 ? 13.507 25.873 -8.53 1 42.22 386 MET B O 1
ATOM 6366 N N . GLY C 2 1 ? 32.292 40.166 -4.139 1 26.63 1 GLY C N 1
ATOM 6367 C CA . GLY C 2 1 ? 30.855 40.069 -4.449 1 27.23 1 GLY C CA 1
ATOM 6368 C C . GLY C 2 1 ? 30.094 40.935 -3.438 1 25.74 1 GLY C C 1
ATOM 6369 O O . GLY C 2 1 ? 30.713 41.756 -2.746 1 29.31 1 GLY C O 1
ATOM 6370 N N . VAL C 2 2 ? 28.796 40.756 -3.389 1 25.51 2 VAL C N 1
ATOM 6371 C CA . VAL C 2 2 ? 27.907 41.494 -2.53 1 23.87 2 VAL C CA 1
ATOM 6372 C C . VAL C 2 2 ? 27.821 40.92 -1.123 1 22.75 2 VAL C C 1
ATOM 6373 O O . VAL C 2 2 ? 27.793 39.744 -0.966 1 22.82 2 VAL C O 1
ATOM 6377 N N . VAL C 2 3 ? 27.814 41.786 -0.114 1 19.94 3 VAL C N 1
ATOM 6378 C CA . VAL C 2 3 ? 27.632 41.368 1.26 1 21.93 3 VAL C CA 1
ATOM 6379 C C . VAL C 2 3 ? 26.331 41.921 1.826 1 22.14 3 VAL C C 1
ATOM 6380 O O . VAL C 2 3 ? 25.826 42.857 1.33 1 23.62 3 VAL C O 1
ATOM 6384 N N . ARG C 2 4 ? 25.837 41.304 2.876 1 24.3 4 ARG C N 1
ATOM 6385 C CA . ARG C 2 4 ? 24.591 41.676 3.496 1 25.39 4 ARG C CA 1
ATOM 6386 C C . ARG C 2 4 ? 24.666 41.533 4.98 1 24.34 4 ARG C C 1
ATOM 6387 O O . ARG C 2 4 ? 25.454 40.828 5.46 1 23.64 4 ARG C O 1
ATOM 6395 N N . GLY C 2 5 ? 23.772 42.215 5.661 1 23.89 5 GLY C N 1
ATOM 6396 C CA . GLY C 2 5 ? 23.665 42.147 7.101 1 25.36 5 GLY C CA 1
ATOM 6397 C C . GLY C 2 5 ? 22.394 42.784 7.62 1 22.97 5 GLY C C 1
ATOM 6398 O O . GLY C 2 5 ? 21.768 43.469 6.915 1 24.03 5 GLY C O 1
ATOM 6399 N N . ALA C 2 6 ? 22.025 42.506 8.856 1 25.7 6 ALA C N 1
ATOM 6400 C CA . ALA C 2 6 ? 20.859 43.056 9.514 1 28.37 6 ALA C CA 1
ATOM 6401 C C . ALA C 2 6 ? 21.192 43.28 10.998 1 29.26 6 ALA C C 1
ATOM 6402 O O . ALA C 2 6 ? 22.128 42.57 11.517 1 32.37 6 ALA C O 1
ATOM 6405 N N . GLY D 2 1 ? -7.891 18.327 -15.302 1 34.8 1 GLY D N 1
ATOM 6406 C CA . GLY D 2 1 ? -6.527 18.351 -14.722 1 30.75 1 GLY D CA 1
ATOM 6407 C C . GLY D 2 1 ? -6.551 17.511 -13.432 1 29.21 1 GLY D C 1
ATOM 6408 O O . GLY D 2 1 ? -7.547 16.848 -13.171 1 31.53 1 GLY D O 1
ATOM 6409 N N . VAL D 2 2 ? -5.528 17.648 -12.617 1 30.59 2 VAL D N 1
ATOM 6410 C CA . VAL D 2 2 ? -5.392 16.975 -11.351 1 26.37 2 VAL D CA 1
ATOM 6411 C C . VAL D 2 2 ? -6.136 17.721 -10.24 1 27.26 2 VAL D C 1
ATOM 6412 O O . VAL D 2 2 ? -6.113 18.899 -10.206 1 26.78 2 VAL D O 1
ATOM 6416 N N . VAL D 2 3 ? -6.818 17.012 -9.358 1 24.03 3 VAL D N 1
ATOM 6417 C CA . VAL D 2 3 ? -7.473 17.64 -8.229 1 24.43 3 VAL D CA 1
ATOM 6418 C C . VAL D 2 3 ? -6.767 17.195 -6.948 1 25.19 3 VAL D C 1
ATOM 6419 O O . VAL D 2 3 ? -6.166 16.167 -6.916 1 25.37 3 VAL D O 1
ATOM 6423 N N . ARG D 2 4 ? -6.853 18.007 -5.919 1 29.11 4 ARG D N 1
ATOM 6424 C CA . ARG D 2 4 ? -6.223 17.759 -4.644 1 28.64 4 ARG D CA 1
ATOM 6425 C C . ARG D 2 4 ? -7.153 18.065 -3.474 1 29.54 4 ARG D C 1
ATOM 6426 O O . ARG D 2 4 ? -8.065 18.826 -3.601 1 28.62 4 ARG D O 1
ATOM 6434 N N . GLY D 2 5 ? -6.876 17.46 -2.332 1 24.64 5 GLY D N 1
ATOM 6435 C CA . GLY D 2 5 ? -7.642 17.687 -1.133 1 25.88 5 GLY D CA 1
ATOM 6436 C C . GLY D 2 5 ? -6.936 17.247 0.138 1 27.92 5 GLY D C 1
ATOM 6437 O O . GLY D 2 5 ? -6.069 16.428 0.067 1 25.42 5 GLY D O 1
ATOM 6438 N N . ALA D 2 6 ? -7.321 17.833 1.275 1 31.08 6 ALA D N 1
ATOM 6439 C CA . ALA D 2 6 ? -6.796 17.499 2.579 1 31.4 6 ALA D CA 1
ATOM 6440 C C . ALA D 2 6 ? -7.937 17.546 3.616 1 33.65 6 ALA D C 1
ATOM 6441 O O . ALA D 2 6 ? -9.005 18.208 3.352 1 35.91 6 ALA D O 1
#

Solvent-accessible surface area: 34747 Å² total; per-residue (Å²): 121,20,64,0,7,84,6,0,74,138,47,36,143,126,64,116,80,19,8,106,89,0,5,101,47,7,66,35,215,68,43,91,41,0,109,48,3,7,94,108,120,71,77,37,15,126,28,8,38,4,1,12,60,0,0,53,51,42,13,86,132,81,27,84,74,0,1,70,28,9,0,91,89,18,78,29,99,42,57,9,0,14,1,0,0,0,2,0,4,3,18,62,47,92,122,0,0,51,45,4,5,100,50,0,42,97,16,91,45,103,80,0,58,9,0,0,64,0,0,81,11,22,19,37,4,61,105,58,104,23,74,49,164,83,0,53,57,44,28,54,164,42,205,39,170,17,26,10,0,59,2,0,5,35,0,1,26,0,13,10,11,6,79,105,4,64,8,40,43,2,22,57,23,44,30,60,25,69,30,67,73,6,172,60,1,173,30,0,62,85,14,0,69,22,0,14,26,0,0,8,0,0,6,36,0,4,50,49,50,23,125,64,0,40,78,55,0,99,92,1,32,97,95,18,108,22,63,6,5,21,0,5,0,32,1,2,4,0,1,1,38,0,33,74,47,17,107,62,0,80,85,13,0,72,58,0,29,121,73,0,158,72,49,103,38,9,38,69,54,0,89,49,0,1,3,2,0,5,3,48,88,100,98,145,17,132,45,18,64,134,142,28,109,32,9,12,7,44,2,6,25,0,9,35,31,20,39,124,176,75,74,88,117,0,63,127,59,1,78,122,0,85,156,93,140,32,41,78,8,47,35,0,6,2,35,10,5,50,1,45,16,47,106,102,76,73,6,1,15,70,0,0,33,61,0,39,45,0,53,2,60,3,0,3,54,1,0,8,80,36,0,96,158,51,67,20,43,78,52,0,9,129,0,1,51,88,124,22,70,0,9,77,12,0,69,135,48,26,141,127,60,119,73,18,16,96,121,0,7,107,44,7,68,35,216,67,42,89,52,0,113,54,3,5,91,106,120,68,91,41,14,134,22,6,31,3,2,8,58,0,0,50,61,48,18,84,144,91,27,88,81,0,0,66,38,7,0,77,95,21,73,29,90,41,66,6,0,27,1,0,0,0,2,0,5,3,13,55,41,92,121,0,0,54,43,2,4,97,49,0,42,93,17,90,46,122,91,0,57,7,2,0,87,0,0,78,9,21,20,39,3,56,104,59,103,20,72,58,166,84,0,54,53,42,29,53,160,38,188,42,179,17,30,21,0,61,3,0,6,36,0,1,32,0,11,13,13,6,85,95,4,64,9,38,41,2,40,56,22,47,30,60,22,73,30,69,83,5,163,137,8,152,33,0,58,73,13,0,65,9,0,14,21,0,0,11,0,1,8,42,0,4,62,54,52,24,127,55,0,51,82,45,0,90,90,0,29,92,68,21,105,21,60,4,3,24,0,5,0,31,2,2,10,0,1,1,39,0,34,75,50,33,104,65,0,85,94,18,0,62,55,0,28,158,85,0,157,67,45,105,38,8,28,68,54,0,85,48,0,1,3,2,0,13,2,52,88,107,92,134,15,146,50,18,68,132,141,29,106,35,9,13,7,35,1,6,27,0,10,16,15,20,36,76,170,78,78,84,106,0,59,119,48,1,84,122,0,88,161,92,142,31,37,76,8,47,36,0,7,1,32,10,5,50,0,45,16,46,109,103,70,75,5,2,15,65,0,0,31,55,0,41,41,0,58,2,60,2,0,5,59,2,0,11,84,33,0,89,151,45,66,18,39,78,58,0,5,133,0,1,62,87,3,13,26,18,4,6,4,12,25,16,4,6

Organism: Bacillus subtilis (strain 168) (NCBI:txid224308)

Sequence (784 aa):
MELIRIAMKKDLENDNSLMNKWATVAGLKNPNPLYDFLNHDGKTFNEFSSIVNIVKSQYPDREYELMKDYCLNLDVKTKAARSALEYADANMFFEIEDALIDSMISCSNMKSKEYGKVYKIHRELSKGEIDVFEASANIGKQRIKTAEMNIFSKMLLMYDCLNKGNFAPMMLLFQQIDLSEIKENRYLKNSFETRINVLLSNIYLNEENNNLELCREYAQKAISSTDTQRFLVFSYLTIGTSYIFSDFNLSKQNYLIGLKFAKGNPGFEEFFKRNLSFLNNFWNKENEWINYDSDAVTDMQEVIFELINHKELSKALQLLNKLEERDQNENELGFHYYLKGLITNEKEAFFKSVEYFKASQDKLSIKMPLIQLEKMGENPRLLKIITMMELIRIAMKKDLENDNSLMNKWATVAGLKNPNPLYDFLNHDGKTFNEFSSIVNIVKSQYPDREYELMKDYCLNLDVKTKAARSALEYADANMFFEIEDALIDSMISCSNMKSKEYGKVYKIHRELSKGEIDVFEASANIGKQRIKTAEMNIFSKMLLMYDCLNKGNFAPMMLLFQQIDLSEIKENRYLKNSFETRINVLLSNIYLNENNLELCREYAQKAISSTDTQRFLVFSYLTIGTSYIFSDFNLSKQNYLIGLKFAKGNPGFEEFFKRNLSFLNNFWNKENEWINYDSDAVTDMQEVIFELINHKELSKALQLLNKLEERDQNENELGFHYYLKGLITNEKEAFFKSVEYFKASQDKLSIKMPLIQLEKMGENPRLLKIITMGVVRGAGVVRGA

Radius of gyration: 31.68 Å; Cα contacts (8 Å, |Δi|>4): 1091; chains: 4; bounding box: 79×83×80 Å

B-factor: mean 40.89, std 15.51, range [19.93, 117.2]

Secondary structure (DSSP, 8-state):
--HHHHHHHHHHHT-THHHHHHHHHTT-SSSHHHHHHHHSTT---SSTHHHHHHHHHH-GGGHHHHHHHHHHTS-TTSHHHHHHHHHHHHHT-HHHHHHHHHHHHTSS-HHHHHHHHHHHHHHHHHHTSS-HHHHHHHHHHH---SHHHHHHHHHHHHHHHHHTT--HHHHHHHHT--GGG--S-HHHHHHHHHHHHHHHHHHHHHTT-HHHHHHHHHHHHHH---HHHHHHHHHHHHHHTTTT-HHHHHHHHHHHHHHTTT-HHHHHHHHHHHHHHHHHTT---TT--SS---HHHHHHHHHHHHHTT-HHHHHHHHHHHTTS---HHHHHHHHHHHHHHH--HHHHHHHHHHHHHHT-TTTTHHHHHHHHHTT--HHHHHHHH-/--HHHHHHHHHHHH-TTHHHHHHHHTT-SSSHHHHHHHHSTT---SSTHHHHHHHHHH-GGGHHHHHHHHHHTS-TTSHHHHHHHHHHHHHT-HHHHHHHHHHHHTSS-HHHHHHHHHHHHHHHHHHTSS-HHHHHHHHHHH---SHHHHHHHHHHHHHHHHHTT--HHHHHHHHT--GGG--S-HHHHHHHHHHHHHHHHHHHHHTT-HHHHHHHHHHHHHT---HHHHHHHHHHHHHHTTTT-HHHHHHHHHHHHHHHTT-HHHHHHHHHHHHHHHHHTT---S---SS---HHHHHHHHHHHHHTT-HHHHHHHHHHHHTS---HHHHHHHHHHHHHHH--HHHHHHHHHHHHHHT-TTTTHHHHHHHHHTT--HHHHHHHT-/------/------

Foldseek 3Di:
DAPLLVVVCVVCVPPVVLQVVLCVQLVHPDSPLVVCVNPDPQRDDLALSSVQSNCCVPPVPCNCVRLLRVQLRHPLLDPNNLLSLLVCVLLVVVVSNLSSLVVQCPDPRLLSNLSSQLVVLLVCPVVVVDDPVVSVVSVVVSPHDALLSVLSSLLSSLVNLLVQLQLVCNVVSLVVRDLVSHDRHPSSSVSVLLSSLLSVLVNCQQLLVLVSNLVSLVVSCVPDPRLSSLLSSLLSNLSSCLVPPLVRSLVSLVVSCVSCPPPVVSNLSSLLSQLVSCLVVLHDRPRADPPDPDLSRLLSVLSNCLSVVVLVVSVVSLVVCVVPDGHLLSQLSSLLSVCSSPVDLVSLVSSLVSSVSSSRLNSNVSSLVSVVVVPDDVVVSVVSSD/DAPLLVVCVVVCVVPVVVQVVLCVQLVHPHSPLVVCPNPPPQRDDLALSSVLSCCCVVPVPCNLVRLLRVQLRHDLLDPNNLLSLLVCVLLVVVVSNLSSLVVQCPDDRLVSVLSSQLVVLLVCCVVVVDDPVVSVVSLVVSVDDALLSVLSSLLSVLVSLVVQLQLPCNVVSLVVHDLVSHPRHPSSSLSVLLSVLLSVLVNCQQLLVLVSNLVSLVVSVVRDPRLSSVLSSLLSNLSSCLPPPLVSNLVSLVVSCVSCPPPVVSNLSSLLSQLVSCLVVLHDHDRADPPDPDLSSLLSVLSVCLSVVVLVVSVVSLVVCVVDDGHLLSLLSSLLSVCSSPVDLVSLVSSLVSSVSSSRLNSNVSSLVSVVVVPPDVVVSVVSSD/DDDDDD/DDDDDD

InterPro domains:
  IPR047705 AimR transcriptional regulator-like [NF038310] (8-371)
  IPR047705 AimR transcriptional regulator-like [PF22871] (63-373)

Nearest PDB structures (foldseek):
  7q0n-assembly1_A  TM=8.585E-01  e=4.786E-42  Bacillaceae
  6jg9-assembly1_A  TM=9.895E-01  e=1.944E-33  Spbetavirus SPbeta
  5zw5-assembly1_B  TM=9.822E-01  e=4.603E-33  Spbetavirus SPbeta
  6hp3-assembly1_A  TM=9.591E-01  e=2.206E-32  Bacillus subtilis subsp. subtilis str. 168
  5xyb-assembly1_A  TM=9.871E-01  e=2.889E-28  Spbetavirus SPbeta